Protein 3C9H (pdb70)

Foldseek 3Di:
DFDWDKDKAAQQVRAEAEEEEQPPVVLCVVLVVVLSVVPRHYIYIYIHGFQVSLLVVLCVQVVVVHFDGLKYKFLLLLSQLVCVVVQFFDAQDDDCQVVFPLLQDARNFKGFWFKWWFWKKFQQVVQDPHDQDQALVRNLVVCVVPVPVQALQEEEALVVLGNSLVVLVVCVVPPVVVLSSLLSCLSSNYDHDHALVVRLVCRLVRSHGMYGRHTPLVLVVSCVVRVRMDIHQRLQAIEITTIMMGGTPRHPCNVVNSSSVCSSQDQNNQCCCQPPRLTAGRHPNDDDCSHPVNCCVVRPRSYDYQGPHVGNVSDDDPVRSVVVSVVSVVSSND/DDFDWDKDKAAQQVPPPPAAEAEEEEQPPVVLCVVLVVVLSVVPRRYMYIYIHHFQVSLLVQLCVQVVVVHFDGQKYKYQLLLSQLVCVVVQFFDAQDDPPPVVFDQLQDARNFKGFWFKWWFWKKFQQVVQPPHDQAQALVSNLVVCVVCVVPQQQQEEEALVVQHSNSLVVVQLCVVLPVCVLVSLLSCLSSNYDHDRALVVRLVCRLVRSHGMYGRHTPLVLVVSCVPRVRMDIHQRLQAIEITTIMMGGTPRHPCNVVSSSSVVSSQDPVNQCCCVPPRVTAGSHPSDDDCRHPVNCCVVRPPRYDYQGPHVGNVSDDDPVVSVVVSVVSVVSND

B-factor: mean 30.75, std 10.52, range [12.32, 135.94]

Radius of gyration: 26.71 Å; Cα contacts (8 Å, |Δi|>4): 1406; chains: 2; bounding box: 74×59×60 Å

Solvent-accessible surface area: 27267 Å² total; per-residue (Å²): 87,32,80,6,85,14,1,49,14,90,23,104,69,96,138,56,0,39,0,6,0,15,3,40,28,105,19,0,29,33,0,0,82,4,0,5,151,59,21,62,100,5,16,0,43,3,13,24,8,50,8,25,30,0,43,60,56,0,29,127,22,27,98,61,71,113,130,9,0,1,0,0,4,2,4,0,0,8,18,2,0,36,0,10,73,67,46,37,13,42,135,0,98,33,82,26,6,104,182,7,33,83,74,0,23,17,155,26,11,0,0,0,0,0,2,0,11,0,0,0,0,34,19,96,66,44,21,112,145,64,157,20,5,11,26,0,74,74,1,22,66,12,7,116,130,41,57,194,120,0,106,15,81,1,1,7,11,24,7,100,134,16,10,4,1,1,0,5,6,25,0,58,98,60,51,66,92,0,22,42,2,0,92,13,2,18,74,7,20,22,95,53,49,32,45,2,33,19,0,0,74,54,0,14,73,12,121,8,5,0,0,1,5,0,5,9,3,12,0,23,36,40,31,87,139,60,108,56,2,3,57,23,54,0,145,48,5,0,0,0,0,1,1,0,0,0,0,0,88,4,6,58,42,26,116,2,0,54,97,1,0,64,14,3,1,29,118,95,0,0,40,20,3,5,140,113,4,76,0,8,1,9,5,82,80,12,78,37,141,32,5,10,123,38,15,83,77,130,62,37,90,40,8,74,43,1,47,0,55,48,2,45,155,33,19,43,82,113,91,129,48,60,141,8,28,101,112,4,21,114,2,28,191,90,157,24,41,96,9,53,12,0,48,11,86,7,109,56,52,105,145,117,24,104,50,0,39,1,7,0,15,3,39,15,100,17,0,27,32,0,0,94,4,0,6,156,64,21,63,56,4,8,0,43,2,13,21,10,59,9,24,39,2,45,82,58,0,31,157,34,28,100,67,73,136,140,8,0,1,0,0,4,1,4,0,0,9,20,2,0,41,1,10,70,66,45,36,12,43,132,0,90,24,93,99,2,102,170,18,32,83,74,0,25,17,151,29,11,0,0,0,0,0,2,0,10,0,0,1,0,33,20,100,66,45,20,110,137,59,168,20,6,13,28,0,74,85,0,24,66,13,4,118,133,47,50,194,127,3,107,14,84,0,0,10,8,21,5,95,134,4,5,6,2,2,2,0,6,8,23,0,58,111,60,48,72,88,0,22,46,3,3,127,13,1,19,81,6,21,22,94,54,48,16,46,2,33,20,0,1,71,57,0,14,74,11,122,7,5,0,0,1,6,0,4,8,2,16,0,27,32,46,30,73,145,62,105,54,3,3,57,25,51,1,143,48,5,0,0,1,0,2,1,0,0,0,0,0,92,11,4,52,43,28,117,5,0,59,100,1,0,72,18,3,15,34,122,90,0,0,24,15,3,8,199,108,0,62,1,8,1,8,4,79,103,12,98,43,125,53,4,8,98,31,18,81,86,102,62,40,92,41,9,72,46,2,46,0,50,65,1,48,167,27,23,60,63,119,90,116,50,62,143,8,30,104,126,4,22,132,16,29,216

CATH classification: 3.40.190.10 (+1 more: 3.40.190.10)

Sequence (673 aa):
PALAQVAVFPALSGQTLVVYSSLDEPLATPMIEGFQKANPDIAVHYEDMLTGEIYDRIVKETDAGKKTADFAFSSAMDLQVKLSNDGYAQRSDLAMSARWPAWANWRNTAYALTFEPAVFVYHKPSFTTEKPPATRAEFVDYLERHAKEVHGRIATYDIERGVGFLFMSRDQEQFGDIWSVIKAMGAAGVKVYSTSSAILERVSDGRFVLGYNILGSYAADWASRHPDVGIVLPKDYTVVMSRIGLVPEAAANPELGRRYLEFFMSKEGQTIMARQLQIPAVSPEVAGENTANTMQAIHGAQLRPVPVSPGLMVYLDQVKRSRLIERWNEALRSSPALAQVAVFPALSGKTDAQTLVVYSSLDEPLATPMIEGFQKANPDIAVHYEDMLTGEIYDRIVKETDAGKKTADFAFSSAMDLQVKLSNDGYAQRSDLAMSARWPAWANWRNTAYALTFEPAVFVYHKPSFTTEKPPATRAEFVDYLERHAKEVHGRIATYDIERSGVGFLFMSRDQEQFGDIWSVIKAMGAAGVKVYSTSSAILERVSDGRFVLGYNILGSYAADWASRHPDVGIVLPKDYTVVMSRIGLVPEAAANPELGRRYLEFFMSKEGQTIMARQLQIPAVSPEVAGENTANTMQAIHGAQLRPVPVSPGLMVYLDQVKRSRLIERWNEALR

Structure (mmCIF, N/CA/C/O backbone):
data_3C9H
#
_entry.id   3C9H
#
_cell.length_a   75.313
_cell.length_b   86.947
_cell.length_c   109.642
_cell.angle_alpha   90.00
_cell.angle_beta   90.00
_cell.angle_gamma   90.00
#
_symmetry.space_group_name_H-M   'P 21 21 21'
#
loop_
_entity.id
_entity.type
_entity.pdbx_description
1 polymer 'ABC transporter, substrate binding protein'
2 non-polymer 'MAGNESIUM ION'
3 non-polymer 'CITRIC ACID'
4 water water
#
loop_
_atom_site.group_PDB
_atom_site.id
_atom_site.type_symbol
_atom_site.label_atom_id
_atom_site.label_alt_id
_atom_site.label_comp_id
_atom_site.label_asym_id
_atom_site.label_entity_id
_atom_site.label_seq_id
_atom_site.pdbx_PDB_ins_code
_atom_site.Cartn_x
_atom_site.Cartn_y
_atom_site.Cartn_z
_atom_site.occupancy
_atom_site.B_iso_or_equiv
_atom_site.auth_seq_id
_atom_site.auth_comp_id
_atom_site.auth_asym_id
_atom_site.auth_atom_id
_atom_site.pdbx_PDB_model_num
ATOM 1 N N . PRO A 1 16 ? 34.362 12.088 17.582 1.00 33.79 16 PRO A N 1
ATOM 2 C CA . PRO A 1 16 ? 34.730 11.030 18.502 1.00 33.35 16 PRO A CA 1
ATOM 3 C C . PRO A 1 16 ? 36.176 10.533 18.359 1.00 33.16 16 PRO A C 1
ATOM 4 O O . PRO A 1 16 ? 36.737 10.545 17.245 1.00 34.10 16 PRO A O 1
ATOM 8 N N . ALA A 1 17 ? 36.750 10.092 19.483 1.00 32.44 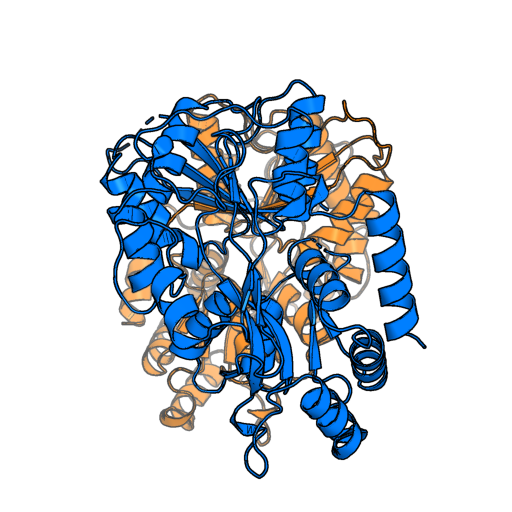17 ALA A N 1
ATOM 9 C CA . ALA A 1 17 ? 38.063 9.414 19.524 1.00 31.49 17 ALA A CA 1
ATOM 10 C C . ALA A 1 17 ? 37.868 7.940 19.168 1.00 30.67 17 ALA A C 1
ATOM 11 O O . ALA A 1 17 ? 37.102 7.257 19.837 1.00 30.45 17 ALA A O 1
ATOM 13 N N . LEU A 1 18 ? 38.566 7.467 18.127 1.00 30.19 18 LEU A N 1
ATOM 14 C CA . LEU A 1 18 ? 38.404 6.107 17.595 1.00 29.42 18 LEU A CA 1
ATOM 15 C C . LEU A 1 18 ? 39.590 5.180 17.879 1.00 29.36 18 LEU A C 1
ATOM 16 O O . LEU A 1 18 ? 40.742 5.621 18.005 1.00 29.40 18 LEU A O 1
ATOM 21 N N . ALA A 1 19 ? 39.297 3.886 17.936 1.00 27.87 19 ALA A N 1
ATOM 22 C CA . ALA A 1 19 ? 40.307 2.865 18.105 1.00 26.77 19 ALA A CA 1
ATOM 23 C C . ALA A 1 19 ? 39.770 1.543 17.555 1.00 26.30 19 ALA A C 1
ATOM 24 O O . ALA A 1 19 ? 38.587 1.220 17.753 1.00 25.67 19 ALA A O 1
ATOM 26 N N . GLN A 1 20 ? 40.610 0.798 16.849 1.00 25.27 20 GLN A N 1
ATOM 27 C CA . GLN A 1 20 ? 40.286 -0.584 16.527 1.00 26.43 20 GLN A CA 1
ATOM 28 C C . GLN A 1 20 ? 41.025 -1.410 17.571 1.00 25.57 20 GLN A C 1
ATOM 29 O O . GLN A 1 20 ? 42.271 -1.380 17.657 1.00 24.96 20 GLN A O 1
ATOM 35 N N . VAL A 1 21 ? 40.257 -2.110 18.388 1.00 25.16 21 VAL A N 1
ATOM 36 C CA . VAL A 1 21 ? 40.789 -2.901 19.463 1.00 24.93 21 VAL A CA 1
ATOM 37 C C . VAL A 1 21 ? 40.814 -4.376 19.068 1.00 25.40 21 VAL A C 1
ATOM 38 O O . VAL A 1 21 ? 39.810 -4.916 18.572 1.00 24.99 21 VAL A O 1
ATOM 42 N N . ALA A 1 22 ? 41.965 -5.014 19.297 1.00 24.66 22 ALA A N 1
ATOM 43 C CA . ALA A 1 22 ? 42.148 -6.439 19.110 1.00 24.91 22 ALA A CA 1
ATOM 44 C C . ALA A 1 22 ? 42.729 -7.043 20.380 1.00 24.81 22 ALA A C 1
ATOM 45 O O . ALA A 1 22 ? 43.786 -6.602 20.863 1.00 24.35 22 ALA A O 1
ATOM 47 N N . VAL A 1 23 ? 42.065 -8.062 20.918 1.00 24.70 23 VAL A N 1
ATOM 48 C CA . VAL A 1 23 ? 42.485 -8.685 22.166 1.00 25.40 23 VAL A CA 1
ATOM 49 C C . VAL A 1 23 ? 43.001 -10.113 21.905 1.00 26.05 23 VAL A C 1
ATOM 50 O O . VAL A 1 23 ? 42.261 -10.980 21.444 1.00 26.21 23 VAL A O 1
ATOM 54 N N . PHE A 1 24 ? 44.274 -10.330 22.214 1.00 26.31 24 PHE A N 1
ATOM 55 C CA . PHE A 1 24 ? 44.940 -11.623 22.014 1.00 26.87 24 PHE A CA 1
ATOM 56 C C . PHE A 1 24 ? 45.103 -12.365 23.370 1.00 27.96 24 PHE A C 1
ATOM 57 O O . PHE A 1 24 ? 45.922 -11.977 24.204 1.00 27.56 24 PHE A O 1
ATOM 65 N N . PRO A 1 25 ? 44.351 -13.454 23.585 1.00 29.29 25 PRO A N 1
ATOM 66 C CA . PRO A 1 25 ? 44.499 -14.194 24.850 1.00 29.87 25 PRO A CA 1
ATOM 67 C C . PRO A 1 25 ? 45.869 -14.803 25.031 1.00 30.38 25 PRO A C 1
ATOM 68 O O . PRO A 1 25 ? 46.540 -15.087 24.039 1.00 30.42 25 PRO A O 1
ATOM 72 N N . ALA A 1 26 ? 46.280 -14.989 26.285 1.00 31.31 26 ALA A N 1
ATOM 73 C CA . ALA A 1 26 ? 47.544 -15.643 26.604 1.00 31.82 26 ALA A CA 1
ATOM 74 C C . ALA A 1 26 ? 47.608 -16.999 25.870 1.00 32.68 26 ALA A C 1
ATOM 75 O O . ALA A 1 26 ? 46.633 -17.747 25.852 1.00 31.33 26 ALA A O 1
ATOM 77 N N . LEU A 1 27 ? 48.743 -17.301 25.244 1.00 33.57 27 LEU A N 1
ATOM 78 C CA . LEU A 1 27 ? 48.898 -18.580 24.543 1.00 34.62 27 LEU A CA 1
ATOM 79 C C . LEU A 1 27 ? 48.825 -19.779 25.491 1.00 35.97 27 LEU A C 1
ATOM 80 O O . LEU A 1 27 ? 48.322 -20.849 25.117 1.00 36.70 27 LEU A O 1
ATOM 85 N N . SER A 1 28 ? 49.314 -19.591 26.712 1.00 36.74 28 SER A N 1
ATOM 86 C CA . SER A 1 28 ? 49.317 -20.638 27.735 1.00 37.93 28 SER A CA 1
ATOM 87 C C . SER A 1 28 ? 47.938 -20.956 28.300 1.00 38.82 28 SER A C 1
ATOM 88 O O . SER A 1 28 ? 47.800 -21.900 29.079 1.00 40.01 28 SER A O 1
ATOM 91 N N . GLY A 1 29 ? 46.934 -20.172 27.920 1.00 39.51 29 GLY A N 1
ATOM 92 C CA . GLY A 1 29 ? 45.661 -20.184 28.596 1.00 39.64 29 GLY A CA 1
ATOM 93 C C . GLY A 1 29 ? 45.860 -19.472 29.909 1.00 40.07 29 GLY A C 1
ATOM 94 O O . GLY A 1 29 ? 44.986 -19.518 30.759 1.00 41.96 29 GLY A O 1
ATOM 95 N N . GLN A 1 34 ? 47.265 -11.551 33.211 1.00 35.62 34 GLN A N 1
ATOM 96 C CA . GLN A 1 34 ? 48.036 -10.318 32.990 1.00 35.22 34 GLN A CA 1
ATOM 97 C C . GLN A 1 34 ? 47.900 -9.851 31.540 1.00 33.81 34 GLN A C 1
ATOM 98 O O . GLN A 1 34 ? 48.277 -10.576 30.617 1.00 33.53 34 GLN A O 1
ATOM 104 N N . THR A 1 35 ? 47.319 -8.669 31.353 1.00 31.62 35 THR A N 1
ATOM 105 C CA . THR A 1 35 ? 47.089 -8.113 30.037 1.00 30.49 35 THR A CA 1
ATOM 106 C C . THR A 1 35 ? 47.962 -6.862 29.814 1.00 28.98 35 THR A C 1
ATOM 107 O O . THR A 1 35 ? 47.931 -5.896 30.592 1.00 29.45 35 THR A O 1
ATOM 111 N N . LEU A 1 36 ? 48.760 -6.923 28.758 1.00 26.93 36 LEU A N 1
ATOM 112 C CA . LEU A 1 36 ? 49.490 -5.769 28.216 1.00 25.69 36 LEU A CA 1
ATOM 113 C C . LEU A 1 36 ? 48.543 -4.902 27.396 1.00 24.70 36 LEU A C 1
ATOM 114 O O . LEU A 1 36 ? 47.849 -5.383 26.485 1.00 26.13 36 LEU A O 1
ATOM 119 N N . VAL A 1 37 ? 48.513 -3.621 27.703 1.00 22.59 37 VAL A N 1
ATOM 120 C CA . VAL A 1 37 ? 47.717 -2.687 26.946 1.00 21.54 37 VAL A CA 1
ATOM 121 C C . VAL A 1 37 ? 48.659 -1.827 26.088 1.00 20.38 37 VAL A C 1
ATOM 122 O O . VAL A 1 37 ? 49.580 -1.203 26.609 1.00 19.99 37 VAL A O 1
ATOM 126 N N . VAL A 1 38 ? 48.396 -1.793 24.789 1.00 19.47 38 VAL A N 1
ATOM 127 C CA . VAL A 1 38 ? 49.218 -1.044 23.816 1.00 19.38 38 VAL A CA 1
ATOM 128 C C . VAL A 1 38 ? 48.357 -0.002 23.101 1.00 19.24 38 VAL A C 1
ATOM 129 O O . VAL A 1 38 ? 47.305 -0.341 22.560 1.00 19.01 38 VAL A O 1
ATOM 133 N N . TYR A 1 39 ? 48.764 1.271 23.109 1.00 19.02 39 TYR A N 1
ATOM 134 C CA . TYR A 1 39 ? 48.243 2.250 22.142 1.00 18.64 39 TYR A CA 1
ATOM 135 C C . TYR A 1 39 ? 49.257 2.427 21.019 1.00 18.61 39 TYR A C 1
ATOM 136 O O . TYR A 1 39 ? 50.387 2.859 21.265 1.00 18.71 39 TYR A O 1
ATOM 145 N N . SER A 1 40 ? 48.851 2.092 19.802 1.00 18.26 40 SER A N 1
ATOM 146 C CA . SER A 1 40 ? 49.753 2.067 18.636 1.00 18.06 40 SER A CA 1
ATOM 147 C C . SER A 1 40 ? 49.124 2.554 17.354 1.00 18.22 40 SER A C 1
ATOM 148 O O . SER A 1 40 ? 47.933 2.410 17.106 1.00 18.70 40 SER A O 1
ATOM 151 N N . SER A 1 41 ? 49.932 3.188 16.525 1.00 18.66 41 SER A N 1
ATOM 152 C CA . SER A 1 41 ? 49.460 3.633 15.241 1.00 19.02 41 SER A CA 1
ATOM 153 C C . SER A 1 41 ? 49.791 2.629 14.149 1.00 19.12 41 SER A C 1
ATOM 154 O O . SER A 1 41 ? 49.409 2.850 13.017 1.00 19.51 41 SER A O 1
ATOM 157 N N . LEU A 1 42 ? 50.522 1.566 14.486 1.00 19.24 42 LEU A N 1
ATOM 158 C CA . LEU A 1 42 ? 50.896 0.544 13.524 1.00 19.75 42 LEU A CA 1
ATOM 159 C C . LEU A 1 42 ? 49.638 -0.253 13.184 1.00 20.46 42 LEU A C 1
ATOM 160 O O . LEU A 1 42 ? 49.024 -0.880 14.063 1.00 20.98 42 LEU A O 1
ATOM 165 N N . ASP A 1 43 ? 49.236 -0.208 11.916 1.00 21.94 43 ASP A N 1
ATOM 166 C CA . ASP A 1 43 ? 47.990 -0.869 11.484 1.00 22.21 43 ASP A CA 1
ATOM 167 C C . ASP A 1 43 ? 47.994 -2.326 11.955 1.00 22.91 43 ASP A C 1
ATOM 168 O O . ASP A 1 43 ? 48.968 -3.075 11.715 1.00 22.67 43 ASP A O 1
ATOM 173 N N . GLU A 1 44 ? 46.904 -2.719 12.612 1.00 24.12 44 GLU A N 1
ATOM 174 C CA . GLU A 1 44 ? 46.836 -4.005 13.314 1.00 25.50 44 GLU A CA 1
ATOM 175 C C . GLU A 1 44 ? 47.249 -5.226 12.501 1.00 26.36 44 GLU A C 1
ATOM 176 O O . GLU A 1 44 ? 47.973 -6.060 13.024 1.00 26.18 44 GLU A O 1
ATOM 182 N N . PRO A 1 45 ? 46.811 -5.350 11.230 1.00 28.64 45 PRO A N 1
ATOM 183 C CA . PRO A 1 45 ? 47.241 -6.549 10.493 1.00 28.80 45 PRO A CA 1
ATOM 184 C C . PRO A 1 45 ? 48.732 -6.651 10.283 1.00 29.42 45 PRO A C 1
ATOM 185 O O . PRO A 1 45 ? 49.260 -7.751 10.289 1.00 29.55 45 PRO A O 1
ATOM 189 N N . LEU A 1 46 ? 49.425 -5.520 10.154 1.00 29.05 46 LEU A N 1
ATOM 190 C CA . LEU A 1 46 ? 50.883 -5.543 10.078 1.00 28.91 46 LEU A CA 1
ATOM 191 C C . LEU A 1 46 ? 51.529 -5.784 11.456 1.00 28.69 46 LEU A C 1
ATOM 192 O O . LEU A 1 46 ? 52.654 -6.310 11.567 1.00 29.18 46 LEU A O 1
ATOM 197 N N . ALA A 1 47 ? 50.827 -5.404 12.521 1.00 27.36 47 ALA A N 1
ATOM 198 C CA . ALA A 1 47 ? 51.310 -5.579 13.881 1.00 26.77 47 ALA A CA 1
ATOM 199 C C . ALA A 1 47 ? 51.228 -7.043 14.368 1.00 26.79 47 ALA A C 1
ATOM 200 O O . ALA A 1 47 ? 51.957 -7.443 15.271 1.00 25.74 47 ALA A O 1
ATOM 202 N N . THR A 1 48 ? 50.363 -7.838 13.743 1.00 26.60 48 THR A N 1
ATOM 203 C CA . THR A 1 48 ? 50.030 -9.162 14.240 1.00 26.18 48 THR A CA 1
ATOM 204 C C . THR A 1 48 ? 51.233 -10.086 14.395 1.00 25.22 48 THR A C 1
ATOM 205 O O . THR A 1 48 ? 51.342 -10.727 15.416 1.00 26.16 48 THR A O 1
ATOM 209 N N . PRO A 1 49 ? 52.155 -10.136 13.414 1.00 24.45 49 PRO A N 1
ATOM 210 C CA . PRO A 1 49 ? 53.387 -10.939 13.566 1.00 24.53 49 PRO A CA 1
ATOM 211 C C . PRO A 1 49 ? 54.291 -10.515 14.755 1.00 24.28 49 PRO A C 1
ATOM 212 O O . PRO A 1 49 ? 54.959 -11.362 15.376 1.00 23.19 49 PRO A O 1
ATOM 216 N N . MET A 1 50 ? 54.309 -9.228 15.066 1.00 23.33 50 MET A N 1
ATOM 217 C CA . MET A 1 50 ? 55.031 -8.754 16.258 1.00 23.40 50 MET A CA 1
ATOM 218 C C . MET A 1 50 ? 54.335 -9.224 17.529 1.00 23.95 50 MET A C 1
ATOM 219 O O . MET A 1 50 ? 54.995 -9.731 18.461 1.00 24.71 50 MET A O 1
ATOM 224 N N . ILE A 1 51 ? 53.012 -9.080 17.556 1.00 23.79 51 ILE A N 1
ATOM 225 C CA . ILE A 1 51 ? 52.224 -9.553 18.683 1.00 24.49 51 ILE A CA 1
ATOM 226 C C . ILE A 1 51 ? 52.411 -11.076 18.878 1.00 25.40 51 ILE A C 1
ATOM 227 O O . ILE A 1 51 ? 52.631 -11.545 19.987 1.00 25.23 51 ILE A O 1
ATOM 232 N N . GLU A 1 52 ? 52.321 -11.836 17.792 1.00 26.71 52 GLU A N 1
ATOM 233 C CA . GLU A 1 52 ? 52.501 -13.291 17.866 1.00 27.96 52 GLU A CA 1
ATOM 234 C C . GLU A 1 52 ? 53.896 -13.656 18.368 1.00 26.99 52 GLU A C 1
ATOM 235 O O . GLU A 1 52 ? 54.036 -14.549 19.199 1.00 27.04 52 GLU A O 1
ATOM 241 N N . GLY A 1 53 ? 54.922 -12.964 17.881 1.00 26.49 53 GLY A N 1
ATOM 242 C CA . GLY A 1 53 ? 56.298 -13.220 18.315 1.00 27.10 53 GLY A CA 1
ATOM 243 C C . GLY A 1 53 ? 56.493 -12.962 19.799 1.00 26.81 53 GLY A C 1
ATOM 244 O O . GLY A 1 53 ? 57.079 -13.773 20.524 1.00 27.39 53 GLY A O 1
ATOM 245 N N . PHE A 1 54 ? 55.970 -11.835 20.251 1.00 26.83 54 PHE A N 1
ATOM 246 C CA . PHE A 1 54 ? 55.986 -11.484 21.656 1.00 26.57 54 PHE A CA 1
ATOM 247 C C . PHE A 1 54 ? 55.307 -12.552 22.506 1.00 26.39 54 PHE A C 1
ATOM 248 O O . PHE A 1 54 ? 55.844 -12.956 23.532 1.00 26.84 54 PHE A O 1
ATOM 256 N N . GLN A 1 55 ? 54.122 -12.985 22.084 1.00 26.33 55 GLN A N 1
ATOM 257 C CA . GLN A 1 55 ? 53.330 -13.960 22.828 1.00 27.11 55 GLN A CA 1
ATOM 258 C C . GLN A 1 55 ? 53.984 -15.347 22.879 1.00 27.43 55 GLN A C 1
ATOM 259 O O . GLN A 1 55 ? 53.960 -15.975 23.921 1.00 26.56 55 GLN A O 1
ATOM 265 N N . LYS A 1 56 ? 54.571 -15.798 21.776 1.00 28.75 56 LYS A N 1
ATOM 266 C CA . LYS A 1 56 ? 55.366 -17.043 21.761 1.00 30.05 56 LYS A CA 1
ATOM 267 C C . LYS A 1 56 ? 56.533 -16.985 22.749 1.00 31.05 56 LYS A C 1
ATOM 268 O O . LYS A 1 56 ? 56.832 -17.984 23.403 1.00 31.58 56 LYS A O 1
ATOM 274 N N . ALA A 1 57 ? 57.188 -15.827 22.849 1.00 31.09 57 ALA A N 1
ATOM 275 C CA . ALA A 1 57 ? 58.255 -15.612 23.843 1.00 31.48 57 ALA A CA 1
ATOM 276 C C . ALA A 1 57 ? 57.682 -15.533 25.260 1.00 32.03 57 ALA A C 1
ATOM 277 O O . ALA A 1 57 ? 58.368 -15.844 26.221 1.00 32.63 57 ALA A O 1
ATOM 279 N N . ASN A 1 58 ? 56.427 -15.104 25.382 1.00 31.97 58 ASN A N 1
ATOM 280 C CA . ASN A 1 58 ? 55.784 -14.825 26.670 1.00 31.46 58 ASN A CA 1
ATOM 281 C C . ASN A 1 58 ? 54.381 -15.431 26.707 1.00 31.24 58 ASN A C 1
ATOM 282 O O . ASN A 1 58 ? 53.395 -14.723 26.613 1.00 30.52 58 ASN A O 1
ATOM 287 N N . PRO A 1 59 ? 54.294 -16.772 26.833 1.00 31.76 59 PRO A N 1
ATOM 288 C CA . PRO A 1 59 ? 53.009 -17.452 26.711 1.00 31.22 5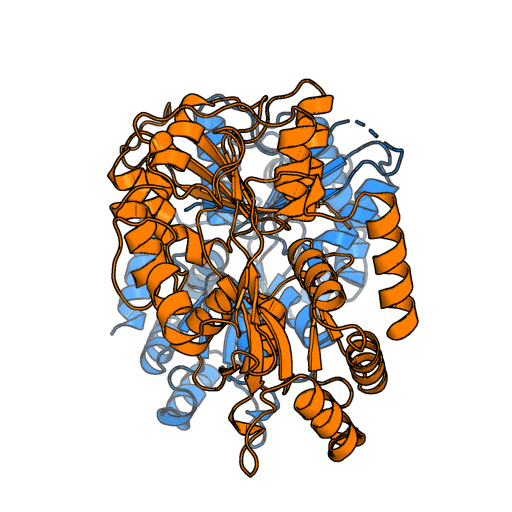9 PRO A CA 1
ATOM 289 C C . PRO A 1 59 ? 51.951 -17.137 27.779 1.00 30.90 59 PRO A C 1
ATOM 290 O O . PRO A 1 59 ? 50.790 -17.478 27.578 1.00 30.21 59 PRO A O 1
ATOM 294 N N . ASP A 1 60 ? 52.330 -16.490 28.876 1.00 30.47 60 ASP A N 1
ATOM 295 C CA . ASP A 1 60 ? 51.374 -16.129 29.934 1.00 30.88 60 ASP A CA 1
ATOM 296 C C . ASP A 1 60 ? 50.797 -14.710 29.813 1.00 30.29 60 ASP A C 1
ATOM 297 O O . ASP A 1 60 ? 50.026 -14.283 30.676 1.00 29.88 60 ASP A O 1
ATOM 302 N N . ILE A 1 61 ? 51.140 -13.984 28.753 1.00 29.11 61 ILE A N 1
ATOM 303 C CA . ILE A 1 61 ? 50.705 -12.588 28.621 1.00 28.43 61 ILE A CA 1
ATOM 304 C C . ILE A 1 61 ? 49.649 -12.385 27.555 1.00 27.63 61 ILE A C 1
ATOM 305 O O . ILE A 1 61 ? 49.902 -12.657 26.387 1.00 27.65 61 ILE A O 1
ATOM 310 N N . ALA A 1 62 ? 48.489 -11.868 27.960 1.00 26.24 62 ALA A N 1
ATOM 311 C CA . ALA A 1 62 ? 47.460 -11.414 27.041 1.00 26.15 62 ALA A CA 1
ATOM 312 C C . ALA A 1 62 ? 47.866 -10.037 26.495 1.00 25.79 62 ALA A C 1
ATOM 313 O O . ALA A 1 62 ? 48.573 -9.298 27.183 1.00 25.77 62 A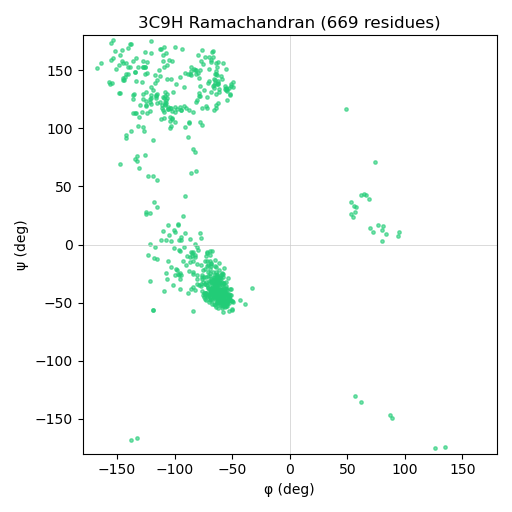LA A O 1
ATOM 315 N N . VAL A 1 63 ? 47.456 -9.726 25.263 1.00 24.66 63 VAL A N 1
ATOM 316 C CA . VAL A 1 63 ? 47.774 -8.430 24.628 1.00 23.52 63 VAL A CA 1
ATOM 317 C C . VAL A 1 63 ? 46.494 -7.745 24.173 1.00 23.32 63 VAL A C 1
ATOM 318 O O . VAL A 1 63 ? 45.741 -8.269 23.358 1.00 23.63 63 VAL A O 1
ATOM 322 N N . HIS A 1 64 ? 46.262 -6.564 24.724 1.00 23.04 64 HIS A N 1
ATOM 323 C CA . HIS A 1 64 ? 45.166 -5.698 24.363 1.00 23.29 64 HIS A CA 1
ATOM 324 C C . HIS A 1 64 ? 45.714 -4.562 23.479 1.00 22.85 64 HIS A C 1
ATOM 325 O O . HIS A 1 64 ? 46.346 -3.595 23.966 1.00 22.88 64 HIS A O 1
ATOM 332 N N . TYR A 1 65 ? 45.498 -4.698 22.174 1.00 22.30 65 TYR A N 1
ATOM 333 C CA . TYR A 1 65 ? 46.127 -3.847 21.183 1.00 21.75 65 TYR A CA 1
ATOM 334 C C . TYR A 1 65 ? 45.126 -2.866 20.635 1.00 21.41 65 TYR A C 1
ATOM 335 O O . TYR A 1 65 ? 44.157 -3.272 20.006 1.00 21.48 65 TYR A O 1
ATOM 344 N N . GLU A 1 66 ? 45.376 -1.577 20.866 1.00 20.47 66 GLU A N 1
ATOM 345 C CA . GLU A 1 66 ? 44.550 -0.504 20.336 1.00 21.24 66 GLU A CA 1
ATOM 346 C C . GLU A 1 66 ? 45.259 0.273 19.236 1.00 20.64 66 GLU A C 1
ATOM 347 O O . GLU A 1 66 ? 46.257 0.968 19.463 1.00 20.17 66 GLU A O 1
ATOM 353 N N . ASP A 1 67 ? 44.700 0.155 18.038 1.00 20.79 67 ASP A N 1
ATOM 354 C CA . ASP A 1 67 ? 45.178 0.774 16.817 1.00 20.93 67 ASP A CA 1
ATOM 355 C C . ASP A 1 67 ? 44.402 2.081 16.686 1.00 20.30 67 ASP A C 1
ATOM 356 O O . ASP A 1 67 ? 43.185 2.097 16.517 1.00 20.18 67 ASP A O 1
ATOM 361 N N . MET A 1 68 ? 45.133 3.176 16.752 1.00 19.42 68 MET A N 1
ATOM 362 C CA . MET A 1 68 ? 44.559 4.489 16.749 1.00 19.37 68 MET A CA 1
ATOM 363 C C . MET A 1 68 ? 45.471 5.510 16.066 1.00 18.70 68 MET A C 1
ATOM 364 O O . MET A 1 68 ? 46.673 5.268 15.873 1.00 19.35 68 MET A O 1
ATOM 369 N N . LEU A 1 69 ? 44.898 6.645 15.709 1.00 18.24 69 LEU A N 1
ATOM 370 C CA . LEU A 1 69 ? 45.674 7.745 15.101 1.00 18.36 69 LEU A CA 1
ATOM 371 C C . LEU A 1 69 ? 46.705 8.296 16.073 1.00 18.06 69 LEU A C 1
ATOM 372 O O . LEU A 1 69 ? 46.474 8.308 17.293 1.00 18.37 69 LEU A O 1
ATOM 377 N N . THR A 1 70 ? 47.824 8.775 15.537 1.00 17.49 70 THR A N 1
ATOM 378 C CA . THR A 1 70 ? 48.947 9.272 16.354 1.00 17.52 70 THR A CA 1
ATOM 379 C C . THR A 1 70 ? 48.510 10.396 17.317 1.00 17.72 70 THR A C 1
ATOM 380 O O . THR A 1 70 ? 48.897 10.437 18.480 1.00 17.57 70 THR A O 1
ATOM 384 N N . GLY A 1 71 ? 47.670 11.295 16.821 1.00 18.32 71 GLY A N 1
ATOM 385 C CA . GLY A 1 71 ? 47.157 12.423 17.632 1.00 18.75 71 GLY A CA 1
ATOM 386 C C . GLY A 1 71 ? 46.289 11.970 18.785 1.00 19.19 71 GLY A C 1
ATOM 387 O O . GLY A 1 71 ? 46.226 12.629 19.823 1.00 21.03 71 GLY A O 1
ATOM 388 N N . GLU A 1 72 ? 45.619 10.841 18.608 1.00 19.79 72 GLU A N 1
ATOM 389 C CA . GLU A 1 72 ? 44.792 10.247 19.630 1.00 19.31 72 GLU A CA 1
ATOM 390 C C . GLU A 1 72 ? 45.604 9.523 20.692 1.00 18.68 72 GLU A C 1
ATOM 391 O O . GLU A 1 72 ? 45.236 9.539 21.882 1.00 18.74 72 GLU A O 1
ATOM 397 N N . ILE A 1 73 ? 46.702 8.891 20.283 1.00 17.16 73 ILE A N 1
ATOM 398 C CA . ILE A 1 73 ? 47.638 8.299 21.243 1.00 18.06 73 ILE A CA 1
ATOM 399 C C . ILE A 1 73 ? 48.072 9.388 22.204 1.00 18.25 73 ILE A C 1
ATOM 400 O O . ILE A 1 73 ? 47.971 9.211 23.404 1.00 17.76 73 ILE A O 1
ATOM 405 N N . TYR A 1 74 ? 48.544 10.502 21.660 1.00 19.11 74 TYR A N 1
ATOM 406 C CA . TYR A 1 74 ? 48.970 11.652 22.466 1.00 19.71 74 TYR A CA 1
ATOM 407 C C . TYR A 1 74 ? 47.843 12.173 23.371 1.00 19.97 74 TYR A C 1
ATOM 408 O O . TYR A 1 74 ? 47.990 12.272 24.592 1.00 20.48 74 TYR A O 1
ATOM 417 N N . ASP A 1 75 ? 46.724 12.547 22.768 1.00 20.59 75 ASP A N 1
ATOM 418 C CA . ASP A 1 75 ? 45.603 13.108 23.523 1.00 21.08 75 ASP A CA 1
ATOM 419 C C . ASP A 1 75 ? 45.112 12.198 24.636 1.00 21.55 75 ASP A C 1
ATOM 420 O O . ASP A 1 75 ? 44.803 12.651 25.751 1.00 22.36 75 ASP A O 1
ATOM 425 N N . ARG A 1 76 ? 45.022 10.916 24.348 1.00 21.93 76 ARG A N 1
ATOM 426 C CA . ARG A 1 76 ? 44.503 9.969 25.308 1.00 21.84 76 ARG A CA 1
ATOM 427 C C . ARG A 1 76 ? 45.441 9.736 26.492 1.00 21.47 76 ARG A C 1
ATOM 428 O O . ARG A 1 76 ? 45.011 9.681 27.646 1.00 21.29 76 ARG A O 1
ATOM 436 N N . ILE A 1 77 ? 46.727 9.598 26.209 1.00 20.44 77 ILE A N 1
ATOM 437 C CA . ILE A 1 77 ? 47.697 9.426 27.277 1.00 20.71 77 ILE A CA 1
ATOM 438 C C . ILE A 1 77 ? 47.715 10.663 28.196 1.00 20.82 77 ILE A C 1
ATOM 439 O O . ILE A 1 77 ? 47.737 10.531 29.429 1.00 19.98 77 ILE A O 1
ATOM 444 N N . VAL A 1 78 ? 47.689 11.848 27.602 1.00 21.08 78 VAL A N 1
ATOM 445 C CA . VAL A 1 78 ? 47.649 13.101 28.385 1.00 21.90 78 VAL A CA 1
ATOM 446 C C . VAL A 1 78 ? 46.363 13.182 29.235 1.00 22.51 78 VAL A C 1
ATOM 447 O O . VAL A 1 78 ? 46.410 13.492 30.420 1.00 22.34 78 VAL A O 1
ATOM 451 N N . LYS A 1 79 ? 45.224 12.929 28.618 1.00 23.25 79 LYS A N 1
ATOM 452 C CA . LYS A 1 79 ? 43.940 12.961 29.325 1.00 24.56 79 LYS A CA 1
ATOM 453 C C . LYS A 1 79 ? 43.823 11.959 30.453 1.00 23.89 79 LYS A C 1
ATOM 454 O O . LYS A 1 79 ? 43.392 12.309 31.548 1.00 24.31 79 LYS A O 1
ATOM 460 N N . GLU A 1 80 ? 44.195 10.716 30.185 1.00 23.31 80 GLU A N 1
ATOM 461 C CA . GLU A 1 80 ? 44.120 9.667 31.180 1.00 23.55 80 GLU A CA 1
ATOM 462 C C . GLU A 1 80 ? 45.086 9.926 32.329 1.00 23.50 80 GLU A C 1
ATOM 463 O O . GLU A 1 80 ? 44.709 9.815 33.486 1.00 22.58 80 GLU A O 1
ATOM 469 N N . THR A 1 81 ? 46.313 10.305 32.003 1.00 23.32 81 THR A N 1
ATOM 470 C CA . THR A 1 81 ? 47.309 10.589 33.012 1.00 24.03 81 THR A CA 1
ATOM 471 C C . THR A 1 81 ? 46.844 11.773 33.873 1.00 24.67 81 THR A C 1
ATOM 472 O O . THR A 1 81 ? 46.845 11.672 35.088 1.00 25.70 81 THR A O 1
ATOM 476 N N . ASP A 1 82 ? 46.418 12.857 33.240 1.00 25.40 82 ASP A N 1
ATOM 477 C CA . ASP A 1 82 ? 45.978 14.060 33.953 1.00 27.02 82 ASP A CA 1
ATOM 478 C C . ASP A 1 82 ? 44.802 13.756 34.894 1.00 27.82 82 ASP A C 1
ATOM 479 O O . ASP A 1 82 ? 44.679 14.366 35.972 1.00 28.96 82 ASP A O 1
ATOM 484 N N . ALA A 1 83 ? 43.946 12.839 34.477 1.00 28.15 83 ALA A N 1
ATOM 485 C CA . ALA A 1 83 ? 42.769 12.418 35.246 1.00 29.14 83 ALA A CA 1
ATOM 486 C C . ALA A 1 83 ? 43.079 11.571 36.488 1.00 29.62 83 ALA A C 1
ATOM 487 O O . ALA A 1 83 ? 42.179 11.258 37.259 1.00 29.83 83 ALA A O 1
ATOM 489 N N . GLY A 1 84 ? 44.337 11.192 36.684 1.00 29.90 84 GLY A N 1
ATOM 490 C CA . GLY A 1 84 ? 44.727 10.333 37.792 1.00 30.20 84 GLY A CA 1
ATOM 491 C C . GLY A 1 84 ? 44.437 8.871 37.519 1.00 30.37 84 GLY A C 1
ATOM 492 O O . GLY A 1 84 ? 44.483 8.033 38.432 1.00 30.81 84 GLY A O 1
ATOM 493 N N . LYS A 1 85 ? 44.130 8.556 36.264 1.00 30.15 85 LYS A N 1
ATOM 494 C CA . LYS A 1 85 ? 43.831 7.187 35.861 1.00 30.96 85 LYS A CA 1
ATOM 495 C C . LYS A 1 85 ? 45.079 6.488 35.344 1.00 29.76 85 LYS A C 1
ATOM 496 O O . LYS A 1 85 ? 46.100 7.114 35.062 1.00 29.39 85 LYS A O 1
ATOM 502 N N . LYS A 1 86 ? 44.987 5.179 35.185 1.00 29.32 86 LYS A N 1
ATOM 503 C CA . LYS A 1 86 ? 46.023 4.471 34.475 1.00 28.25 86 LYS A CA 1
ATOM 504 C C . LYS A 1 86 ? 45.849 4.624 32.949 1.00 26.91 86 LYS A C 1
ATOM 505 O O . LYS A 1 86 ? 44.801 5.043 32.438 1.00 26.80 86 LYS A O 1
ATOM 511 N N . THR A 1 87 ? 46.912 4.327 32.223 1.00 25.18 87 THR A N 1
ATOM 512 C CA . THR A 1 87 ? 46.914 4.477 30.777 1.00 23.28 87 THR A CA 1
ATOM 513 C C . THR A 1 87 ? 47.616 3.252 30.181 1.00 22.30 87 THR A C 1
ATOM 514 O O . THR A 1 87 ? 47.852 2.271 30.878 1.00 22.62 87 THR A O 1
ATOM 518 N N . ALA A 1 88 ? 47.941 3.308 28.899 1.00 21.06 88 ALA A N 1
ATOM 519 C CA . ALA A 1 88 ? 48.612 2.197 28.209 1.00 21.12 88 ALA A CA 1
ATOM 520 C C . ALA A 1 88 ? 49.941 1.849 28.879 1.00 20.74 88 ALA A C 1
ATOM 521 O O . ALA A 1 88 ? 50.579 2.690 29.536 1.00 21.01 88 ALA A O 1
ATOM 523 N N . ASP A 1 89 ? 50.369 0.610 28.675 1.00 20.55 89 ASP A N 1
ATOM 524 C CA . ASP A 1 89 ? 51.651 0.149 29.158 1.00 20.16 89 ASP A CA 1
ATOM 525 C C . ASP A 1 89 ? 52.785 0.440 28.152 1.00 19.94 89 ASP A C 1
ATOM 526 O O . ASP A 1 89 ? 53.967 0.457 28.534 1.00 19.04 89 ASP A O 1
ATOM 531 N N . PHE A 1 90 ? 52.407 0.611 26.880 1.00 18.79 90 PHE A N 1
ATOM 532 C CA . PHE A 1 90 ? 53.309 0.896 25.755 1.00 18.71 90 PHE A CA 1
ATOM 533 C C . PHE A 1 90 ? 52.599 1.785 24.735 1.00 18.08 90 PHE A C 1
ATOM 534 O O . PHE A 1 90 ? 51.448 1.511 24.349 1.00 19.17 90 PHE A O 1
ATOM 542 N N . ALA A 1 91 ? 53.273 2.869 24.330 1.00 17.70 91 ALA A N 1
ATOM 543 C CA . ALA A 1 91 ? 52.792 3.777 23.324 1.00 17.03 91 ALA A CA 1
ATOM 544 C C . ALA A 1 91 ? 53.752 3.697 22.168 1.00 16.58 91 ALA A C 1
ATOM 545 O O . ALA A 1 91 ? 54.967 3.863 22.343 1.00 16.24 91 ALA A O 1
ATOM 547 N N . PHE A 1 92 ? 53.229 3.463 20.984 1.00 15.92 92 PHE A N 1
ATOM 548 C CA . PHE A 1 92 ? 54.051 3.260 19.785 1.00 16.81 92 PHE A CA 1
ATOM 549 C C . PHE A 1 92 ? 53.483 4.087 18.636 1.00 17.55 92 PHE A C 1
ATOM 550 O O . PHE A 1 92 ? 52.367 3.809 18.148 1.00 18.08 92 PHE A O 1
ATOM 558 N N . SER A 1 93 ? 54.235 5.106 18.199 1.00 17.81 93 SER A N 1
ATOM 559 C CA . SER A 1 93 ? 53.715 6.130 17.307 1.00 17.85 93 SER A CA 1
ATOM 560 C C . SER A 1 93 ? 54.740 6.639 16.315 1.00 18.66 93 SER A C 1
ATOM 561 O O . SER A 1 93 ? 55.918 6.835 16.653 1.00 18.06 93 SER A O 1
ATOM 564 N N . SER A 1 94 ? 54.253 6.876 15.105 1.00 18.27 94 SER A N 1
ATOM 565 C CA . SER A 1 94 ? 55.007 7.464 14.036 1.00 18.56 94 SER A CA 1
ATOM 566 C C . SER A 1 94 ? 55.033 8.995 14.147 1.00 18.66 94 SER A C 1
ATOM 567 O O . SER A 1 94 ? 55.772 9.648 13.402 1.00 20.20 94 SER A O 1
ATOM 570 N N . ALA A 1 95 ? 54.236 9.559 15.058 1.00 19.14 95 ALA A N 1
ATOM 571 C CA . ALA A 1 95 ? 54.274 11.001 15.300 1.00 18.50 95 ALA A CA 1
ATOM 572 C C . ALA A 1 95 ? 55.417 11.322 16.301 1.00 18.64 95 ALA A C 1
ATOM 573 O O . ALA A 1 95 ? 55.213 11.496 17.502 1.00 18.63 95 ALA A O 1
ATOM 575 N N . MET A 1 96 ? 56.630 11.412 15.758 1.00 18.83 96 MET A N 1
ATOM 576 C CA . MET A 1 96 ? 57.857 11.406 16.545 1.00 18.54 96 MET A CA 1
ATOM 577 C C . MET A 1 96 ? 57.840 12.575 17.517 1.00 19.64 96 MET A C 1
ATOM 578 O O . MET A 1 96 ? 58.216 12.452 18.677 1.00 21.46 96 MET A O 1
ATOM 583 N N . ASP A 1 97 ? 57.416 13.709 17.006 1.00 19.67 97 ASP A N 1
ATOM 584 C CA . ASP A 1 97 ? 57.321 14.928 17.777 1.00 20.96 97 ASP A CA 1
ATOM 585 C C . ASP A 1 97 ? 56.381 14.832 18.983 1.00 20.62 97 ASP A C 1
ATOM 586 O O . ASP A 1 97 ? 56.729 15.276 20.086 1.00 20.33 97 ASP A O 1
ATOM 591 N N . LEU A 1 98 ? 55.234 14.187 18.810 1.00 20.46 98 LEU A N 1
ATOM 592 C CA . LEU A 1 98 ? 54.274 14.035 19.896 1.00 20.51 98 LEU A CA 1
ATOM 593 C C . LEU A 1 98 ? 54.807 13.078 20.949 1.00 20.50 98 LEU A C 1
ATOM 594 O O . LEU A 1 98 ? 54.515 13.237 22.129 1.00 19.37 98 LEU A O 1
ATOM 599 N N . GLN A 1 99 ? 55.574 12.073 20.517 1.00 20.44 99 GLN A N 1
ATOM 600 C CA . GLN A 1 99 ? 56.172 11.130 21.450 1.00 20.02 99 GLN A CA 1
ATOM 601 C C . GLN A 1 99 ? 57.276 11.770 22.276 1.00 20.43 99 GLN A C 1
ATOM 602 O O . GLN A 1 99 ? 57.376 11.544 23.468 1.00 19.60 99 GLN A O 1
ATOM 608 N N . VAL A 1 100 ? 58.104 12.570 21.635 1.00 20.78 100 VAL A N 1
ATOM 609 C CA . VAL A 1 100 ? 59.154 13.304 22.351 1.00 21.92 100 VAL A CA 1
ATOM 610 C C . VAL A 1 100 ? 58.514 14.345 23.280 1.00 22.05 100 VAL A C 1
ATOM 611 O O . VAL A 1 100 ? 58.943 14.492 24.416 1.00 22.01 100 VAL A O 1
ATOM 615 N N . LYS A 1 101 ? 57.472 15.038 22.827 1.00 22.45 101 LYS A N 1
ATOM 616 C CA . LYS A 1 101 ? 56.709 15.905 23.748 1.00 23.59 101 LYS A CA 1
ATOM 617 C C . LYS A 1 101 ? 56.164 15.200 25.002 1.00 23.43 101 LYS A C 1
ATOM 618 O O . LYS A 1 101 ? 56.330 15.715 26.101 1.00 23.85 101 LYS A O 1
ATOM 624 N N . LEU A 1 102 ? 55.490 14.051 24.865 1.00 23.25 102 LEU A N 1
ATOM 625 C CA . LEU A 1 102 ? 55.073 13.294 26.046 1.00 23.09 102 LEU A CA 1
ATOM 626 C C . LEU A 1 102 ? 56.248 13.060 26.976 1.00 23.11 102 LEU A C 1
ATOM 627 O O . LEU A 1 102 ? 56.141 13.274 28.175 1.00 22.74 102 LEU A O 1
ATOM 632 N N . SER A 1 103 ? 57.366 12.610 26.410 1.00 23.66 103 SER A N 1
ATOM 633 C CA . SER A 1 103 ? 58.543 12.254 27.179 1.00 24.32 103 SER A CA 1
ATOM 634 C C . SER A 1 103 ? 59.133 13.493 27.866 1.00 25.27 103 SER A C 1
ATOM 635 O O . SER A 1 103 ? 59.543 13.451 29.045 1.00 24.95 103 SER A O 1
ATOM 638 N N . ASN A 1 104 ? 59.161 14.599 27.138 1.00 26.45 104 ASN A N 1
ATOM 639 C CA . ASN A 1 104 ? 59.621 15.873 27.704 1.00 27.11 104 ASN A CA 1
ATOM 640 C C . ASN A 1 104 ? 58.718 16.414 28.846 1.00 27.70 104 ASN A C 1
ATOM 641 O O . ASN A 1 104 ? 59.201 17.061 29.776 1.00 28.60 104 ASN A O 1
ATOM 646 N N . ASP A 1 105 ? 57.411 16.173 28.778 1.00 27.54 105 ASP A N 1
ATOM 647 C CA . ASP A 1 105 ? 56.462 16.774 29.715 1.00 27.29 105 ASP A CA 1
ATOM 648 C C . ASP A 1 105 ? 56.147 15.874 30.895 1.00 26.78 105 ASP A C 1
ATOM 649 O O . ASP A 1 105 ? 55.278 16.200 31.707 1.00 26.91 105 ASP A O 1
ATOM 654 N N . GLY A 1 106 ? 56.844 14.745 31.006 1.00 25.26 106 GLY A N 1
ATOM 655 C CA . GLY A 1 106 ? 56.678 13.884 32.166 1.00 24.93 106 GLY A CA 1
ATOM 656 C C . GLY A 1 106 ? 55.675 12.751 32.027 1.00 23.99 106 GLY A C 1
ATOM 657 O O . GLY A 1 106 ? 55.412 12.060 33.006 1.00 23.79 106 GLY A O 1
ATOM 658 N N . TYR A 1 107 ? 55.141 12.548 30.815 1.00 23.27 107 TYR A N 1
ATOM 659 C CA . TYR A 1 107 ? 54.147 11.513 30.560 1.00 22.77 107 TYR A CA 1
ATOM 660 C C . TYR A 1 107 ? 54.739 10.130 30.247 1.00 22.28 107 TYR A C 1
ATOM 661 O O . TYR A 1 107 ? 53.998 9.150 30.152 1.00 21.34 107 TYR A O 1
ATOM 670 N N . ALA A 1 108 ? 56.062 10.052 30.106 1.00 22.04 108 ALA A N 1
ATOM 671 C CA . ALA A 1 108 ? 56.763 8.795 29.946 1.00 23.22 108 ALA A CA 1
ATOM 672 C C . ALA A 1 108 ? 57.563 8.481 31.215 1.00 23.79 108 ALA A C 1
ATOM 673 O O . ALA A 1 108 ? 57.695 9.322 32.123 1.00 25.13 108 ALA A O 1
ATOM 675 N N . GLN A 1 109 ? 58.080 7.258 31.284 1.00 24.35 109 GLN A N 1
ATOM 676 C CA . GLN A 1 109 ? 59.035 6.884 32.316 1.00 24.32 109 GLN A CA 1
ATOM 677 C C . GLN A 1 109 ? 60.220 6.162 31.659 1.00 24.60 109 GLN A C 1
ATOM 678 O O . GLN A 1 109 ? 60.083 5.566 30.592 1.00 23.60 109 GLN A O 1
ATOM 684 N N . ARG A 1 110 ? 61.376 6.252 32.311 1.00 24.35 110 ARG A N 1
ATOM 685 C CA . ARG A 1 110 ? 62.619 5.718 31.803 1.00 24.84 110 ARG A CA 1
ATOM 686 C C . ARG A 1 110 ? 62.545 4.205 31.737 1.00 24.03 110 ARG A C 1
ATOM 687 O O . ARG A 1 110 ? 61.967 3.540 32.623 1.00 23.57 110 ARG A O 1
ATOM 695 N N . SER A 1 111 ? 63.149 3.663 30.690 1.00 23.64 111 SER A N 1
ATOM 696 C CA . SER A 1 111 ? 63.228 2.232 30.497 1.00 24.16 111 SER A CA 1
ATOM 697 C C . SER A 1 111 ? 64.675 1.834 30.287 1.00 24.93 111 SER A C 1
ATOM 698 O O . SER A 1 111 ? 65.192 1.941 29.174 1.00 24.27 111 SER A O 1
ATOM 701 N N . ASP A 1 112 ? 65.319 1.371 31.364 1.00 26.31 112 ASP A N 1
ATOM 702 C CA . ASP A 1 112 ? 66.720 0.960 31.328 1.00 27.18 112 ASP A CA 1
ATOM 703 C C . ASP A 1 112 ? 66.771 -0.501 31.001 1.00 27.64 112 ASP A C 1
ATOM 704 O O . ASP A 1 112 ? 66.566 -1.350 31.885 1.00 28.41 112 ASP A O 1
ATOM 709 N N . LEU A 1 113 ? 67.064 -0.804 29.744 1.00 27.15 113 LEU A N 1
ATOM 710 C CA . LEU A 1 113 ? 66.934 -2.167 29.239 1.00 28.21 113 LEU A CA 1
ATOM 711 C C . LEU A 1 113 ? 68.253 -2.720 28.719 1.00 29.23 113 LEU A C 1
ATOM 712 O O . LEU A 1 113 ? 69.258 -2.015 28.641 1.00 28.80 113 LEU A O 1
ATOM 717 N N . ALA A 1 114 ? 68.184 -3.997 28.346 1.00 30.71 114 ALA A N 1
ATOM 718 C CA . ALA A 1 114 ? 69.285 -4.785 27.773 1.00 30.60 114 ALA A CA 1
ATOM 719 C C . ALA A 1 114 ? 69.984 -4.086 26.616 1.00 30.50 114 ALA A C 1
ATOM 720 O O . ALA A 1 114 ? 71.178 -3.902 26.644 1.00 30.67 114 ALA A O 1
ATOM 722 N N . MET A 1 115 ? 69.221 -3.697 25.598 1.00 29.95 115 MET A N 1
ATOM 723 C CA . MET A 1 115 ? 69.811 -3.049 24.425 1.00 29.73 115 MET A CA 1
ATOM 724 C C . MET A 1 115 ? 69.970 -1.521 24.533 1.00 28.51 115 MET A C 1
ATOM 725 O O . MET A 1 115 ? 70.382 -0.889 23.560 1.00 28.82 115 MET A O 1
ATOM 730 N N . SER A 1 116 ? 69.668 -0.922 25.691 1.00 26.67 116 SER A N 1
ATOM 731 C CA . SER A 1 116 ? 69.657 0.546 25.801 1.00 25.24 116 SER A CA 1
ATOM 732 C C . SER A 1 116 ? 70.988 1.217 25.457 1.00 24.59 116 SER A C 1
ATOM 733 O O . SER A 1 116 ? 71.046 2.100 24.604 1.00 23.19 116 SER A O 1
ATOM 736 N N . ALA A 1 117 ? 72.059 0.791 26.117 1.00 24.10 117 ALA A N 1
ATOM 737 C CA . ALA A 1 117 ? 73.352 1.452 25.942 1.00 24.08 117 ALA A CA 1
ATOM 738 C C . ALA A 1 117 ? 73.885 1.322 24.499 1.00 23.76 117 ALA A C 1
ATOM 739 O O . ALA A 1 117 ? 74.518 2.234 23.997 1.00 24.18 117 ALA A O 1
ATOM 741 N N . ARG A 1 118 ? 73.603 0.203 23.842 1.00 23.25 118 ARG A N 1
ATOM 742 C CA . ARG A 1 118 ? 74.065 -0.035 22.469 1.00 23.82 118 ARG A CA 1
ATOM 743 C C . ARG A 1 118 ? 73.101 0.399 21.363 1.00 23.73 118 ARG A C 1
ATOM 744 O O . ARG A 1 118 ? 73.420 0.273 20.176 1.00 24.25 118 ARG A O 1
ATOM 752 N N . TRP A 1 119 ? 71.936 0.911 21.753 1.00 22.37 119 TRP A N 1
ATOM 753 C CA . TRP A 1 119 ? 70.950 1.400 20.790 1.00 22.29 119 TRP A CA 1
ATOM 754 C C . TRP A 1 119 ? 71.548 2.615 20.102 1.00 22.79 119 TRP A C 1
ATOM 755 O O . TRP A 1 119 ? 72.198 3.418 20.760 1.00 22.19 119 TRP A O 1
ATOM 766 N N . PRO A 1 120 ? 71.392 2.729 18.769 1.00 23.30 120 PRO A N 1
ATOM 767 C CA . PRO A 1 120 ? 71.993 3.885 18.108 1.00 23.46 120 PRO A CA 1
ATOM 768 C C . PRO A 1 120 ? 71.631 5.173 18.825 1.00 23.49 120 PRO A C 1
ATOM 769 O O . PRO A 1 120 ? 70.476 5.358 19.220 1.00 23.00 120 PRO A O 1
ATOM 773 N N . ALA A 1 121 ? 72.621 6.040 19.015 1.00 24.08 121 ALA A N 1
ATOM 774 C CA . ALA A 1 121 ? 72.481 7.224 19.857 1.00 24.33 121 ALA A CA 1
ATOM 775 C C . ALA A 1 121 ? 71.402 8.186 19.350 1.00 24.61 121 ALA A C 1
ATOM 776 O O . ALA A 1 121 ? 70.638 8.768 20.139 1.00 26.17 121 ALA A O 1
ATOM 778 N N . TRP A 1 122 ? 71.331 8.352 18.042 1.00 24.22 122 TRP A N 1
ATOM 779 C CA . TRP A 1 122 ? 70.289 9.175 17.435 1.00 24.46 122 TRP A CA 1
ATOM 780 C C . TRP A 1 122 ? 68.870 8.678 17.769 1.00 23.74 122 TRP A C 1
ATOM 781 O O . TRP A 1 122 ? 67.921 9.444 17.729 1.00 24.86 122 TRP A O 1
ATOM 792 N N . ALA A 1 123 ? 68.756 7.393 18.064 1.00 23.11 123 ALA A N 1
ATOM 793 C CA . ALA A 1 123 ? 67.485 6.698 18.215 1.00 22.90 123 ALA A CA 1
ATOM 794 C C . ALA A 1 123 ? 67.089 6.513 19.686 1.00 23.16 123 ALA A C 1
ATOM 795 O O . ALA A 1 123 ? 66.151 5.776 19.996 1.00 22.35 123 ALA A O 1
ATOM 797 N N . ASN A 1 124 ? 67.775 7.211 20.590 1.00 23.75 124 ASN A N 1
ATOM 798 C CA . ASN A 1 124 ? 67.507 7.094 22.016 1.00 24.47 124 ASN A CA 1
ATOM 799 C C . ASN A 1 124 ? 67.493 8.466 22.695 1.00 25.38 124 ASN A C 1
ATOM 800 O O . ASN A 1 124 ? 68.531 9.133 22.760 1.00 25.45 124 ASN A O 1
ATOM 805 N N . TRP A 1 125 ? 66.328 8.887 23.181 1.00 26.41 125 TRP A N 1
ATOM 806 C CA . TRP A 1 125 ? 66.212 10.048 24.071 1.00 26.08 125 TRP A CA 1
ATOM 807 C C . TRP A 1 125 ? 66.092 9.570 25.529 1.00 25.54 125 TRP A C 1
ATOM 808 O O . TRP A 1 125 ? 65.067 9.034 25.927 1.00 22.17 125 TRP A O 1
ATOM 819 N N . ARG A 1 126 ? 67.179 9.723 26.284 1.00 24.24 126 ARG A N 1
ATOM 820 C CA . ARG A 1 126 ? 67.207 9.483 27.734 1.00 25.58 126 ARG A CA 1
ATOM 821 C C . ARG A 1 126 ? 66.709 8.142 28.211 1.00 23.67 126 ARG A C 1
ATOM 822 O O . ARG A 1 126 ? 66.114 8.059 29.285 1.00 23.17 126 ARG A O 1
ATOM 830 N N . ASN A 1 127 ? 66.993 7.093 27.439 1.00 23.02 127 ASN A N 1
ATOM 831 C CA . ASN A 1 127 ? 66.559 5.720 27.761 1.00 22.50 127 ASN A CA 1
ATOM 832 C C . ASN A 1 127 ? 65.036 5.633 27.974 1.00 21.62 127 ASN A C 1
ATOM 833 O O . ASN A 1 127 ? 64.534 4.691 28.589 1.00 20.82 127 ASN A O 1
ATOM 838 N N . THR A 1 128 ? 64.324 6.588 27.385 1.00 20.81 128 THR A N 1
ATOM 839 C CA . THR A 1 128 ? 62.900 6.797 27.631 1.00 20.83 128 THR A CA 1
ATOM 840 C C . THR A 1 128 ? 62.050 6.622 26.365 1.00 20.28 128 THR A C 1
ATOM 841 O O . THR A 1 128 ? 61.112 5.827 26.365 1.00 21.53 128 THR A O 1
ATOM 845 N N . ALA A 1 129 ? 62.373 7.398 25.322 1.00 19.97 129 ALA A N 1
ATOM 846 C CA . ALA A 1 129 ? 61.803 7.294 23.979 1.00 19.51 129 ALA A CA 1
ATOM 847 C C . ALA A 1 129 ? 62.832 6.711 23.006 1.00 19.55 129 ALA A C 1
ATOM 848 O O . ALA A 1 129 ? 63.974 7.229 22.875 1.00 20.32 129 ALA A O 1
ATOM 850 N N . TYR A 1 130 ? 62.448 5.628 22.346 1.00 18.40 130 TYR A N 1
ATOM 851 C CA . TYR A 1 130 ? 63.311 4.924 21.418 1.00 18.56 130 TYR A CA 1
ATOM 852 C C . TYR A 1 130 ? 62.716 4.879 20.022 1.00 18.47 130 TYR A C 1
ATOM 853 O O . TYR A 1 130 ? 61.570 4.438 19.837 1.00 17.77 130 TYR A O 1
ATOM 862 N N . ALA A 1 131 ? 63.505 5.279 19.043 1.00 18.83 131 ALA A N 1
ATOM 863 C CA . ALA A 1 131 ? 63.153 5.144 17.637 1.00 19.28 131 ALA A CA 1
ATOM 864 C C . ALA A 1 131 ? 63.409 3.710 17.246 1.00 20.30 131 ALA A C 1
ATOM 865 O O . ALA A 1 131 ? 64.525 3.199 17.448 1.00 21.36 131 ALA A O 1
ATOM 867 N N . LEU A 1 132 ? 62.427 3.053 16.655 1.00 20.07 132 LEU A N 1
ATOM 868 C CA . LEU A 1 132 ? 62.516 1.590 16.420 1.00 20.02 132 LEU A CA 1
ATOM 869 C C . LEU A 1 132 ? 62.497 1.102 14.973 1.00 20.78 132 LEU A C 1
ATOM 870 O O . LEU A 1 132 ? 62.741 -0.091 14.726 1.00 20.72 132 LEU A O 1
ATOM 875 N N . THR A 1 133 ? 62.168 2.001 14.037 1.00 21.38 133 THR A N 1
ATOM 876 C CA . THR A 1 133 ? 62.027 1.684 12.629 1.00 21.30 133 THR A CA 1
ATOM 877 C C . THR A 1 133 ? 62.665 2.815 11.823 1.00 22.11 133 THR A C 1
ATOM 878 O O . THR A 1 133 ? 63.010 3.859 12.372 1.00 22.75 133 THR A O 1
ATOM 882 N N . PHE A 1 134 ? 62.759 2.618 10.515 1.00 22.60 134 PHE A N 1
ATOM 883 C CA . PHE A 1 134 ? 63.343 3.620 9.601 1.00 23.18 134 PHE A CA 1
ATOM 884 C C . PHE A 1 134 ? 62.493 3.557 8.311 1.00 23.77 134 PHE A C 1
ATOM 885 O O . PHE A 1 134 ? 62.718 2.706 7.460 1.00 24.79 134 PHE A O 1
ATOM 893 N N . GLU A 1 135 ? 61.478 4.422 8.212 1.00 22.97 135 GLU A N 1
ATOM 894 C CA . GLU A 1 135 ? 60.413 4.330 7.165 1.00 22.70 135 GLU A CA 1
ATOM 895 C C . GLU A 1 135 ? 60.261 5.610 6.329 1.00 22.47 135 GLU A C 1
ATOM 896 O O . GLU A 1 135 ? 60.065 6.670 6.883 1.00 22.80 135 GLU A O 1
ATOM 902 N N . PRO A 1 136 ? 60.386 5.515 4.990 1.00 22.91 136 PRO A N 1
ATOM 903 C CA . PRO A 1 136 ? 60.327 6.703 4.140 1.00 22.65 136 PRO A CA 1
ATOM 904 C C . PRO A 1 136 ? 58.911 7.123 3.737 1.00 22.74 136 PRO A C 1
ATOM 905 O O . PRO A 1 136 ? 58.004 6.288 3.713 1.00 23.64 136 PRO A O 1
ATOM 909 N N . ALA A 1 137 ? 58.749 8.418 3.478 1.00 22.05 137 ALA A N 1
ATOM 910 C CA . ALA A 1 137 ? 57.544 8.999 2.884 1.00 22.70 137 ALA A CA 1
ATOM 911 C C . ALA A 1 137 ? 57.744 9.039 1.377 1.00 23.60 137 ALA A C 1
ATOM 912 O O . ALA A 1 137 ? 58.658 9.749 0.869 1.00 25.04 137 ALA A O 1
ATOM 914 N N . VAL A 1 138 ? 56.874 8.333 0.666 1.00 22.73 138 VAL A N 1
ATOM 915 C CA . VAL A 1 138 ? 57.084 8.032 -0.753 1.00 22.99 138 VAL A CA 1
ATOM 916 C C . VAL A 1 138 ? 55.902 8.469 -1.613 1.00 22.49 138 VAL A C 1
ATOM 917 O O . VAL A 1 138 ? 54.815 8.770 -1.106 1.00 22.23 138 VAL A O 1
ATOM 921 N N . PHE A 1 139 ? 56.132 8.503 -2.920 1.00 22.60 139 PHE A N 1
ATOM 922 C CA . PHE A 1 139 ? 55.044 8.667 -3.875 1.00 22.83 139 PHE A CA 1
ATOM 923 C C . PHE A 1 139 ? 54.498 7.274 -4.172 1.00 22.26 139 PHE A C 1
ATOM 924 O O . PHE A 1 139 ? 55.242 6.308 -4.244 1.00 21.18 139 PHE A O 1
ATOM 932 N N . VAL A 1 140 ? 53.201 7.210 -4.408 1.00 21.59 140 VAL A N 1
ATOM 933 C CA . VAL A 1 140 ? 52.573 6.027 -4.903 1.00 21.93 140 VAL A CA 1
ATOM 934 C C . VAL A 1 140 ? 51.795 6.411 -6.161 1.00 21.86 140 VAL A C 1
ATOM 935 O O . VAL A 1 140 ? 51.401 7.574 -6.344 1.00 21.13 140 VAL A O 1
ATOM 939 N N . TYR A 1 141 ? 51.628 5.445 -7.053 1.00 22.06 141 TYR A N 1
ATOM 940 C CA . TYR A 1 141 ? 50.884 5.694 -8.291 1.00 23.34 141 TYR A CA 1
ATOM 941 C C . TYR A 1 141 ? 50.110 4.463 -8.710 1.00 23.64 141 TYR A C 1
ATOM 942 O O . TYR A 1 141 ? 50.453 3.343 -8.315 1.00 23.72 141 TYR A O 1
ATOM 951 N N . HIS A 1 142 ? 49.075 4.700 -9.507 1.00 24.39 142 HIS A N 1
ATOM 952 C CA . HIS A 1 142 ? 48.283 3.657 -10.139 1.00 25.57 142 HIS A CA 1
ATOM 953 C C . HIS A 1 142 ? 48.949 3.284 -11.481 1.00 25.89 142 HIS A C 1
ATOM 954 O O . HIS A 1 142 ? 48.869 4.023 -12.447 1.00 24.27 142 HIS A O 1
ATOM 961 N N . LYS A 1 143 ? 49.622 2.140 -11.498 1.00 27.38 143 LYS A N 1
ATOM 962 C CA . LYS A 1 143 ? 50.411 1.693 -12.658 1.00 28.62 143 LYS A CA 1
ATOM 963 C C . LYS A 1 143 ? 49.642 1.739 -13.984 1.00 28.53 143 LYS A C 1
ATOM 964 O O . LYS A 1 143 ? 50.148 2.268 -14.948 1.00 28.59 143 LYS A O 1
ATOM 970 N N . PRO A 1 144 ? 48.412 1.204 -14.026 1.00 28.96 144 PRO A N 1
ATOM 971 C CA . PRO A 1 144 ? 47.619 1.318 -15.266 1.00 29.31 144 PRO A CA 1
ATOM 972 C C . PRO A 1 144 ? 47.378 2.735 -15.771 1.00 29.25 144 PRO A C 1
ATOM 973 O O . PRO A 1 144 ? 47.060 2.909 -16.952 1.00 29.21 144 PRO A O 1
ATOM 977 N N . SER A 1 145 ? 47.519 3.734 -14.905 1.00 28.65 145 SER A N 1
ATOM 978 C CA . SER A 1 145 ? 47.319 5.137 -15.302 1.00 29.02 145 SER A CA 1
ATOM 979 C C . SER A 1 145 ? 48.577 5.775 -15.883 1.00 28.61 145 SER A C 1
ATOM 980 O O . SER A 1 145 ? 48.503 6.874 -16.395 1.00 28.78 145 SER A O 1
ATOM 983 N N . PHE A 1 146 ? 49.718 5.107 -15.771 1.00 28.48 146 PHE A N 1
ATOM 984 C CA . PHE A 1 146 ? 50.998 5.654 -16.216 1.00 29.15 146 PHE A CA 1
ATOM 985 C C . PHE A 1 146 ? 51.587 4.773 -17.296 1.00 31.21 146 PHE A C 1
ATOM 986 O O . PHE A 1 146 ? 52.693 4.254 -17.180 1.00 32.56 146 PHE A O 1
ATOM 994 N N . THR A 1 147 ? 50.822 4.636 -18.358 1.00 33.08 147 THR A N 1
ATOM 995 C CA . THR A 1 147 ? 51.228 3.768 -19.441 1.00 34.38 147 THR A CA 1
ATOM 996 C C . THR A 1 147 ? 51.959 4.471 -20.585 1.00 33.77 147 THR A C 1
ATOM 997 O O . THR A 1 147 ? 52.757 3.823 -21.218 1.00 33.47 147 THR A O 1
ATOM 1001 N N . THR A 1 148 ? 51.703 5.751 -20.869 1.00 33.93 148 THR A N 1
ATOM 1002 C CA . THR A 1 148 ? 52.514 6.461 -21.903 1.00 33.58 148 THR A CA 1
ATOM 1003 C C . THR A 1 148 ? 53.473 7.482 -21.313 1.00 32.54 148 THR A C 1
ATOM 1004 O O . THR A 1 148 ? 54.171 8.186 -22.037 1.00 30.75 148 THR A O 1
ATOM 1008 N N . GLU A 1 149 ? 53.520 7.555 -19.992 1.00 32.28 149 GLU A N 1
ATOM 1009 C CA . GLU A 1 149 ? 54.481 8.403 -19.330 1.00 32.44 149 GLU A CA 1
ATOM 1010 C C . GLU A 1 149 ? 54.748 7.858 -17.953 1.00 30.69 149 GLU A C 1
ATOM 1011 O O . GLU A 1 149 ? 53.830 7.393 -17.283 1.00 29.62 149 GLU A O 1
ATOM 1017 N N . LYS A 1 150 ? 56.003 7.882 -17.546 1.00 29.71 150 LYS A N 1
ATOM 1018 C CA . LYS A 1 150 ? 56.369 7.341 -16.242 1.00 30.18 150 LYS A CA 1
ATOM 1019 C C . LYS A 1 150 ? 55.948 8.319 -15.126 1.00 28.51 150 LYS A C 1
ATOM 1020 O O . LYS A 1 150 ? 55.786 9.518 -15.371 1.00 27.19 150 LYS A O 1
ATOM 1026 N N . PRO A 1 151 ? 55.728 7.810 -13.900 1.00 28.46 151 PRO A N 1
ATOM 1027 C CA . PRO A 1 151 ? 55.287 8.758 -12.877 1.00 27.68 151 PRO A CA 1
ATOM 1028 C C . PRO A 1 151 ? 56.388 9.724 -12.457 1.00 27.12 151 PRO A C 1
ATOM 1029 O O . PRO A 1 151 ? 57.564 9.453 -12.708 1.00 26.11 151 PRO A O 1
ATOM 1033 N N . PRO A 1 152 ? 56.005 10.857 -11.822 1.00 26.98 152 PRO A N 1
ATOM 1034 C CA . PRO A 1 152 ? 56.962 11.851 -11.338 1.00 26.66 152 PRO A CA 1
ATOM 1035 C C . PRO A 1 152 ? 57.837 11.267 -10.232 1.00 26.46 152 PRO A C 1
ATOM 1036 O O . PRO A 1 152 ? 57.357 10.455 -9.450 1.00 26.16 152 PRO A O 1
ATOM 1040 N N . ALA A 1 153 ? 59.123 11.633 -10.229 1.00 26.50 153 ALA A N 1
ATOM 1041 C CA . ALA A 1 153 ? 60.113 11.113 -9.283 1.00 26.41 153 ALA A CA 1
ATOM 1042 C C . ALA A 1 153 ? 60.707 12.199 -8.371 1.00 25.73 153 ALA A C 1
ATOM 1043 O O . ALA A 1 153 ? 61.525 11.905 -7.505 1.00 25.18 153 ALA A O 1
ATOM 1045 N N . THR A 1 154 ? 60.298 13.442 -8.578 1.00 25.42 154 THR A N 1
ATOM 1046 C CA . THR A 1 154 ? 60.700 14.564 -7.766 1.00 25.34 154 THR A CA 1
ATOM 1047 C C . THR A 1 154 ? 59.479 15.446 -7.583 1.00 25.81 154 THR A C 1
ATOM 1048 O O . THR A 1 154 ? 58.467 15.285 -8.276 1.00 25.14 154 THR A O 1
ATOM 1052 N N . ARG A 1 155 ? 59.588 16.404 -6.679 1.00 26.22 155 ARG A N 1
ATOM 1053 C CA . ARG A 1 155 ? 58.513 17.342 -6.429 1.00 26.98 155 ARG A CA 1
ATOM 1054 C C . ARG A 1 155 ? 58.279 18.305 -7.601 1.00 27.10 155 ARG A C 1
ATOM 1055 O O . ARG A 1 155 ? 57.150 18.630 -7.903 1.00 26.73 155 ARG A O 1
ATOM 1063 N N . ALA A 1 156 ? 59.354 18.747 -8.245 1.00 27.72 156 ALA A N 1
ATOM 1064 C CA . ALA A 1 156 ? 59.244 19.504 -9.495 1.00 28.35 156 ALA A CA 1
ATOM 1065 C C . ALA A 1 156 ? 58.455 18.733 -10.544 1.00 28.15 156 ALA A C 1
ATOM 1066 O O . ALA A 1 156 ? 57.539 19.292 -11.154 1.00 27.88 156 ALA A O 1
ATOM 1068 N N . GLU A 1 157 ? 58.799 17.461 -10.749 1.00 28.25 157 GLU A N 1
ATOM 1069 C CA . GLU A 1 157 ? 58.096 16.607 -11.721 1.00 29.21 157 GLU A CA 1
ATOM 1070 C C . GLU A 1 157 ? 56.641 16.358 -11.351 1.00 29.44 157 GLU A C 1
ATOM 1071 O O . GLU A 1 157 ? 55.783 16.207 -12.224 1.00 28.64 157 GLU A O 1
ATOM 1077 N N . PHE A 1 158 ? 56.372 16.276 -10.052 1.00 29.68 158 PHE A N 1
ATOM 1078 C CA . PHE A 1 158 ? 55.022 16.049 -9.579 1.00 30.00 158 PHE A CA 1
ATOM 1079 C C . PHE A 1 158 ? 54.153 17.230 -10.004 1.00 29.76 158 PHE A C 1
ATOM 1080 O O . PHE A 1 158 ? 53.077 17.044 -10.571 1.00 28.96 158 PHE A O 1
ATOM 1088 N N . VAL A 1 159 ? 54.633 18.434 -9.708 1.00 29.86 159 VAL A N 1
ATOM 1089 C CA . VAL A 1 159 ? 53.905 19.673 -9.996 1.00 30.72 159 VAL A CA 1
ATOM 1090 C C . VAL A 1 159 ? 53.698 19.835 -11.501 1.00 31.06 159 VAL A C 1
ATOM 1091 O O . VAL A 1 159 ? 52.586 20.133 -11.947 1.00 30.68 159 VAL A O 1
ATOM 1095 N N . ASP A 1 160 ? 54.757 19.612 -12.270 1.00 32.05 160 ASP A N 1
ATOM 1096 C CA . ASP A 1 160 ? 54.675 19.637 -13.744 1.00 32.54 160 ASP A CA 1
ATOM 1097 C C . ASP A 1 160 ? 53.654 18.638 -14.291 1.00 32.60 160 ASP A C 1
ATOM 1098 O O . ASP A 1 160 ? 52.873 18.985 -15.169 1.00 31.52 160 ASP A O 1
ATOM 1103 N N . TYR A 1 161 ? 53.654 17.410 -13.781 1.00 32.98 161 TYR A N 1
ATOM 1104 C CA . TYR A 1 161 ? 52.675 16.407 -14.224 1.00 33.57 161 TYR A CA 1
ATOM 1105 C C . TYR A 1 161 ? 51.240 16.880 -13.950 1.00 33.72 161 TYR A C 1
ATOM 1106 O O . TYR A 1 161 ? 50.365 16.764 -14.809 1.00 33.05 161 TYR A O 1
ATOM 1115 N N . LEU A 1 162 ? 51.008 17.400 -12.743 1.00 33.54 162 LEU A N 1
ATOM 1116 C CA . LEU A 1 162 ? 49.701 17.929 -12.364 1.00 33.84 162 LEU A CA 1
ATOM 1117 C C . LEU A 1 162 ? 49.233 19.016 -13.323 1.00 34.22 162 LEU A C 1
ATOM 1118 O O . LEU A 1 162 ? 48.063 19.064 -13.693 1.00 33.71 162 LEU A O 1
ATOM 1123 N N . GLU A 1 163 ? 50.164 19.882 -13.705 1.00 35.15 163 GLU A N 1
ATOM 1124 C CA . GLU A 1 163 ? 49.881 20.980 -14.628 1.00 36.69 163 GLU A CA 1
ATOM 1125 C C . GLU A 1 163 ? 49.622 20.459 -16.045 1.00 37.32 163 GLU A C 1
ATOM 1126 O O . GLU A 1 163 ? 48.599 20.781 -16.640 1.00 37.91 163 GLU A O 1
ATOM 1132 N N . ARG A 1 164 ? 50.496 19.610 -16.561 1.00 37.85 164 ARG A N 1
ATOM 1133 C CA . ARG A 1 164 ? 50.292 19.049 -17.898 1.00 38.80 164 ARG A CA 1
ATOM 1134 C C . ARG A 1 164 ? 49.053 18.158 -18.029 1.00 39.43 164 ARG A C 1
ATOM 1135 O O . ARG A 1 164 ? 48.536 18.022 -19.131 1.00 39.11 164 ARG A O 1
ATOM 1143 N N . HIS A 1 165 ? 48.567 17.573 -16.929 1.00 40.13 165 HIS A N 1
ATOM 1144 C CA . HIS A 1 165 ? 47.372 16.717 -16.962 1.00 40.99 165 HIS A CA 1
ATOM 1145 C C . HIS A 1 165 ? 46.221 17.251 -16.109 1.00 41.64 165 HIS A C 1
ATOM 1146 O O . HIS A 1 165 ? 45.465 16.473 -15.513 1.00 41.79 165 HIS A O 1
ATOM 1153 N N . ALA A 1 166 ? 46.064 18.574 -16.087 1.00 42.58 166 ALA A N 1
ATOM 1154 C CA . ALA A 1 166 ? 45.079 19.243 -15.228 1.00 43.58 166 ALA A CA 1
ATOM 1155 C C . ALA A 1 166 ? 43.731 18.519 -15.107 1.00 44.48 166 ALA A C 1
ATOM 1156 O O . ALA A 1 166 ? 43.245 18.288 -13.995 1.00 44.55 166 ALA A O 1
ATOM 1158 N N . LYS A 1 167 ? 43.132 18.162 -16.244 1.00 45.53 167 LYS A N 1
ATOM 1159 C CA . LYS A 1 167 ? 41.778 17.585 -16.254 1.00 46.13 167 LYS A CA 1
ATOM 1160 C C . LYS A 1 167 ? 41.758 16.135 -15.813 1.00 46.23 167 LYS A C 1
ATOM 1161 O O . LYS A 1 167 ? 40.857 15.721 -15.097 1.00 47.28 167 LYS A O 1
ATOM 1167 N N . GLU A 1 168 ? 42.741 15.356 -16.234 1.00 46.12 168 GLU A N 1
ATOM 1168 C CA . GLU A 1 168 ? 42.786 13.945 -15.849 1.00 46.00 168 GLU A CA 1
ATOM 1169 C C . GLU A 1 168 ? 43.008 13.755 -14.347 1.00 44.81 168 GLU A C 1
ATOM 1170 O O . GLU A 1 168 ? 42.316 12.938 -13.725 1.00 44.93 168 GLU A O 1
ATOM 1176 N N . VAL A 1 169 ? 43.962 14.505 -13.778 1.00 43.08 169 VAL A N 1
ATOM 1177 C CA . VAL A 1 169 ? 44.355 14.353 -12.363 1.00 41.38 169 VAL A CA 1
ATOM 1178 C C . VAL A 1 169 ? 43.397 14.975 -11.367 1.00 39.65 169 VAL A C 1
ATOM 1179 O O . VAL A 1 169 ? 43.464 14.655 -10.186 1.00 38.84 169 VAL A O 1
ATOM 1183 N N . HIS A 1 170 ? 42.525 15.869 -11.824 1.00 37.86 170 HIS A N 1
ATOM 1184 C CA . HIS A 1 170 ? 41.761 16.698 -10.901 1.00 36.87 170 HIS A CA 1
ATOM 1185 C C . HIS A 1 170 ? 40.842 15.896 -9.970 1.00 35.67 170 HIS A C 1
ATOM 1186 O O . HIS A 1 170 ? 39.976 15.155 -10.428 1.00 35.32 170 HIS A O 1
ATOM 1193 N N . GLY A 1 171 ? 41.046 16.059 -8.661 1.00 33.88 171 GLY A N 1
ATOM 1194 C CA . GLY A 1 171 ? 40.347 15.271 -7.662 1.00 32.34 171 GLY A CA 1
ATOM 1195 C C . GLY A 1 171 ? 40.763 13.811 -7.629 1.00 31.00 171 GLY A C 1
ATOM 1196 O O . GLY A 1 171 ? 40.084 12.999 -7.027 1.00 30.56 171 GLY A O 1
ATOM 1197 N N . ARG A 1 172 ? 41.875 13.470 -8.276 1.00 29.57 172 ARG A N 1
ATOM 1198 C CA . ARG A 1 172 ? 42.351 12.090 -8.307 1.00 29.12 172 ARG A CA 1
ATOM 1199 C C . ARG A 1 172 ? 43.797 11.995 -7.808 1.00 27.67 172 ARG A C 1
ATOM 1200 O O . ARG A 1 172 ? 44.550 11.084 -8.165 1.00 26.46 172 ARG A O 1
ATOM 1208 N N . ILE A 1 173 ? 44.170 12.931 -6.939 1.00 26.16 173 ILE A N 1
ATOM 1209 C CA . ILE A 1 173 ? 45.414 12.791 -6.171 1.00 25.82 173 ILE A CA 1
ATOM 1210 C C . ILE A 1 173 ? 45.095 12.966 -4.710 1.00 24.37 173 ILE A C 1
ATOM 1211 O O . ILE A 1 173 ? 44.078 13.563 -4.345 1.00 22.66 173 ILE A O 1
ATOM 1216 N N . ALA A 1 174 ? 45.970 12.433 -3.866 1.00 24.03 174 ALA A N 1
ATOM 1217 C CA . ALA A 1 174 ? 45.703 12.407 -2.434 1.00 23.30 174 ALA A CA 1
ATOM 1218 C C . ALA A 1 174 ? 46.981 12.518 -1.588 1.00 22.74 174 ALA A C 1
ATOM 1219 O O . ALA A 1 174 ? 48.072 12.158 -2.027 1.00 21.40 174 ALA A O 1
ATOM 1221 N N . THR A 1 175 ? 46.803 13.026 -0.370 1.00 22.45 175 THR A N 1
ATOM 1222 C CA . THR A 1 175 ? 47.867 13.130 0.615 1.00 22.21 175 THR A CA 1
ATOM 1223 C C . THR A 1 175 ? 47.272 13.116 2.034 1.00 22.16 175 THR A C 1
ATOM 1224 O O . THR A 1 175 ? 46.042 13.038 2.224 1.00 21.37 175 THR A O 1
ATOM 1228 N N . TYR A 1 176 ? 48.153 13.123 3.034 1.00 21.31 176 TYR A N 1
ATOM 1229 C CA . TYR A 1 176 ? 47.721 13.169 4.425 1.00 21.27 176 TYR A CA 1
ATOM 1230 C C . TYR A 1 176 ? 47.059 14.509 4.726 1.00 21.36 176 TYR A C 1
ATOM 1231 O O . TYR A 1 176 ? 47.542 15.552 4.313 1.00 19.89 176 TYR A O 1
ATOM 1240 N N . ASP A 1 177 ? 45.956 14.434 5.440 1.00 21.81 177 ASP A N 1
ATOM 1241 C CA . ASP A 1 177 ? 45.397 15.567 6.130 1.00 22.65 177 ASP A CA 1
ATOM 1242 C C . ASP A 1 177 ? 46.246 15.804 7.370 1.00 22.67 177 ASP A C 1
ATOM 1243 O O . ASP A 1 177 ? 46.132 15.085 8.361 1.00 21.93 177 ASP A O 1
ATOM 1248 N N . ILE A 1 178 ? 47.093 16.808 7.296 1.00 23.04 178 ILE A N 1
ATOM 1249 C CA . ILE A 1 178 ? 48.036 17.075 8.362 1.00 24.08 178 ILE A CA 1
ATOM 1250 C C . ILE A 1 178 ? 47.360 17.554 9.644 1.00 25.34 178 ILE A C 1
ATOM 1251 O O . ILE A 1 178 ? 47.963 17.499 10.713 1.00 26.12 178 ILE A O 1
ATOM 1256 N N . GLU A 1 179 ? 46.113 17.989 9.540 1.00 26.38 179 GLU A N 1
ATOM 1257 C CA . GLU A 1 179 ? 45.342 18.359 10.718 1.00 28.23 179 GLU A CA 1
ATOM 1258 C C . GLU A 1 179 ? 44.890 17.146 11.495 1.00 28.11 179 GLU A C 1
ATOM 1259 O O . GLU A 1 179 ? 44.709 17.222 12.703 1.00 28.86 179 GLU A O 1
ATOM 1265 N N . ARG A 1 180 ? 44.706 16.029 10.816 1.00 27.87 180 ARG A N 1
ATOM 1266 C CA . ARG A 1 180 ? 44.168 14.843 11.440 1.00 28.90 180 ARG A CA 1
ATOM 1267 C C . ARG A 1 180 ? 45.162 13.686 11.463 1.00 27.16 180 ARG A C 1
ATOM 1268 O O . ARG A 1 180 ? 44.991 12.749 12.227 1.00 25.36 180 ARG A O 1
ATOM 1276 N N . GLY A 1 182 ? 49.074 12.926 12.806 1.00 19.95 182 GLY A N 1
ATOM 1277 C CA . GLY A 1 182 ? 50.349 13.471 13.291 1.00 19.71 182 GLY A CA 1
ATOM 1278 C C . GLY A 1 182 ? 51.546 13.093 12.427 1.00 19.16 182 GLY A C 1
ATOM 1279 O O . GLY A 1 182 ? 52.505 13.843 12.360 1.00 18.63 182 GLY A O 1
ATOM 1280 N N . VAL A 1 183 ? 51.544 11.930 11.781 1.00 20.32 183 VAL A N 1
ATOM 1281 C CA . VAL A 1 183 ? 52.688 11.589 10.890 1.00 19.73 183 VAL A CA 1
ATOM 1282 C C . VAL A 1 183 ? 52.664 12.457 9.625 1.00 19.75 183 VAL A C 1
ATOM 1283 O O . VAL A 1 183 ? 53.702 12.918 9.154 1.00 19.58 183 VAL A O 1
ATOM 1287 N N . GLY A 1 184 ? 51.471 12.745 9.130 1.00 20.56 184 GLY A N 1
ATOM 1288 C CA . GLY A 1 184 ? 51.300 13.726 8.047 1.00 20.19 184 GLY A CA 1
ATOM 1289 C C . GLY A 1 184 ? 51.886 15.069 8.406 1.00 20.41 184 GLY A C 1
ATOM 1290 O O . GLY A 1 184 ? 52.644 15.651 7.612 1.00 19.56 184 GLY A O 1
ATOM 1291 N N . PHE A 1 185 ? 51.534 15.585 9.590 1.00 20.24 185 PHE A N 1
ATOM 1292 C CA . PHE A 1 185 ? 52.089 16.837 10.037 1.00 20.80 185 PHE A CA 1
ATOM 1293 C C . PHE A 1 185 ? 53.632 16.781 10.117 1.00 21.23 185 PHE A C 1
ATOM 1294 O O . PHE A 1 185 ? 54.330 17.680 9.649 1.00 21.95 185 PHE A O 1
ATOM 1302 N N . LEU A 1 186 ? 54.154 15.711 10.695 1.00 21.65 186 LEU A N 1
ATOM 1303 C CA . LEU A 1 186 ? 55.600 15.529 10.784 1.00 21.93 186 LEU A CA 1
ATOM 1304 C C . LEU A 1 186 ? 56.228 15.633 9.403 1.00 21.83 186 LEU A C 1
ATOM 1305 O O . LEU A 1 186 ? 57.190 16.360 9.221 1.00 21.30 186 LEU A O 1
ATOM 1310 N N . PHE A 1 187 ? 55.694 14.901 8.427 1.00 22.00 187 PHE A N 1
ATOM 1311 C CA . PHE A 1 187 ? 56.282 14.898 7.105 1.00 22.27 187 PHE A CA 1
ATOM 1312 C C . PHE A 1 187 ? 56.230 16.320 6.515 1.00 23.21 187 PHE A C 1
ATOM 1313 O O . PHE A 1 187 ? 57.207 16.768 5.929 1.00 23.37 187 PHE A O 1
ATOM 1321 N N . MET A 1 188 ? 55.099 17.012 6.642 1.00 24.67 188 MET A N 1
ATOM 1322 C CA . MET A 1 188 ? 55.001 18.398 6.136 1.00 25.08 188 MET A CA 1
ATOM 1323 C C . MET A 1 188 ? 56.019 19.303 6.827 1.00 25.71 188 MET A C 1
ATOM 1324 O O . MET A 1 188 ? 56.680 20.121 6.186 1.00 25.81 188 MET A O 1
ATOM 1329 N N . SER A 1 189 ? 56.180 19.151 8.132 1.00 26.15 189 SER A N 1
ATOM 1330 C CA . SER A 1 189 ? 57.109 20.024 8.859 1.00 26.51 189 SER A CA 1
ATOM 1331 C C . SER A 1 189 ? 58.564 19.769 8.404 1.00 27.13 189 SER A C 1
ATOM 1332 O O . SER A 1 189 ? 59.371 20.720 8.288 1.00 26.82 189 SER A O 1
ATOM 1335 N N . ARG A 1 190 ? 58.872 18.509 8.066 1.00 26.87 190 ARG A N 1
ATOM 1336 C CA . ARG A 1 190 ? 60.178 18.168 7.522 1.00 27.98 190 ARG A CA 1
ATOM 1337 C C . ARG A 1 190 ? 60.361 18.647 6.070 1.00 28.35 190 ARG A C 1
ATOM 1338 O O . ARG A 1 190 ? 61.437 19.111 5.710 1.00 27.41 190 ARG A O 1
ATOM 1346 N N . ASP A 1 191 ? 59.327 18.497 5.241 1.00 29.43 191 ASP A N 1
ATOM 1347 C CA . ASP A 1 191 ? 59.340 19.045 3.879 1.00 30.68 191 ASP A CA 1
ATOM 1348 C C . ASP A 1 191 ? 59.692 20.550 3.898 1.00 31.97 191 ASP A C 1
ATOM 1349 O O . ASP A 1 191 ? 60.524 21.016 3.137 1.00 30.56 191 ASP A O 1
ATOM 1354 N N . GLN A 1 192 ? 59.028 21.297 4.768 1.00 34.36 192 GLN A N 1
ATOM 1355 C CA . GLN A 1 192 ? 59.313 22.720 4.942 1.00 36.20 192 GLN A CA 1
ATOM 1356 C C . GLN A 1 192 ? 60.785 23.013 5.275 1.00 37.59 192 GLN A C 1
ATOM 1357 O O . GLN A 1 192 ? 61.317 24.024 4.819 1.00 37.78 192 GLN A O 1
ATOM 1363 N N . GLU A 1 193 ? 61.434 22.138 6.051 1.00 39.23 193 GLU A N 1
ATOM 1364 C CA . GLU A 1 193 ? 62.868 22.298 6.399 1.00 41.49 193 GLU A CA 1
ATOM 1365 C C . GLU A 1 193 ? 63.851 21.925 5.265 1.00 42.46 193 GLU A C 1
ATOM 1366 O O . GLU A 1 193 ? 64.959 22.455 5.220 1.00 42.69 193 GLU A O 1
ATOM 1372 N N . GLN A 1 194 ? 63.471 21.016 4.363 1.00 43.65 194 GLN A N 1
ATOM 1373 C CA . GLN A 1 194 ? 64.318 20.703 3.191 1.00 44.55 194 GLN A CA 1
ATOM 1374 C C . GLN A 1 194 ? 64.067 21.697 2.097 1.00 46.03 194 GLN A C 1
ATOM 1375 O O . GLN A 1 194 ? 64.961 22.383 1.629 1.00 46.54 194 GLN A O 1
ATOM 1381 N N . PHE A 1 195 ? 62.798 21.749 1.721 1.00 47.64 195 PHE A N 1
ATOM 1382 C CA . PHE A 1 195 ? 62.326 22.270 0.460 1.00 48.39 195 PHE A CA 1
ATOM 1383 C C . PHE A 1 195 ? 61.733 23.629 0.769 1.00 48.56 195 PHE A C 1
ATOM 1384 O O . PHE A 1 195 ? 60.650 23.725 1.361 1.00 48.08 195 PHE A O 1
ATOM 1392 N N . GLY A 1 196 ? 62.459 24.682 0.388 1.00 48.66 196 GLY A N 1
ATOM 1393 C CA . GLY A 1 196 ? 62.007 26.047 0.632 1.00 48.02 196 GLY A CA 1
ATOM 1394 C C . GLY A 1 196 ? 60.667 26.271 -0.036 1.00 47.81 196 GLY A C 1
ATOM 1395 O O . GLY A 1 196 ? 59.713 26.750 0.600 1.00 48.25 196 GLY A O 1
ATOM 1396 N N . ASP A 1 197 ? 60.592 25.880 -1.312 1.00 46.97 197 ASP A N 1
ATOM 1397 C CA . ASP A 1 197 ? 59.376 26.026 -2.114 1.00 45.41 197 ASP A CA 1
ATOM 1398 C C . ASP A 1 197 ? 58.443 24.797 -2.051 1.00 43.91 197 ASP A C 1
ATOM 1399 O O . ASP A 1 197 ? 57.870 24.379 -3.072 1.00 42.72 197 ASP A O 1
ATOM 1404 N N . ILE A 1 198 ? 58.267 24.229 -0.855 1.00 41.56 198 ILE A N 1
ATOM 1405 C CA . ILE A 1 198 ? 57.246 23.199 -0.669 1.00 40.32 198 ILE A CA 1
ATOM 1406 C C . ILE A 1 198 ? 55.859 23.767 -0.927 1.00 39.16 198 ILE A C 1
ATOM 1407 O O . ILE A 1 198 ? 54.939 23.039 -1.308 1.00 37.73 198 ILE A O 1
ATOM 1412 N N . TRP A 1 199 ? 55.705 25.073 -0.720 1.00 38.57 199 TRP A N 1
ATOM 1413 C CA . TRP A 1 199 ? 54.393 25.700 -0.849 1.00 38.63 199 TRP A CA 1
ATOM 1414 C C . TRP A 1 199 ? 53.887 25.714 -2.291 1.00 37.73 199 TRP A C 1
ATOM 1415 O O . TRP A 1 199 ? 52.689 25.613 -2.525 1.00 37.39 199 TRP A O 1
ATOM 1426 N N . SER A 1 200 ? 54.799 25.792 -3.251 1.00 37.22 200 SER A N 1
ATOM 1427 C CA . SER A 1 200 ? 54.410 25.613 -4.655 1.00 36.50 200 SER A CA 1
ATOM 1428 C C . SER A 1 200 ? 53.812 24.212 -4.880 1.00 35.22 200 SER A C 1
ATOM 1429 O O . SER A 1 200 ? 52.827 24.063 -5.622 1.00 34.04 200 SER A O 1
ATOM 1432 N N . VAL A 1 201 ? 54.395 23.201 -4.232 1.00 33.81 201 VAL A N 1
ATOM 1433 C CA . VAL A 1 201 ? 53.842 21.842 -4.283 1.00 33.20 201 VAL A CA 1
ATOM 1434 C C . VAL A 1 201 ? 52.444 21.791 -3.650 1.00 32.07 201 VAL A C 1
ATOM 1435 O O . VAL A 1 201 ? 51.516 21.281 -4.258 1.00 30.80 201 VAL A O 1
ATOM 1439 N N . ILE A 1 202 ? 52.296 22.342 -2.446 1.00 31.47 202 ILE A N 1
ATOM 1440 C CA . ILE A 1 202 ? 51.000 22.338 -1.757 1.00 31.79 202 ILE A CA 1
ATOM 1441 C C . ILE A 1 202 ? 49.947 23.078 -2.586 1.00 31.02 202 ILE A C 1
ATOM 1442 O O . ILE A 1 202 ? 48.824 22.598 -2.777 1.00 30.12 202 ILE A O 1
ATOM 1447 N N . LYS A 1 203 ? 50.323 24.239 -3.106 1.00 31.75 203 LYS A N 1
ATOM 1448 C CA . LYS A 1 203 ? 49.426 25.015 -3.977 1.00 32.19 203 LYS A CA 1
ATOM 1449 C C . LYS A 1 203 ? 49.006 24.219 -5.219 1.00 31.29 203 LYS A C 1
ATOM 1450 O O . LYS A 1 203 ? 47.814 24.098 -5.492 1.00 31.12 203 LYS A O 1
ATOM 1456 N N . ALA A 1 204 ? 49.975 23.642 -5.934 1.00 30.78 204 ALA A N 1
ATOM 1457 C CA . ALA A 1 204 ? 49.668 22.775 -7.089 1.00 30.20 204 ALA A CA 1
ATOM 1458 C C . ALA A 1 204 ? 48.685 21.657 -6.731 1.00 29.76 204 ALA A C 1
ATOM 1459 O O . ALA A 1 204 ? 47.772 21.366 -7.507 1.00 29.13 204 ALA A O 1
ATOM 1461 N N . MET A 1 205 ? 48.860 21.024 -5.569 1.00 29.05 205 MET A N 1
ATOM 1462 C CA . MET A 1 205 ? 47.973 19.925 -5.164 1.00 28.55 205 MET A CA 1
ATOM 1463 C C . MET A 1 205 ? 46.551 20.466 -4.927 1.00 29.38 205 MET A C 1
ATOM 1464 O O . MET A 1 205 ? 45.551 19.826 -5.306 1.00 29.08 205 MET A O 1
ATOM 1469 N N . GLY A 1 206 ? 46.459 21.634 -4.292 1.00 29.65 206 GLY A N 1
ATOM 1470 C CA . GLY A 1 206 ? 45.158 22.277 -4.073 1.00 30.09 206 GLY A CA 1
ATOM 1471 C C . GLY A 1 206 ? 44.437 22.629 -5.376 1.00 30.73 206 GLY A C 1
ATOM 1472 O O . GLY A 1 206 ? 43.232 22.448 -5.474 1.00 31.29 206 GLY A O 1
ATOM 1473 N N . ALA A 1 207 ? 45.186 23.097 -6.378 1.00 31.22 207 ALA A N 1
ATOM 1474 C CA . ALA A 1 207 ? 44.651 23.363 -7.728 1.00 31.08 207 ALA A CA 1
ATOM 1475 C C . ALA A 1 207 ? 44.225 22.087 -8.459 1.00 31.58 207 ALA A C 1
ATOM 1476 O O . ALA A 1 207 ? 43.252 22.097 -9.226 1.00 31.80 207 ALA A O 1
ATOM 1478 N N . ALA A 1 208 ? 44.934 20.986 -8.197 1.00 30.92 208 ALA A N 1
ATOM 1479 C CA . ALA A 1 208 ? 44.528 19.661 -8.670 1.00 30.23 208 ALA A CA 1
ATOM 1480 C C . ALA A 1 208 ? 43.392 19.029 -7.855 1.00 29.74 208 ALA A C 1
ATOM 1481 O O . ALA A 1 208 ? 43.022 17.877 -8.088 1.00 30.35 208 ALA A O 1
ATOM 1483 N N . GLY A 1 209 ? 42.828 19.764 -6.898 1.00 29.11 209 GLY A N 1
ATOM 1484 C CA . GLY A 1 209 ? 41.709 19.261 -6.122 1.00 28.61 209 GLY A CA 1
ATOM 1485 C C . GLY A 1 209 ? 42.099 18.081 -5.244 1.00 28.38 209 GLY A C 1
ATOM 1486 O O . GLY A 1 209 ? 41.344 17.107 -5.128 1.00 28.14 209 GLY A O 1
ATOM 1487 N N . VAL A 1 210 ? 43.266 18.175 -4.605 1.00 27.58 210 VAL A N 1
ATOM 1488 C CA . VAL A 1 210 ? 43.773 17.082 -3.751 1.00 27.25 210 VAL A CA 1
ATOM 1489 C C . VAL A 1 210 ? 42.782 16.717 -2.652 1.00 26.64 210 VAL A C 1
ATOM 1490 O O . VAL A 1 210 ? 42.190 17.594 -2.034 1.00 25.95 210 VAL A O 1
ATOM 1494 N N . LYS A 1 211 ? 42.595 15.414 -2.445 1.00 26.04 211 LYS A N 1
ATOM 1495 C CA . LYS A 1 211 ? 41.793 14.880 -1.362 1.00 26.15 211 LYS A CA 1
ATOM 1496 C C . LYS A 1 211 ? 42.711 14.458 -0.232 1.00 25.40 211 LYS A C 1
ATOM 1497 O O . LYS A 1 211 ? 43.754 13.850 -0.472 1.00 24.83 211 LYS A O 1
ATOM 1503 N N . VAL A 1 212 ? 42.321 14.763 0.997 1.00 24.36 212 VAL A N 1
ATOM 1504 C CA . VAL A 1 212 ? 43.200 14.520 2.153 1.00 23.71 212 VAL A CA 1
ATOM 1505 C C . VAL A 1 212 ? 42.580 13.515 3.117 1.00 23.57 212 VAL A C 1
ATOM 1506 O O . VAL A 1 212 ? 41.360 13.532 3.383 1.00 23.63 212 VAL A O 1
ATOM 1510 N N . TYR A 1 213 ? 43.409 12.614 3.635 1.00 23.30 213 TYR A N 1
ATOM 1511 C CA . TYR A 1 213 ? 42.946 11.532 4.482 1.00 23.41 213 TYR A CA 1
ATOM 1512 C C . TYR A 1 213 ? 43.846 11.434 5.723 1.00 23.13 213 TYR A C 1
ATOM 1513 O O . TYR A 1 213 ? 45.005 11.881 5.706 1.00 22.74 213 TYR A O 1
ATOM 1522 N N . SER A 1 214 ? 43.320 10.788 6.749 1.00 21.82 214 SER A N 1
ATOM 1523 C CA . SER A 1 214 ? 44.029 10.602 7.996 1.00 22.41 214 SER A CA 1
ATOM 1524 C C . SER A 1 214 ? 44.964 9.386 7.968 1.00 22.00 214 SER A C 1
ATOM 1525 O O . SER A 1 214 ? 45.808 9.259 8.835 1.00 20.54 214 SER A O 1
ATOM 1528 N N . THR A 1 215 ? 44.821 8.485 6.978 1.00 21.71 215 THR A N 1
ATOM 1529 C CA . THR A 1 215 ? 45.615 7.268 6.963 1.00 21.44 215 THR A CA 1
ATOM 1530 C C . THR A 1 215 ? 46.221 6.962 5.581 1.00 21.60 215 THR A C 1
ATOM 1531 O O . THR A 1 215 ? 45.642 7.281 4.551 1.00 22.09 215 THR A O 1
ATOM 1535 N N . SER A 1 216 ? 47.398 6.335 5.575 1.00 22.15 216 SER A N 1
ATOM 1536 C CA . SER A 1 216 ? 47.999 5.857 4.341 1.00 20.96 216 SER A CA 1
ATOM 1537 C C . SER A 1 216 ? 47.122 4.796 3.739 1.00 21.31 216 SER A C 1
ATOM 1538 O O . SER A 1 216 ? 46.943 4.770 2.519 1.00 20.48 216 SER A O 1
ATOM 1541 N N . SER A 1 217 ? 46.548 3.933 4.582 1.00 21.39 217 SER A N 1
ATOM 1542 C CA . SER A 1 217 ? 45.730 2.823 4.076 1.00 22.73 217 SER A CA 1
ATOM 1543 C C . SER A 1 217 ? 44.539 3.311 3.239 1.00 22.33 217 SER A C 1
ATOM 1544 O O . SER A 1 217 ? 44.235 2.705 2.211 1.00 22.41 217 SER A O 1
ATOM 1547 N N . ALA A 1 218 ? 43.872 4.391 3.663 1.00 22.71 218 ALA A N 1
ATOM 1548 C CA . ALA A 1 218 ? 42.749 4.965 2.892 1.00 22.80 218 ALA A CA 1
ATOM 1549 C C . ALA A 1 218 ? 43.207 5.412 1.493 1.00 23.24 218 ALA A C 1
ATOM 1550 O O . ALA A 1 218 ? 42.513 5.243 0.488 1.00 22.21 218 ALA A O 1
ATOM 1552 N N . ILE A 1 219 ? 44.378 6.012 1.438 1.00 22.84 219 ILE A N 1
ATOM 1553 C CA . ILE A 1 219 ? 44.914 6.490 0.170 1.00 22.43 219 ILE A CA 1
ATOM 1554 C C . ILE A 1 219 ? 45.334 5.285 -0.675 1.00 22.81 219 ILE A C 1
ATOM 1555 O O . ILE A 1 219 ? 44.979 5.193 -1.832 1.00 22.59 219 ILE A O 1
ATOM 1560 N N . LEU A 1 220 ? 46.012 4.324 -0.063 1.00 23.12 220 LEU A N 1
ATOM 1561 C CA . LEU A 1 220 ? 46.444 3.136 -0.778 1.00 23.85 220 LEU A CA 1
ATOM 1562 C C . LEU A 1 220 ? 45.284 2.376 -1.403 1.00 25.19 220 LEU A C 1
ATOM 1563 O O . LEU A 1 220 ? 45.371 1.999 -2.580 1.00 26.14 220 LEU A O 1
ATOM 1568 N N . GLU A 1 221 ? 44.187 2.191 -0.673 1.00 26.62 221 GLU A N 1
ATOM 1569 C CA . GLU A 1 221 ? 43.005 1.510 -1.270 1.00 28.18 221 GLU A CA 1
ATOM 1570 C C . GLU A 1 221 ? 42.506 2.214 -2.522 1.00 27.55 221 GLU A C 1
ATOM 1571 O O . GLU A 1 221 ? 42.163 1.548 -3.483 1.00 28.54 221 GLU A O 1
ATOM 1577 N N . ARG A 1 222 ? 42.537 3.540 -2.536 1.00 27.30 222 ARG A N 1
ATOM 1578 C CA . ARG A 1 222 ? 42.006 4.330 -3.643 1.00 27.86 222 ARG A CA 1
ATOM 1579 C C . ARG A 1 222 ? 42.958 4.431 -4.854 1.00 27.78 222 ARG A C 1
ATOM 1580 O O . ARG A 1 222 ? 42.508 4.493 -6.010 1.00 27.64 222 ARG A O 1
ATOM 1588 N N . VAL A 1 223 ? 44.259 4.467 -4.585 1.00 27.15 223 VAL A N 1
ATOM 1589 C CA . VAL A 1 223 ? 45.286 4.364 -5.633 1.00 27.68 223 VAL A CA 1
ATOM 1590 C C . VAL A 1 223 ? 45.255 2.964 -6.241 1.00 28.27 223 VAL A C 1
ATOM 1591 O O . VAL A 1 223 ? 45.367 2.830 -7.450 1.00 28.11 223 VAL A O 1
ATOM 1595 N N . SER A 1 224 ? 45.028 1.948 -5.413 1.00 28.98 224 SER A N 1
ATOM 1596 C CA . SER A 1 224 ? 45.089 0.542 -5.831 1.00 30.25 224 SER A CA 1
ATOM 1597 C C . SER A 1 224 ? 44.119 0.233 -6.950 1.00 31.03 224 SER A C 1
ATOM 1598 O O . SER A 1 224 ? 44.462 -0.479 -7.892 1.00 31.35 224 SER A O 1
ATOM 1601 N N . ASP A 1 225 ? 42.909 0.771 -6.838 1.00 31.74 225 ASP A N 1
ATOM 1602 C CA . ASP A 1 225 ? 41.876 0.507 -7.816 1.00 31.88 225 ASP A CA 1
ATOM 1603 C C . ASP A 1 225 ? 41.633 1.693 -8.742 1.00 32.26 225 ASP A C 1
ATOM 1604 O O . ASP A 1 225 ? 40.605 1.782 -9.384 1.00 32.59 225 ASP A O 1
ATOM 1609 N N . GLY A 1 226 ? 42.572 2.624 -8.781 1.00 31.73 226 GLY A N 1
ATOM 1610 C CA . GLY A 1 226 ? 42.558 3.651 -9.801 1.00 30.84 226 GLY A CA 1
ATOM 1611 C C . GLY A 1 226 ? 41.633 4.809 -9.572 1.00 30.51 226 GLY A C 1
ATOM 1612 O O . GLY A 1 226 ? 41.583 5.677 -10.418 1.00 29.66 226 GLY A O 1
ATOM 1613 N N . ARG A 1 227 ? 40.923 4.868 -8.436 1.00 29.47 227 ARG A N 1
ATOM 1614 C CA . ARG A 1 227 ? 40.163 6.087 -8.107 1.00 29.63 227 ARG A CA 1
ATOM 1615 C C . ARG A 1 227 ? 41.083 7.309 -8.071 1.00 29.13 227 ARG A C 1
ATOM 1616 O O . ARG A 1 227 ? 40.699 8.404 -8.511 1.00 29.49 227 ARG A O 1
ATOM 1624 N N . PHE A 1 228 ? 42.304 7.087 -7.561 1.00 28.07 228 PHE A N 1
ATOM 1625 C CA . PHE A 1 228 ? 43.361 8.078 -7.523 1.00 27.13 228 PHE A CA 1
ATOM 1626 C C . PHE A 1 228 ? 44.512 7.603 -8.367 1.00 26.19 228 PHE A C 1
ATOM 1627 O O . PHE A 1 228 ? 44.794 6.422 -8.411 1.00 26.44 228 PHE A O 1
ATOM 1635 N N . VAL A 1 229 ? 45.203 8.530 -9.014 1.00 25.89 229 VAL A N 1
ATOM 1636 C CA . VAL A 1 229 ? 46.360 8.168 -9.839 1.00 25.02 229 VAL A CA 1
ATOM 1637 C C . VAL A 1 229 ? 47.696 8.338 -9.092 1.00 24.44 229 VAL A C 1
ATOM 1638 O O . VAL A 1 229 ? 48.676 7.686 -9.420 1.00 24.27 229 VAL A O 1
ATOM 1642 N N . LEU A 1 230 ? 47.723 9.222 -8.096 1.00 23.59 230 LEU A N 1
ATOM 1643 C CA . LEU A 1 230 ? 48.941 9.539 -7.342 1.00 23.14 230 LEU A CA 1
ATOM 1644 C C . LEU A 1 230 ? 48.630 9.793 -5.866 1.00 22.47 230 LEU A C 1
ATOM 1645 O O . LEU A 1 230 ? 47.617 10.421 -5.531 1.00 21.63 230 LEU A O 1
ATOM 1650 N N . GLY A 1 231 ? 49.521 9.331 -4.994 1.00 22.35 231 GLY A N 1
ATOM 1651 C CA . GLY A 1 231 ? 49.545 9.761 -3.596 1.00 22.21 231 GLY A CA 1
ATOM 1652 C C . GLY A 1 231 ? 50.902 10.331 -3.205 1.00 22.18 231 GLY A C 1
ATOM 1653 O O . GLY A 1 231 ? 51.953 9.889 -3.701 1.00 20.60 231 GLY A O 1
ATOM 1654 N N . TYR A 1 232 ? 50.878 11.304 -2.298 1.00 22.56 232 TYR A N 1
ATOM 1655 C CA . TYR A 1 232 ? 52.060 12.040 -1.890 1.00 22.66 232 TYR A CA 1
ATOM 1656 C C . TYR A 1 232 ? 52.301 11.868 -0.378 1.00 21.84 232 TYR A C 1
ATOM 1657 O O . TYR A 1 232 ? 51.366 11.992 0.405 1.00 20.94 232 TYR A O 1
ATOM 1666 N N . ASN A 1 233 ? 53.551 11.621 0.006 1.00 21.40 233 ASN A N 1
ATOM 1667 C CA . ASN A 1 233 ? 53.952 11.430 1.418 1.00 21.61 233 ASN A CA 1
ATOM 1668 C C . ASN A 1 233 ? 53.308 10.239 2.104 1.00 21.08 233 ASN A C 1
ATOM 1669 O O . ASN A 1 233 ? 52.932 10.301 3.279 1.00 21.33 233 ASN A O 1
ATOM 1674 N N . ILE A 1 234 ? 53.239 9.130 1.384 1.00 20.58 234 ILE A N 1
ATOM 1675 C CA . ILE A 1 234 ? 52.615 7.922 1.870 1.00 20.74 234 ILE A CA 1
ATOM 1676 C C . ILE A 1 234 ? 53.700 7.091 2.551 1.00 20.90 234 ILE A C 1
ATOM 1677 O O . ILE A 1 234 ? 54.854 7.135 2.140 1.00 19.82 234 ILE A O 1
ATOM 1682 N N . LEU A 1 235 ? 53.321 6.334 3.586 1.00 21.20 235 LEU A N 1
ATOM 1683 C CA . LEU A 1 235 ? 54.250 5.443 4.249 1.00 21.49 235 LEU A CA 1
ATOM 1684 C C . LEU A 1 235 ? 54.737 4.340 3.298 1.00 21.55 235 LEU A C 1
ATOM 1685 O O . LEU A 1 235 ? 53.952 3.542 2.801 1.00 21.27 235 LEU A O 1
ATOM 1690 N N . GLY A 1 236 ? 56.044 4.294 3.070 1.00 21.17 236 GLY A N 1
ATOM 1691 C CA . GLY A 1 236 ? 56.634 3.350 2.118 1.00 21.18 236 GLY A CA 1
ATOM 1692 C C . GLY A 1 236 ? 56.467 1.908 2.545 1.00 21.65 236 GLY A C 1
ATOM 1693 O O . GLY A 1 236 ? 56.317 1.035 1.721 1.00 21.68 236 GLY A O 1
ATOM 1694 N N . SER A 1 237 ? 56.503 1.665 3.854 1.00 21.58 237 SER A N 1
ATOM 1695 C CA . SER A 1 237 ? 56.336 0.320 4.401 1.00 21.59 237 SER A CA 1
ATOM 1696 C C . SER A 1 237 ? 54.947 -0.220 4.074 1.00 21.65 237 SER A C 1
ATOM 1697 O O . SER A 1 237 ? 54.798 -1.323 3.606 1.00 22.70 237 SER A O 1
ATOM 1700 N N . TYR A 1 238 ? 53.923 0.589 4.311 1.00 22.10 238 TYR A N 1
ATOM 1701 C CA . TYR A 1 238 ? 52.550 0.230 4.013 1.00 21.59 238 TYR A CA 1
ATOM 1702 C C . TYR A 1 238 ? 52.371 0.096 2.510 1.00 22.09 238 TYR A C 1
ATOM 1703 O O . TYR A 1 238 ? 51.658 -0.802 2.056 1.00 21.68 238 TYR A O 1
ATOM 1712 N N . ALA A 1 239 ? 53.017 0.977 1.742 1.00 21.49 239 ALA A N 1
ATOM 1713 C CA . ALA A 1 239 ? 52.897 0.932 0.299 1.00 22.22 239 ALA A CA 1
ATOM 1714 C C . ALA A 1 239 ? 53.478 -0.390 -0.217 1.00 22.57 239 ALA A C 1
ATOM 1715 O O . ALA A 1 239 ? 52.862 -1.038 -1.039 1.00 22.25 239 ALA A O 1
ATOM 1717 N N . ALA A 1 240 ? 54.652 -0.777 0.279 1.00 23.65 240 ALA A N 1
ATOM 1718 C CA . ALA A 1 240 ? 55.268 -2.058 -0.088 1.00 25.33 240 ALA A CA 1
ATOM 1719 C C . ALA A 1 240 ? 54.380 -3.243 0.306 1.00 26.99 240 ALA A C 1
ATOM 1720 O O . ALA A 1 240 ? 54.261 -4.206 -0.466 1.00 27.42 240 ALA A O 1
ATOM 1722 N N . ASP A 1 241 ? 53.731 -3.166 1.469 1.00 28.55 241 ASP A N 1
ATOM 1723 C CA . ASP A 1 241 ? 52.780 -4.202 1.900 1.00 29.51 241 ASP A CA 1
ATOM 1724 C C . ASP A 1 241 ? 51.607 -4.325 0.955 1.00 30.24 241 ASP A C 1
ATOM 1725 O O . ASP A 1 241 ? 51.261 -5.432 0.532 1.00 30.62 241 ASP A O 1
ATOM 1730 N N . TRP A 1 242 ? 50.998 -3.186 0.624 1.00 31.48 242 TRP A N 1
ATOM 1731 C CA . TRP A 1 242 ? 49.916 -3.137 -0.360 1.00 33.15 242 TRP A CA 1
ATOM 1732 C C . TRP A 1 242 ? 50.329 -3.703 -1.717 1.00 33.81 242 TRP A C 1
ATOM 1733 O O . TRP A 1 242 ? 49.636 -4.573 -2.257 1.00 34.12 242 TRP A O 1
ATOM 1744 N N . ALA A 1 243 ? 51.440 -3.184 -2.244 1.00 34.35 243 ALA A N 1
ATOM 1745 C CA . ALA A 1 243 ? 51.956 -3.563 -3.548 1.00 35.26 243 ALA A CA 1
ATOM 1746 C C . ALA A 1 243 ? 52.243 -5.061 -3.636 1.00 36.31 243 ALA A C 1
ATOM 1747 O O . ALA A 1 243 ? 52.092 -5.661 -4.712 1.00 35.81 243 ALA A O 1
ATOM 1749 N N . SER A 1 244 ? 52.652 -5.670 -2.517 1.00 37.14 244 SER A N 1
ATOM 1750 C CA . SER A 1 244 ? 52.878 -7.111 -2.488 1.00 38.05 244 SER A CA 1
ATOM 1751 C C . SER A 1 244 ? 51.608 -7.920 -2.744 1.00 39.02 244 SER A C 1
ATOM 1752 O O . SER A 1 244 ? 51.702 -9.052 -3.180 1.00 39.64 244 SER A O 1
ATOM 1755 N N . ARG A 1 245 ? 50.440 -7.350 -2.447 1.00 39.97 245 ARG A N 1
ATOM 1756 C CA . ARG A 1 245 ? 49.139 -8.006 -2.654 1.00 40.87 245 ARG A CA 1
ATOM 1757 C C . ARG A 1 245 ? 48.353 -7.426 -3.826 1.00 41.16 245 ARG A C 1
ATOM 1758 O O . ARG A 1 245 ? 47.475 -8.098 -4.370 1.00 42.08 245 ARG A O 1
ATOM 1766 N N . HIS A 1 246 ? 48.627 -6.177 -4.190 1.00 41.12 246 HIS A N 1
ATOM 1767 C CA . HIS A 1 246 ? 47.882 -5.479 -5.243 1.00 40.79 246 HIS A CA 1
ATOM 1768 C C . HIS A 1 246 ? 48.855 -4.914 -6.279 1.00 40.78 246 HIS A C 1
ATOM 1769 O O . HIS A 1 246 ? 49.449 -3.850 -6.082 1.00 40.69 246 HIS A O 1
ATOM 1776 N N . PRO A 1 247 ? 48.988 -5.605 -7.416 1.00 40.84 247 PRO A N 1
ATOM 1777 C CA . PRO A 1 247 ? 50.049 -5.295 -8.380 1.00 40.01 247 PRO A CA 1
ATOM 1778 C C . PRO A 1 247 ? 49.950 -3.907 -9.051 1.00 38.76 247 PRO A C 1
ATOM 1779 O O . PRO A 1 247 ? 50.951 -3.413 -9.555 1.00 39.44 247 PRO A O 1
ATOM 1783 N N . ASP A 1 248 ? 48.788 -3.267 -9.019 1.00 37.46 248 ASP A N 1
ATOM 1784 C CA . ASP A 1 248 ? 48.628 -1.940 -9.643 1.00 36.51 248 ASP A CA 1
ATOM 1785 C C . ASP A 1 248 ? 49.085 -0.732 -8.805 1.00 35.44 248 ASP A C 1
ATOM 1786 O O . ASP A 1 248 ? 48.985 0.414 -9.266 1.00 35.13 248 ASP A O 1
ATOM 1791 N N . VAL A 1 249 ? 49.590 -0.974 -7.595 1.00 33.95 249 VAL A N 1
ATOM 1792 C CA . VAL A 1 249 ? 50.187 0.102 -6.793 1.00 32.57 249 VAL A CA 1
ATOM 1793 C C . VAL A 1 249 ? 51.692 0.120 -7.028 1.00 31.14 249 VAL A C 1
ATOM 1794 O O . VAL A 1 249 ? 52.405 -0.836 -6.690 1.00 30.69 249 VAL A O 1
ATOM 1798 N N . GLY A 1 250 ? 52.164 1.211 -7.614 1.00 29.62 250 GLY A N 1
ATOM 1799 C CA . GLY A 1 250 ? 53.595 1.464 -7.765 1.00 29.28 250 GLY A CA 1
ATOM 1800 C C . GLY A 1 250 ? 54.083 2.469 -6.739 1.00 27.89 250 GLY A C 1
ATOM 1801 O O . GLY A 1 250 ? 53.303 3.256 -6.206 1.00 27.17 250 GLY A O 1
ATOM 1802 N N . ILE A 1 251 ? 55.377 2.429 -6.475 1.00 27.63 251 ILE A N 1
ATOM 1803 C CA . ILE A 1 251 ? 56.041 3.254 -5.476 1.00 28.36 251 ILE A CA 1
ATOM 1804 C C . ILE A 1 251 ? 57.237 3.967 -6.108 1.00 28.79 251 ILE A C 1
ATOM 1805 O O . ILE A 1 251 ? 57.990 3.351 -6.879 1.00 28.38 251 ILE A O 1
ATOM 1810 N N . VAL A 1 252 ? 57.433 5.236 -5.750 1.00 29.14 252 VAL A N 1
ATOM 1811 C CA . VAL A 1 252 ? 58.643 5.997 -6.102 1.00 29.33 252 VAL A CA 1
ATOM 1812 C C . VAL A 1 252 ? 59.197 6.654 -4.850 1.00 29.93 252 VAL A C 1
ATOM 1813 O O . VAL A 1 252 ? 58.487 7.420 -4.169 1.00 28.99 252 VAL A O 1
ATOM 1817 N N . LEU A 1 253 ? 60.446 6.318 -4.495 1.00 30.79 253 LEU A N 1
ATOM 1818 C CA . LEU A 1 253 ? 61.158 7.078 -3.467 1.00 31.48 253 LEU A CA 1
ATOM 1819 C C . LEU A 1 253 ? 61.602 8.366 -4.137 1.00 31.36 253 LEU A C 1
ATOM 1820 O O . LEU A 1 253 ? 62.331 8.314 -5.105 1.00 32.41 253 LEU A O 1
ATOM 1825 N N . PRO A 1 254 ? 61.121 9.515 -3.670 1.00 31.19 254 PRO A N 1
ATOM 1826 C CA . PRO A 1 254 ? 61.508 10.745 -4.354 1.00 31.13 254 PRO A CA 1
ATOM 1827 C C . PRO A 1 254 ? 63.026 10.956 -4.445 1.00 30.99 254 PRO A C 1
ATOM 1828 O O . PRO A 1 254 ? 63.753 10.816 -3.445 1.00 29.93 254 PRO A O 1
ATOM 1832 N N . LYS A 1 255 ? 63.479 11.331 -5.636 1.00 30.81 255 LYS A N 1
ATOM 1833 C CA . LYS A 1 255 ? 64.905 11.434 -5.927 1.00 31.45 255 LYS A CA 1
ATOM 1834 C C . LYS A 1 255 ? 65.524 12.755 -5.515 1.00 30.94 255 LYS A C 1
ATOM 1835 O O . LYS A 1 255 ? 66.730 12.803 -5.287 1.00 32.20 255 LYS A O 1
ATOM 1841 N N . ASP A 1 256 ? 64.720 13.820 -5.448 1.00 30.27 256 ASP A N 1
ATOM 1842 C CA . ASP A 1 256 ? 65.172 15.110 -4.890 1.00 29.41 256 ASP A CA 1
ATOM 1843 C C . ASP A 1 256 ? 65.494 14.997 -3.375 1.00 28.97 256 ASP A C 1
ATOM 1844 O O . ASP A 1 256 ? 66.576 15.356 -2.931 1.00 29.23 256 ASP A O 1
ATOM 1849 N N . TYR A 1 257 ? 64.571 14.469 -2.586 1.00 27.33 257 TYR A N 1
ATOM 1850 C CA . TYR A 1 257 ? 64.897 14.070 -1.221 1.00 26.81 257 TYR A CA 1
ATOM 1851 C C . TYR A 1 257 ? 63.789 13.157 -0.706 1.00 26.05 257 TYR A C 1
ATOM 1852 O O . TYR A 1 257 ? 62.652 13.210 -1.191 1.00 24.30 257 TYR A O 1
ATOM 1861 N N . THR A 1 258 ? 64.123 12.333 0.278 1.00 24.98 258 THR A N 1
ATOM 1862 C CA . THR A 1 258 ? 63.140 11.429 0.861 1.00 24.98 258 THR A CA 1
ATOM 1863 C C . THR A 1 258 ? 63.168 11.606 2.377 1.00 24.32 258 THR A C 1
ATOM 1864 O O . THR A 1 258 ? 64.178 11.322 3.020 1.00 24.53 258 THR A O 1
ATOM 1868 N N . VAL A 1 259 ? 62.072 12.107 2.935 1.00 23.16 259 VAL A N 1
ATOM 1869 C CA . VAL A 1 259 ? 61.941 12.208 4.373 1.00 22.68 259 VAL A CA 1
ATOM 1870 C C . VAL A 1 259 ? 61.775 10.810 4.977 1.00 22.46 259 VAL A C 1
ATOM 1871 O O . VAL A 1 259 ? 61.073 9.955 4.414 1.00 21.24 259 VAL A O 1
ATOM 1875 N N . VAL A 1 260 ? 62.446 10.576 6.112 1.00 22.15 260 VAL A N 1
ATOM 1876 C CA . VAL A 1 260 ? 62.387 9.286 6.803 1.00 22.56 260 VAL A CA 1
ATOM 1877 C C . VAL A 1 260 ? 61.953 9.501 8.256 1.00 23.30 260 VAL A C 1
ATOM 1878 O O . VAL A 1 260 ? 62.494 10.369 8.994 1.00 24.50 260 VAL A O 1
ATOM 1882 N N . MET A 1 261 ? 60.981 8.711 8.676 1.00 22.28 261 MET A N 1
ATOM 1883 C CA . MET A 1 261 ? 60.560 8.762 10.071 1.00 22.44 261 MET A CA 1
ATOM 1884 C C . MET A 1 261 ? 60.920 7.467 10.733 1.00 21.49 261 MET A C 1
ATOM 1885 O O . MET A 1 261 ? 61.255 6.483 10.073 1.00 20.71 261 MET A O 1
ATOM 1890 N N . SER A 1 262 ? 60.811 7.472 12.051 1.00 21.08 262 SER A N 1
ATOM 1891 C CA . SER A 1 262 ? 61.092 6.286 12.839 1.00 20.52 262 SER A CA 1
ATOM 1892 C C . SER A 1 262 ? 59.992 6.185 13.868 1.00 20.52 262 SER A C 1
ATOM 1893 O O . SER A 1 262 ? 59.743 7.160 14.564 1.00 21.74 262 SER A O 1
ATOM 1896 N N . ARG A 1 263 ? 59.330 5.029 13.985 1.00 19.36 263 ARG A N 1
ATOM 1897 C CA . ARG A 1 263 ? 58.313 4.848 15.019 1.00 18.47 263 ARG A CA 1
ATOM 1898 C C . ARG A 1 263 ? 58.994 4.893 16.396 1.00 18.20 263 ARG A C 1
ATOM 1899 O O . ARG A 1 263 ? 60.044 4.267 16.616 1.00 19.07 263 ARG A O 1
ATOM 1907 N N . ILE A 1 264 ? 58.400 5.633 17.311 1.00 17.95 264 ILE A N 1
ATOM 1908 C CA . ILE A 1 264 ? 58.954 5.820 18.650 1.00 17.62 264 ILE A CA 1
ATOM 1909 C C . ILE A 1 264 ? 58.117 5.089 19.683 1.00 17.14 264 ILE A C 1
ATOM 1910 O O . ILE A 1 264 ? 56.889 5.243 19.734 1.00 16.87 264 ILE A O 1
ATOM 1915 N N . GLY A 1 265 ? 58.789 4.250 20.464 1.00 16.87 265 GLY A N 1
ATOM 1916 C CA . GLY A 1 265 ? 58.192 3.540 21.557 1.00 17.39 265 GLY A CA 1
ATOM 1917 C C . GLY A 1 265 ? 58.619 4.097 22.899 1.00 17.74 265 GLY A C 1
ATOM 1918 O O . GLY A 1 265 ? 59.759 4.478 23.095 1.00 18.20 265 GLY A O 1
ATOM 1919 N N . LEU A 1 266 ? 57.671 4.120 23.822 1.00 17.19 266 LEU A N 1
ATOM 1920 C CA . LEU A 1 266 ? 57.908 4.546 25.223 1.00 16.93 266 LEU A CA 1
ATOM 1921 C C . LEU A 1 266 ? 56.865 3.893 26.134 1.00 17.59 266 LEU A C 1
ATOM 1922 O O . LEU A 1 266 ? 55.834 3.452 25.660 1.00 17.54 266 LEU A O 1
ATOM 1927 N N . VAL A 1 267 ? 57.187 3.812 27.427 1.00 17.85 267 VAL A N 1
ATOM 1928 C CA . VAL A 1 267 ? 56.307 3.316 28.462 1.00 18.41 267 VAL A CA 1
ATOM 1929 C C . VAL A 1 267 ? 55.792 4.530 29.205 1.00 18.67 267 VAL A C 1
ATOM 1930 O O . VAL A 1 267 ? 56.591 5.286 29.757 1.00 19.13 267 VAL A O 1
ATOM 1934 N N . PRO A 1 268 ? 54.473 4.752 29.170 1.00 18.65 268 PRO A N 1
ATOM 1935 C CA . PRO A 1 268 ? 53.865 5.844 29.896 1.00 19.71 268 PRO A CA 1
ATOM 1936 C C . PRO A 1 268 ? 54.120 5.782 31.425 1.00 20.19 268 PRO A C 1
ATOM 1937 O O . PRO A 1 268 ? 54.162 4.712 32.029 1.00 20.63 268 PRO A O 1
ATOM 1941 N N . GLU A 1 269 ? 54.311 6.950 32.020 1.00 22.30 269 GLU A N 1
ATOM 1942 C CA . GLU A 1 269 ? 54.415 7.111 33.462 1.00 22.37 269 GLU A CA 1
ATOM 1943 C C . GLU A 1 269 ? 53.248 6.456 34.219 1.00 22.58 269 GLU A C 1
ATOM 1944 O O . GLU A 1 269 ? 53.459 5.857 35.286 1.00 22.77 269 GLU A O 1
ATOM 1950 N N . ALA A 1 270 ? 52.036 6.551 33.657 1.00 22.43 270 ALA A N 1
ATOM 1951 C CA . ALA A 1 270 ? 50.804 6.049 34.303 1.00 23.31 270 ALA A CA 1
ATOM 1952 C C . ALA A 1 270 ? 50.381 4.654 33.835 1.00 23.65 270 ALA A C 1
ATOM 1953 O O . ALA A 1 270 ? 49.232 4.233 34.027 1.00 23.87 270 ALA A O 1
ATOM 1955 N N . ALA A 1 271 ? 51.307 3.931 33.230 1.00 23.51 271 ALA A N 1
ATOM 1956 C CA . ALA A 1 271 ? 51.094 2.538 32.866 1.00 23.76 271 ALA A CA 1
ATOM 1957 C C . ALA A 1 271 ? 50.579 1.760 34.066 1.00 24.39 271 ALA A C 1
ATOM 1958 O O . ALA A 1 271 ? 51.090 1.929 35.174 1.00 22.58 271 ALA A O 1
ATOM 1960 N N . ALA A 1 272 ? 49.574 0.910 33.835 1.00 25.15 272 ALA A N 1
ATOM 1961 C CA . ALA A 1 272 ? 49.105 0.016 34.874 1.00 26.23 272 ALA A CA 1
ATOM 1962 C C . ALA A 1 272 ? 50.120 -1.103 35.073 1.00 26.93 272 ALA A C 1
ATOM 1963 O O . ALA A 1 272 ? 50.319 -1.590 36.180 1.00 27.54 272 ALA A O 1
ATOM 1965 N N . ASN A 1 273 ? 50.767 -1.509 33.985 1.00 26.68 273 ASN A N 1
ATOM 1966 C CA . ASN A 1 273 ? 51.747 -2.577 34.022 1.00 26.65 273 ASN A CA 1
ATOM 1967 C C . ASN A 1 273 ? 53.022 -2.184 33.282 1.00 25.92 273 ASN A C 1
ATOM 1968 O O . ASN A 1 273 ? 53.303 -2.702 32.215 1.00 23.45 273 ASN A O 1
ATOM 1973 N N . PRO A 1 274 ? 53.811 -1.276 33.873 1.00 25.66 274 PRO A N 1
ATOM 1974 C CA . PRO A 1 274 ? 54.996 -0.793 33.186 1.00 25.56 274 PRO A CA 1
ATOM 1975 C C . PRO A 1 274 ? 55.992 -1.906 32.889 1.00 25.15 274 PRO A C 1
ATOM 1976 O O . PRO A 1 274 ? 56.716 -1.842 31.899 1.00 23.67 274 PRO A O 1
ATOM 1980 N N . GLU A 1 275 ? 55.995 -2.938 33.717 1.00 25.08 275 GLU A N 1
ATOM 1981 C CA . GLU A 1 275 ? 56.899 -4.052 33.531 1.00 25.59 275 GLU A CA 1
ATOM 1982 C C . GLU A 1 275 ? 56.582 -4.791 32.235 1.00 24.89 275 GLU A C 1
ATOM 1983 O O . GLU A 1 275 ? 57.493 -5.154 31.503 1.00 24.59 275 GLU A O 1
ATOM 1989 N N . LEU A 1 276 ? 55.300 -4.991 31.946 1.00 24.66 276 LEU A N 1
ATOM 1990 C CA . LEU A 1 276 ? 54.898 -5.651 30.705 1.00 24.75 276 LEU A CA 1
ATOM 1991 C C . LEU A 1 276 ? 55.205 -4.757 29.492 1.00 24.24 276 LEU A C 1
ATOM 1992 O O . LEU A 1 276 ? 55.676 -5.230 28.446 1.00 22.18 276 LEU A O 1
ATOM 1997 N N . GLY A 1 277 ? 54.965 -3.458 29.663 1.00 24.37 277 GLY A N 1
ATOM 1998 C CA . GLY A 1 277 ? 55.328 -2.458 28.682 1.00 24.17 277 GLY A CA 1
ATOM 1999 C C . GLY A 1 277 ? 56.795 -2.498 28.316 1.00 23.91 277 GLY A C 1
ATOM 2000 O O . GLY A 1 277 ? 57.137 -2.485 27.120 1.00 23.85 277 GLY A O 1
ATOM 2001 N N . ARG A 1 278 ? 57.674 -2.532 29.319 1.00 23.74 278 ARG A N 1
ATOM 2002 C CA . ARG A 1 278 ? 59.104 -2.638 29.082 1.00 24.48 278 ARG A CA 1
ATOM 2003 C C . ARG A 1 278 ? 59.482 -3.957 28.419 1.00 24.47 278 ARG A C 1
ATOM 2004 O O . ARG A 1 278 ? 60.430 -4.007 27.605 1.00 23.87 278 ARG A O 1
ATOM 2012 N N . ARG A 1 279 ? 58.766 -5.016 28.767 1.00 24.20 279 ARG A N 1
ATOM 2013 C CA . ARG A 1 279 ? 59.011 -6.325 28.146 1.00 24.76 279 ARG A CA 1
ATOM 2014 C C . ARG A 1 279 ? 58.732 -6.283 26.646 1.00 23.22 279 ARG A C 1
ATOM 2015 O O . ARG A 1 279 ? 59.488 -6.839 25.841 1.00 23.36 279 ARG A O 1
ATOM 2023 N N . TYR A 1 280 ? 57.614 -5.666 26.290 1.00 22.58 280 TYR A N 1
ATOM 2024 C CA . TYR A 1 280 ? 57.215 -5.492 24.898 1.00 22.71 280 TYR A CA 1
ATOM 2025 C C . TYR A 1 280 ? 58.223 -4.583 24.158 1.00 21.83 280 TYR A C 1
ATOM 2026 O O . TYR A 1 280 ? 58.694 -4.902 23.054 1.00 20.71 280 TYR A O 1
ATOM 2035 N N . LEU A 1 281 ? 58.573 -3.465 24.782 1.00 21.45 281 LEU A N 1
ATOM 2036 C CA . LEU A 1 281 ? 59.635 -2.604 24.225 1.00 21.97 281 LEU A CA 1
ATOM 2037 C C . LEU A 1 281 ? 60.938 -3.359 23.989 1.00 22.56 281 LEU A C 1
ATOM 2038 O O . LEU A 1 281 ? 61.531 -3.299 22.907 1.00 22.24 281 LEU A O 1
ATOM 2043 N N . GLU A 1 282 ? 61.391 -4.100 24.991 1.00 23.76 282 GLU A N 1
ATOM 2044 C CA . GLU A 1 282 ? 62.561 -4.945 24.826 1.00 24.94 282 GLU A CA 1
ATOM 2045 C C . GLU A 1 282 ? 62.398 -5.894 23.622 1.00 24.55 282 GLU A C 1
ATOM 2046 O O . GLU A 1 282 ? 63.337 -6.061 22.835 1.00 24.93 282 GLU A O 1
ATOM 2052 N N . PHE A 1 283 ? 61.219 -6.498 23.467 1.00 24.40 283 PHE A N 1
ATOM 2053 C CA . PHE A 1 283 ? 60.994 -7.371 22.329 1.00 24.29 283 PHE A CA 1
ATOM 2054 C C . PHE A 1 283 ? 61.108 -6.622 20.984 1.00 24.22 283 PHE A C 1
ATOM 2055 O O . PHE A 1 283 ? 61.766 -7.095 20.056 1.00 24.64 283 PHE A O 1
ATOM 2063 N N . PHE A 1 284 ? 60.483 -5.450 20.892 1.00 23.98 284 PHE A N 1
ATOM 2064 C CA . PHE A 1 284 ? 60.596 -4.598 19.721 1.00 24.18 284 PHE A CA 1
ATOM 2065 C C . PHE A 1 284 ? 62.032 -4.161 19.412 1.00 23.95 284 PHE A C 1
ATOM 2066 O O . PHE A 1 284 ? 62.321 -3.848 18.273 1.00 23.95 284 PHE A O 1
ATOM 2074 N N . MET A 1 285 ? 62.900 -4.115 20.420 1.00 23.60 285 MET A N 1
ATOM 2075 C CA . MET A 1 285 ? 64.307 -3.708 20.254 1.00 23.77 285 MET A CA 1
ATOM 2076 C C . MET A 1 285 ? 65.213 -4.905 19.947 1.00 25.22 285 MET A C 1
ATOM 2077 O O . MET A 1 285 ? 66.336 -4.716 19.456 1.00 26.94 285 MET A O 1
ATOM 2082 N N . SER A 1 286 ? 64.714 -6.115 20.236 1.00 25.97 286 SER A N 1
ATOM 2083 C CA . SER A 1 286 ? 65.484 -7.367 20.177 1.00 26.36 286 SER A CA 1
ATOM 2084 C C . SER A 1 286 ? 65.859 -7.746 18.734 1.00 26.78 286 SER A C 1
ATOM 2085 O O . SER A 1 286 ? 65.191 -7.336 17.785 1.00 26.09 286 SER A O 1
ATOM 2088 N N . LYS A 1 287 ? 66.906 -8.547 18.574 1.00 27.62 287 LYS A N 1
ATOM 2089 C CA . LYS A 1 287 ? 67.233 -9.089 17.249 1.00 28.08 287 LYS A CA 1
ATOM 2090 C C . LYS A 1 287 ? 66.029 -9.790 16.632 1.00 28.06 287 LYS A C 1
ATOM 2091 O O . LYS A 1 287 ? 65.717 -9.545 15.460 1.00 28.14 287 LYS A O 1
ATOM 2097 N N . GLU A 1 288 ? 65.336 -10.621 17.416 1.00 28.82 288 GLU A N 1
ATOM 2098 C CA . GLU A 1 288 ? 64.154 -11.347 16.945 1.00 28.84 288 GLU A CA 1
ATOM 2099 C C . GLU A 1 288 ? 63.055 -10.405 16.453 1.00 27.76 288 GLU A C 1
ATOM 2100 O O . GLU A 1 288 ? 62.559 -10.557 15.349 1.00 26.56 288 GLU A O 1
ATOM 2106 N N . GLY A 1 289 ? 62.674 -9.443 17.287 1.00 26.67 289 GLY A N 1
ATOM 2107 C CA . GLY A 1 289 ? 61.609 -8.526 16.951 1.00 26.55 289 GLY A CA 1
ATOM 2108 C C . GLY A 1 289 ? 61.947 -7.667 15.741 1.00 25.43 289 GLY A C 1
ATOM 2109 O O . GLY A 1 289 ? 61.146 -7.526 14.821 1.00 24.13 289 GLY A O 1
ATOM 2110 N N . GLN A 1 290 ? 63.156 -7.120 15.741 1.00 25.27 290 GLN A N 1
ATOM 2111 C CA . GLN A 1 290 ? 63.632 -6.299 14.625 1.00 25.04 290 GLN A CA 1
ATOM 2112 C C . GLN A 1 290 ? 63.775 -7.082 13.317 1.00 25.25 290 GLN A C 1
ATOM 2113 O O . GLN A 1 290 ? 63.606 -6.513 12.237 1.00 24.28 290 GLN A O 1
ATOM 2119 N N . THR A 1 291 ? 64.074 -8.383 13.408 1.00 25.36 291 THR A N 1
ATOM 2120 C CA . THR A 1 291 ? 64.136 -9.243 12.214 1.00 25.95 291 THR A CA 1
ATOM 2121 C C . THR A 1 291 ? 62.734 -9.506 11.619 1.00 26.03 291 THR A C 1
ATOM 2122 O O . THR A 1 291 ? 62.572 -9.549 10.397 1.00 25.52 291 THR A O 1
ATOM 2126 N N . ILE A 1 292 ? 61.729 -9.660 12.477 1.00 26.97 292 ILE A N 1
ATOM 2127 C CA . ILE A 1 292 ? 60.327 -9.779 12.021 1.00 27.46 292 ILE A CA 1
ATOM 2128 C C . ILE A 1 292 ? 59.901 -8.537 11.257 1.00 28.09 292 ILE A C 1
ATOM 2129 O O . ILE A 1 292 ? 59.348 -8.641 10.158 1.00 28.34 292 ILE A O 1
ATOM 2134 N N . MET A 1 293 ? 60.165 -7.360 11.809 1.00 29.18 293 MET A N 1
ATOM 2135 C CA . MET A 1 293 ? 59.911 -6.087 11.087 1.00 29.98 293 MET A CA 1
ATOM 2136 C C . MET A 1 293 ? 60.572 -6.045 9.690 1.00 30.33 293 MET A C 1
ATOM 2137 O O . MET A 1 293 ? 59.920 -5.846 8.657 1.00 30.18 293 MET A O 1
ATOM 2142 N N . ALA A 1 294 ? 61.884 -6.229 9.680 1.00 30.68 294 ALA A N 1
ATOM 2143 C CA . ALA A 1 294 ? 62.669 -6.157 8.461 1.00 31.62 294 ALA A CA 1
ATOM 2144 C C . ALA A 1 294 ? 62.263 -7.205 7.426 1.00 32.34 294 ALA A C 1
ATOM 2145 O O . ALA A 1 294 ? 62.178 -6.904 6.238 1.00 31.81 294 ALA A O 1
ATOM 2147 N N . ARG A 1 295 ? 62.048 -8.436 7.881 1.00 33.30 295 ARG A N 1
ATOM 2148 C CA . ARG A 1 295 ? 61.883 -9.569 6.972 1.00 34.57 295 ARG A CA 1
ATOM 2149 C C . ARG A 1 295 ? 60.440 -9.890 6.667 1.00 35.01 295 ARG A C 1
ATOM 2150 O O . ARG A 1 295 ? 60.156 -10.496 5.618 1.00 35.25 295 ARG A O 1
ATOM 2158 N N . GLN A 1 296 ? 59.530 -9.508 7.561 1.00 34.86 296 GLN A N 1
ATOM 2159 C CA . GLN A 1 296 ? 58.117 -9.827 7.380 1.00 35.35 296 GLN A CA 1
ATOM 2160 C C . GLN A 1 296 ? 57.262 -8.627 7.046 1.00 35.21 296 GLN A C 1
ATOM 2161 O O . GLN A 1 296 ? 56.379 -8.741 6.190 1.00 35.91 296 GLN A O 1
ATOM 2167 N N . LEU A 1 297 ? 57.513 -7.482 7.685 1.00 34.11 297 LEU A N 1
ATOM 2168 C CA . LEU A 1 297 ? 56.595 -6.348 7.591 1.00 33.65 297 LEU A CA 1
ATOM 2169 C C . LEU A 1 297 ? 57.074 -5.247 6.651 1.00 33.09 297 LEU A C 1
ATOM 2170 O O . LEU A 1 297 ? 56.432 -4.199 6.557 1.00 32.71 297 LEU A O 1
ATOM 2175 N N . GLN A 1 298 ? 58.211 -5.444 5.979 1.00 32.87 298 GLN A N 1
ATOM 2176 C CA . GLN A 1 298 ? 58.771 -4.398 5.117 1.00 32.59 298 GLN A CA 1
ATOM 2177 C C . GLN A 1 298 ? 58.985 -3.087 5.879 1.00 31.48 298 GLN A C 1
ATOM 2178 O O . GLN A 1 298 ? 58.857 -2.006 5.320 1.00 29.86 298 GLN A O 1
ATOM 2184 N N . ILE A 1 299 ? 59.309 -3.198 7.173 1.00 30.03 299 ILE A N 1
ATOM 2185 C CA . ILE A 1 299 ? 59.604 -2.051 8.003 1.00 29.24 299 ILE A CA 1
ATOM 2186 C C . ILE A 1 299 ? 61.106 -2.127 8.347 1.00 28.44 299 ILE A C 1
ATOM 2187 O O . ILE A 1 299 ? 61.536 -3.048 9.067 1.00 27.51 299 ILE A O 1
ATOM 2192 N N . PRO A 1 300 ? 61.914 -1.240 7.754 1.00 27.43 300 PRO A N 1
ATOM 2193 C CA . PRO A 1 300 ? 63.349 -1.346 7.999 1.00 27.32 300 PRO A CA 1
ATOM 2194 C C . PRO A 1 300 ? 63.775 -1.148 9.466 1.00 26.63 300 PRO A C 1
ATOM 2195 O O . PRO A 1 300 ? 63.241 -0.278 10.173 1.00 26.35 300 PRO A O 1
ATOM 2199 N N . ALA A 1 301 ? 64.699 -1.998 9.890 1.00 26.22 301 ALA A N 1
ATOM 2200 C CA . ALA A 1 301 ? 65.142 -2.116 11.279 1.00 26.32 301 ALA A CA 1
ATOM 2201 C C . ALA A 1 301 ? 66.207 -1.066 11.632 1.00 26.13 301 ALA A C 1
ATOM 2202 O O . ALA A 1 301 ? 66.974 -0.613 10.768 1.00 25.99 301 ALA A O 1
ATOM 2204 N N . VAL A 1 302 ? 66.231 -0.702 12.905 1.00 25.99 302 VAL A N 1
ATOM 2205 C CA . VAL A 1 302 ? 67.237 0.185 13.498 1.00 26.66 302 VAL A CA 1
ATOM 2206 C C . VAL A 1 302 ? 68.297 -0.596 14.329 1.00 26.28 302 VAL A C 1
ATOM 2207 O O . VAL A 1 302 ? 69.385 -0.077 14.573 1.00 26.46 302 VAL A O 1
ATOM 2211 N N . SER A 1 303 ? 68.007 -1.833 14.741 1.00 27.46 303 SER A N 1
ATOM 2212 C CA . SER A 1 303 ? 68.906 -2.560 15.648 1.00 28.35 303 SER A CA 1
ATOM 2213 C C . SER A 1 303 ? 70.271 -2.774 15.010 1.00 29.35 303 SER A C 1
ATOM 2214 O O . SER A 1 303 ? 70.338 -3.223 13.873 1.00 28.22 303 SER A O 1
ATOM 2217 N N . PRO A 1 304 ? 71.360 -2.505 15.762 1.00 30.53 304 PRO A N 1
ATOM 2218 C CA . PRO A 1 304 ? 72.678 -2.765 15.199 1.00 31.71 304 PRO A CA 1
ATOM 2219 C C . PRO A 1 304 ? 72.956 -4.279 15.043 1.00 32.80 304 PRO A C 1
ATOM 2220 O O . PRO A 1 304 ? 73.950 -4.664 14.427 1.00 34.16 304 PRO A O 1
ATOM 2224 N N . GLU A 1 305 ? 72.090 -5.120 15.593 1.00 33.11 305 GLU A N 1
ATOM 2225 C CA . GLU A 1 305 ? 72.188 -6.568 15.433 1.00 33.77 305 GLU A CA 1
ATOM 2226 C C . GLU A 1 305 ? 71.556 -7.141 14.171 1.00 33.82 305 GLU A C 1
ATOM 2227 O O . GLU A 1 305 ? 71.708 -8.335 13.912 1.00 34.08 305 GLU A O 1
ATOM 2233 N N . VAL A 1 306 ? 70.838 -6.331 13.397 1.00 33.30 306 VAL A N 1
ATOM 2234 C CA . VAL A 1 306 ? 70.141 -6.832 12.212 1.00 33.06 306 VAL A CA 1
ATOM 2235 C C . VAL A 1 306 ? 70.826 -6.348 10.913 1.00 33.86 306 VAL A C 1
ATOM 2236 O O . VAL A 1 306 ? 71.104 -5.159 10.742 1.00 32.83 306 VAL A O 1
ATOM 2240 N N . ALA A 1 307 ? 71.128 -7.306 10.032 1.00 34.62 307 ALA A N 1
ATOM 2241 C CA . ALA A 1 307 ? 71.798 -7.055 8.743 1.00 35.55 307 ALA A CA 1
ATOM 2242 C C . ALA A 1 307 ? 70.817 -7.277 7.613 1.00 36.07 307 ALA A C 1
ATOM 2243 O O . ALA A 1 307 ? 69.814 -7.949 7.791 1.00 37.12 307 ALA A O 1
ATOM 2245 N N . GLY A 1 308 ? 71.097 -6.682 6.460 1.00 36.35 308 GLY A N 1
ATOM 2246 C CA . GLY A 1 308 ? 70.288 -6.899 5.259 1.00 36.36 308 GLY A CA 1
ATOM 2247 C C . GLY A 1 308 ? 69.812 -5.598 4.655 1.00 36.53 308 GLY A C 1
ATOM 2248 O O . GLY A 1 308 ? 70.189 -4.518 5.110 1.00 36.43 308 GLY A O 1
ATOM 2249 N N . GLU A 1 309 ? 68.979 -5.695 3.623 1.00 36.99 309 GLU A N 1
ATOM 2250 C CA . GLU A 1 309 ? 68.605 -4.508 2.849 1.00 36.90 309 GLU A CA 1
ATOM 2251 C C . GLU A 1 309 ? 67.561 -3.650 3.571 1.00 35.68 309 GLU A C 1
ATOM 2252 O O . GLU A 1 309 ? 67.589 -2.418 3.475 1.00 35.93 309 GLU A O 1
ATOM 2258 N N . ASN A 1 310 ? 66.661 -4.297 4.317 1.00 34.44 310 ASN A N 1
ATOM 2259 C CA . ASN A 1 310 ? 65.654 -3.567 5.097 1.00 32.92 310 ASN A CA 1
ATOM 2260 C C . ASN A 1 310 ? 66.234 -3.181 6.460 1.00 31.07 310 ASN A C 1
ATOM 2261 O O . ASN A 1 310 ? 65.748 -3.614 7.506 1.00 29.88 310 ASN A O 1
ATOM 2266 N N . THR A 1 311 ? 67.288 -2.370 6.426 1.00 29.52 311 THR A N 1
ATOM 2267 C CA . THR A 1 311 ? 67.882 -1.815 7.632 1.00 28.53 311 THR A CA 1
ATOM 2268 C C . THR A 1 311 ? 68.235 -0.353 7.393 1.00 27.88 311 THR A C 1
ATOM 2269 O O . THR A 1 311 ? 68.490 0.049 6.254 1.00 27.13 311 THR A O 1
ATOM 2273 N N . ALA A 1 312 ? 68.249 0.441 8.462 1.00 26.98 312 ALA A N 1
ATOM 2274 C CA . ALA A 1 312 ? 68.683 1.835 8.371 1.00 27.60 312 ALA A CA 1
ATOM 2275 C C . ALA A 1 312 ? 70.123 1.954 7.843 1.00 27.64 312 ALA A C 1
ATOM 2276 O O . ALA A 1 312 ? 70.395 2.794 6.986 1.00 25.95 312 ALA A O 1
ATOM 2278 N N . ASN A 1 313 ? 71.031 1.103 8.326 1.00 29.18 313 ASN A N 1
ATOM 2279 C CA . ASN A 1 313 ? 72.432 1.109 7.844 1.00 29.89 313 ASN A CA 1
ATOM 2280 C C . ASN A 1 313 ? 72.539 0.964 6.321 1.00 30.29 313 ASN A C 1
ATOM 2281 O O . ASN A 1 313 ? 73.168 1.792 5.652 1.00 29.39 313 ASN A O 1
ATOM 2286 N N . THR A 1 314 ? 71.904 -0.069 5.776 1.00 31.28 314 THR A N 1
ATOM 2287 C CA . THR A 1 314 ? 71.985 -0.343 4.346 1.00 32.33 314 THR A CA 1
ATOM 2288 C C . THR A 1 314 ? 71.283 0.732 3.515 1.00 33.53 314 THR A C 1
ATOM 2289 O O . THR A 1 314 ? 71.810 1.149 2.472 1.00 32.47 314 THR A O 1
ATOM 2293 N N . MET A 1 315 ? 70.111 1.181 3.978 1.00 34.26 315 MET A N 1
ATOM 2294 C CA . MET A 1 315 ? 69.382 2.256 3.311 1.00 36.28 315 MET A CA 1
ATOM 2295 C C . MET A 1 315 ? 70.204 3.539 3.220 1.00 36.85 315 MET A C 1
ATOM 2296 O O . MET A 1 315 ? 70.271 4.179 2.156 1.00 35.66 315 MET A O 1
ATOM 2301 N N . GLN A 1 316 ? 70.860 3.894 4.320 1.00 37.58 316 GLN A N 1
ATOM 2302 C CA . GLN A 1 316 ? 71.732 5.054 4.311 1.00 39.52 316 GLN A CA 1
ATOM 2303 C C . GLN A 1 316 ? 72.935 4.815 3.393 1.00 39.95 316 GLN A C 1
ATOM 2304 O O . GLN A 1 316 ? 73.360 5.726 2.675 1.00 39.73 316 GLN A O 1
ATOM 2310 N N . ALA A 1 317 ? 73.454 3.584 3.396 1.00 40.88 317 ALA A N 1
ATOM 2311 C CA . ALA A 1 317 ? 74.603 3.234 2.552 1.00 41.25 317 ALA A CA 1
ATOM 2312 C C . ALA A 1 317 ? 74.245 3.406 1.106 1.00 41.81 317 ALA A C 1
ATOM 2313 O O . ALA A 1 317 ? 74.998 4.026 0.358 1.00 42.52 317 ALA A O 1
ATOM 2315 N N . ILE A 1 318 ? 73.102 2.853 0.710 1.00 42.04 318 ILE A N 1
ATOM 2316 C CA . ILE A 1 318 ? 72.646 2.895 -0.685 1.00 42.13 318 ILE A CA 1
ATOM 2317 C C . ILE A 1 318 ? 72.121 4.265 -1.156 1.00 42.11 318 ILE A C 1
ATOM 2318 O O . ILE A 1 318 ? 72.463 4.701 -2.263 1.00 41.70 318 ILE A O 1
ATOM 2323 N N . HIS A 1 319 ? 71.322 4.945 -0.330 1.00 41.14 319 HIS A N 1
ATOM 2324 C CA . HIS A 1 319 ? 70.654 6.194 -0.749 1.00 41.27 319 HIS A CA 1
ATOM 2325 C C . HIS A 1 319 ? 71.350 7.489 -0.361 1.00 40.59 319 HIS A C 1
ATOM 2326 O O . HIS A 1 319 ? 71.128 8.521 -0.999 1.00 40.19 319 HIS A O 1
ATOM 2333 N N . GLY A 1 320 ? 72.139 7.453 0.705 1.00 40.25 320 GLY A N 1
ATOM 2334 C CA . GLY A 1 320 ? 72.939 8.596 1.102 1.00 40.23 320 GLY A CA 1
ATOM 2335 C C . GLY A 1 320 ? 72.143 9.838 1.457 1.00 40.01 320 GLY A C 1
ATOM 2336 O O . GLY A 1 320 ? 71.133 9.757 2.168 1.00 40.11 320 GLY A O 1
ATOM 2337 N N . ALA A 1 321 ? 72.607 10.987 0.958 1.00 39.31 321 ALA A N 1
ATOM 2338 C CA . ALA A 1 321 ? 72.000 12.289 1.267 1.00 38.72 321 ALA A CA 1
ATOM 2339 C C . ALA A 1 321 ? 70.607 12.509 0.660 1.00 38.02 321 ALA A C 1
ATOM 2340 O O . ALA A 1 321 ? 69.993 13.526 0.942 1.00 37.82 321 ALA A O 1
ATOM 2342 N N . GLN A 1 322 ? 70.118 11.591 -0.172 1.00 37.05 322 GLN A N 1
ATOM 2343 C CA . GLN A 1 322 ? 68.708 11.623 -0.600 1.00 36.57 322 GLN A CA 1
ATOM 2344 C C . GLN A 1 322 ? 67.795 11.531 0.635 1.00 35.39 322 GLN A C 1
ATOM 2345 O O . GLN A 1 322 ? 66.768 12.214 0.704 1.00 34.02 322 GLN A O 1
ATOM 2351 N N . LEU A 1 323 ? 68.194 10.703 1.610 1.00 34.49 323 LEU A N 1
ATOM 2352 C CA . LEU A 1 323 ? 67.393 10.454 2.824 1.00 34.65 323 LEU A CA 1
ATOM 2353 C C . LEU A 1 323 ? 67.511 11.584 3.832 1.00 34.69 323 LEU A C 1
ATOM 2354 O O . LEU A 1 323 ? 68.612 12.084 4.095 1.00 33.53 323 LEU A O 1
ATOM 2359 N N . ARG A 1 324 ? 66.371 11.970 4.407 1.00 34.94 324 ARG A N 1
ATOM 2360 C CA . ARG A 1 324 ? 66.304 13.029 5.399 1.00 35.70 324 ARG A CA 1
ATOM 2361 C C . ARG A 1 324 ? 65.612 12.497 6.672 1.00 35.93 324 ARG A C 1
ATOM 2362 O O . ARG A 1 324 ? 64.434 12.782 6.903 1.00 34.58 324 ARG A O 1
ATOM 2370 N N . PRO A 1 325 ? 66.348 11.709 7.491 1.00 36.95 325 PRO A N 1
ATOM 2371 C CA . PRO A 1 325 ? 65.774 11.189 8.744 1.00 37.62 325 PRO A CA 1
ATOM 2372 C C . PRO A 1 325 ? 65.700 12.237 9.829 1.00 38.48 325 PRO A C 1
ATOM 2373 O O . PRO A 1 325 ? 66.307 13.299 9.705 1.00 37.27 325 PRO A O 1
ATOM 2377 N N . VAL A 1 326 ? 64.960 11.907 10.892 1.00 40.00 326 VAL A N 1
ATOM 2378 C CA . VAL A 1 326 ? 64.714 12.805 12.021 1.00 40.86 326 VAL A CA 1
ATOM 2379 C C . VAL A 1 326 ? 65.365 12.190 13.291 1.00 42.12 326 VAL A C 1
ATOM 2380 O O . VAL A 1 326 ? 65.059 11.050 13.662 1.00 41.18 326 VAL A O 1
ATOM 2384 N N . PRO A 1 327 ? 66.286 12.929 13.941 1.00 43.50 327 PRO A N 1
ATOM 2385 C CA . PRO A 1 327 ? 66.928 12.440 15.175 1.00 44.24 327 PRO A CA 1
ATOM 2386 C C . PRO A 1 327 ? 66.057 12.661 16.427 1.00 45.25 327 PRO A C 1
ATOM 2387 O O . PRO A 1 327 ? 65.278 13.623 16.476 1.00 45.96 327 PRO A O 1
ATOM 2391 N N . VAL A 1 328 ? 66.194 11.778 17.418 1.00 45.59 328 VAL A N 1
ATOM 2392 C CA . VAL A 1 328 ? 65.392 11.824 18.665 1.00 46.30 328 VAL A CA 1
ATOM 2393 C C . VAL A 1 328 ? 66.175 12.423 19.854 1.00 47.35 328 VAL A C 1
ATOM 2394 O O . VAL A 1 328 ? 65.610 13.106 20.720 1.00 47.09 328 VAL A O 1
ATOM 2398 N N . SER A 1 329 ? 67.480 12.138 19.882 1.00 48.61 329 SER A N 1
ATOM 2399 C CA . SER A 1 329 ? 68.358 12.419 21.024 1.00 49.39 329 SER A CA 1
ATOM 2400 C C . SER A 1 329 ? 68.487 13.896 21.447 1.00 50.57 329 SER A C 1
ATOM 2401 O O . SER A 1 329 ? 68.759 14.165 22.629 1.00 51.00 329 SER A O 1
ATOM 2404 N N . PRO A 1 330 ? 68.321 14.856 20.505 1.00 51.61 330 PRO A N 1
ATOM 2405 C CA . PRO A 1 330 ? 68.335 16.260 20.953 1.00 52.15 330 PRO A CA 1
ATOM 2406 C C . PRO A 1 330 ? 67.050 16.639 21.691 1.00 52.82 330 PRO A C 1
ATOM 2407 O O . PRO A 1 330 ? 67.033 17.615 22.436 1.00 52.95 330 PRO A O 1
ATOM 2411 N N . GLY A 1 331 ? 65.981 15.880 21.474 1.00 53.12 331 GLY A N 1
ATOM 2412 C CA . GLY A 1 331 ? 64.748 16.106 22.205 1.00 53.22 331 GLY A CA 1
ATOM 2413 C C . GLY A 1 331 ? 63.866 17.105 21.492 1.00 53.61 331 GLY A C 1
ATOM 2414 O O . GLY A 1 331 ? 63.882 17.219 20.256 1.00 53.29 331 GLY A O 1
ATOM 2415 N N . LEU A 1 332 ? 63.097 17.838 22.285 1.00 53.93 332 LEU A N 1
ATOM 2416 C CA . LEU A 1 332 ? 61.916 18.534 21.769 1.00 54.04 332 LEU A CA 1
ATOM 2417 C C . LEU A 1 332 ? 62.290 19.701 20.837 1.00 54.23 332 LEU A C 1
ATOM 2418 O O . LEU A 1 332 ? 61.519 20.064 19.937 1.00 54.28 332 LEU A O 1
ATOM 2423 N N . MET A 1 333 ? 63.484 20.259 21.051 1.00 54.22 333 MET A N 1
ATOM 2424 C CA . MET A 1 333 ? 64.041 21.343 20.214 1.00 54.13 333 MET A CA 1
ATOM 2425 C C . MET A 1 333 ? 64.092 21.059 18.704 1.00 53.21 333 MET A C 1
ATOM 2426 O O . MET A 1 333 ? 64.042 21.995 17.905 1.00 53.80 333 MET A O 1
ATOM 2431 N N . VAL A 1 334 ? 64.223 19.792 18.312 1.00 51.89 334 VAL A N 1
ATOM 2432 C CA . VAL A 1 334 ? 64.188 19.424 16.881 1.00 50.61 334 VAL A CA 1
ATOM 2433 C C . VAL A 1 334 ? 62.808 19.703 16.244 1.00 49.40 334 VAL A C 1
ATOM 2434 O O . VAL A 1 334 ? 62.692 19.938 15.022 1.00 49.28 334 VAL A O 1
ATOM 2438 N N . TYR A 1 335 ? 61.773 19.685 17.086 1.00 47.75 335 TYR A N 1
ATOM 2439 C CA . TYR A 1 335 ? 60.379 19.755 16.649 1.00 46.12 335 TYR A CA 1
ATOM 2440 C C . TYR A 1 335 ? 59.706 21.099 16.922 1.00 44.92 335 TYR A C 1
ATOM 2441 O O . TYR A 1 335 ? 60.061 21.804 17.867 1.00 43.94 335 TYR A O 1
ATOM 2450 N N . LEU A 1 336 ? 58.693 21.393 16.109 1.00 43.50 336 LEU A N 1
ATOM 2451 C CA . LEU A 1 336 ? 57.925 22.642 16.180 1.00 42.58 336 LEU A CA 1
ATOM 2452 C C . LEU A 1 336 ? 57.077 22.724 17.446 1.00 41.49 336 LEU A C 1
ATOM 2453 O O . LEU A 1 336 ? 56.339 21.806 17.766 1.00 40.23 336 LEU A O 1
ATOM 2458 N N . ASP A 1 337 ? 57.162 23.857 18.138 1.00 40.17 337 ASP A N 1
ATOM 2459 C CA . ASP A 1 337 ? 56.341 24.090 19.303 1.00 39.64 337 ASP A CA 1
ATOM 2460 C C . ASP A 1 337 ? 54.854 24.215 18.930 1.00 38.76 337 ASP A C 1
ATOM 2461 O O . ASP A 1 337 ? 54.508 24.391 17.762 1.00 36.78 337 ASP A O 1
ATOM 2466 N N . GLN A 1 338 ? 53.992 24.159 19.944 1.00 38.40 338 GLN A N 1
ATOM 2467 C CA . GLN A 1 338 ? 52.532 24.109 19.750 1.00 38.35 338 GLN A CA 1
ATOM 2468 C C . GLN A 1 338 ? 51.993 25.255 18.888 1.00 36.92 338 GLN A C 1
ATOM 2469 O O . GLN A 1 338 ? 51.121 25.037 18.027 1.00 35.77 338 GLN A O 1
ATOM 2475 N N . VAL A 1 339 ? 52.499 26.467 19.114 1.00 35.37 339 VAL A N 1
ATOM 2476 C CA . VAL A 1 339 ? 51.994 27.628 18.404 1.00 34.95 339 VAL A CA 1
ATOM 2477 C C . VAL A 1 339 ? 52.483 27.636 16.962 1.00 34.14 339 VAL A C 1
ATOM 2478 O O . VAL A 1 339 ? 51.722 27.949 16.062 1.00 33.14 339 VAL A O 1
ATOM 2482 N N . LYS A 1 340 ? 53.751 27.301 16.744 1.00 34.30 340 LYS A N 1
ATOM 2483 C CA . LYS A 1 340 ? 54.281 27.145 15.379 1.00 34.44 340 LYS A CA 1
ATOM 2484 C C . LYS A 1 340 ? 53.603 25.999 14.652 1.00 33.23 340 LYS A C 1
ATOM 2485 O O . LYS A 1 340 ? 53.379 26.087 13.465 1.00 32.02 340 LYS A O 1
ATOM 2491 N N . ARG A 1 341 ? 53.288 24.931 15.378 1.00 33.09 341 ARG A N 1
ATOM 2492 C CA . ARG A 1 341 ? 52.511 23.835 14.849 1.00 33.64 341 ARG A CA 1
ATOM 2493 C C . ARG A 1 341 ? 51.197 24.343 14.283 1.00 34.07 341 ARG A C 1
ATOM 2494 O O . ARG A 1 341 ? 50.844 24.038 13.136 1.00 32.94 341 ARG A O 1
ATOM 2502 N N . SER A 1 342 ? 50.479 25.128 15.090 1.00 34.55 342 SER A N 1
ATOM 2503 C CA . SER A 1 342 ? 49.187 25.701 14.703 1.00 35.16 342 SER A CA 1
ATOM 2504 C C . SER A 1 342 ? 49.320 26.641 13.525 1.00 35.13 342 SER A C 1
ATOM 2505 O O . SER A 1 342 ? 48.462 26.660 12.662 1.00 35.65 342 SER A O 1
ATOM 2508 N N . ARG A 1 343 ? 50.395 27.410 13.488 1.00 35.75 343 ARG A N 1
ATOM 2509 C CA . ARG A 1 343 ? 50.603 28.340 12.393 1.00 36.75 343 ARG A CA 1
ATOM 2510 C C . ARG A 1 343 ? 50.844 27.600 1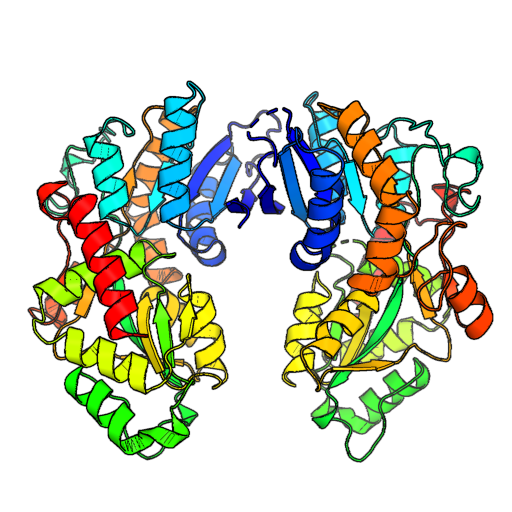1.069 1.00 36.96 343 ARG A C 1
ATOM 2511 O O . ARG A 1 343 ? 50.291 27.976 10.039 1.00 36.57 343 ARG A O 1
ATOM 2519 N N . LEU A 1 344 ? 51.655 26.541 11.097 1.00 36.66 344 LEU A N 1
ATOM 2520 C CA . LEU A 1 344 ? 51.949 25.770 9.891 1.00 36.46 344 LEU A CA 1
ATOM 2521 C C . LEU A 1 344 ? 50.699 25.104 9.313 1.00 36.03 344 LEU A C 1
ATOM 2522 O O . LEU A 1 344 ? 50.561 24.987 8.100 1.00 35.47 344 LEU A O 1
ATOM 2527 N N . ILE A 1 345 ? 49.801 24.668 10.184 1.00 35.70 345 ILE A N 1
ATOM 2528 C CA . ILE A 1 345 ? 48.557 24.048 9.768 1.00 37.09 345 ILE A CA 1
ATOM 2529 C C . ILE A 1 345 ? 47.612 25.055 9.081 1.00 37.96 345 ILE A C 1
ATOM 2530 O O . ILE A 1 345 ? 46.964 24.731 8.080 1.00 37.23 345 ILE A O 1
ATOM 2535 N N . GLU A 1 346 ? 47.540 26.280 9.588 1.00 39.13 346 GLU A N 1
ATOM 2536 C CA . GLU A 1 346 ? 46.680 27.261 8.943 1.00 40.08 346 GLU A CA 1
ATOM 2537 C C . GLU A 1 346 ? 47.284 27.766 7.616 1.00 39.91 346 GLU A C 1
ATOM 2538 O O . GLU A 1 346 ? 46.554 28.033 6.669 1.00 40.84 346 GLU A O 1
ATOM 2544 N N . ARG A 1 347 ? 48.601 27.875 7.540 1.00 39.62 347 ARG A N 1
ATOM 2545 C CA . ARG A 1 347 ? 49.284 28.144 6.267 1.00 39.49 347 ARG A CA 1
ATOM 2546 C C . ARG A 1 347 ? 49.027 27.045 5.191 1.00 38.98 347 ARG A C 1
ATOM 2547 O O . ARG A 1 347 ? 48.815 27.327 4.012 1.00 38.06 347 ARG A O 1
ATOM 2555 N N . TRP A 1 348 ? 49.053 25.789 5.616 1.00 37.63 348 TRP A N 1
ATOM 2556 C CA . TRP A 1 348 ? 48.799 24.664 4.730 1.00 38.37 348 TRP A CA 1
ATOM 2557 C C . TRP A 1 348 ? 47.366 24.700 4.184 1.00 38.62 348 TRP A C 1
ATOM 2558 O O . TRP A 1 348 ? 47.155 24.504 2.997 1.00 37.91 348 TRP A O 1
ATOM 2569 N N . ASN A 1 349 ? 46.392 24.987 5.042 1.00 40.42 349 ASN A N 1
ATOM 2570 C CA . ASN A 1 349 ? 45.000 25.169 4.605 1.00 42.16 349 ASN A CA 1
ATOM 2571 C C . ASN A 1 349 ? 44.861 26.355 3.664 1.00 43.20 349 ASN A C 1
ATOM 2572 O O . ASN A 1 349 ? 44.072 26.322 2.741 1.00 43.58 349 ASN A O 1
ATOM 2577 N N . GLU A 1 350 ? 45.640 27.397 3.924 1.00 44.70 350 GLU A N 1
ATOM 2578 C CA . GLU A 1 350 ? 45.656 28.622 3.123 1.00 45.51 350 GLU A CA 1
ATOM 2579 C C . GLU A 1 350 ? 46.196 28.356 1.712 1.00 45.94 350 GLU A C 1
ATOM 2580 O O . GLU A 1 350 ? 45.632 28.845 0.738 1.00 45.93 350 GLU A O 1
ATOM 2586 N N . ALA A 1 351 ? 47.248 27.545 1.603 1.00 46.25 351 ALA A N 1
ATOM 2587 C CA . ALA A 1 351 ? 47.819 27.152 0.303 1.00 46.72 351 ALA A CA 1
ATOM 2588 C C . ALA A 1 351 ? 46.914 26.231 -0.518 1.00 47.03 351 ALA A C 1
ATOM 2589 O O . ALA A 1 351 ? 46.837 26.369 -1.731 1.00 46.64 351 ALA A O 1
ATOM 2591 N N . LEU A 1 352 ? 46.252 25.283 0.139 1.00 47.79 352 LEU A N 1
ATOM 2592 C CA . LEU A 1 352 ? 45.362 24.338 -0.543 1.00 48.95 352 LEU A CA 1
ATOM 2593 C C . LEU A 1 352 ? 44.131 25.025 -1.128 1.00 50.13 352 LEU A C 1
ATOM 2594 O O . LEU A 1 352 ? 43.525 24.499 -2.056 1.00 50.01 352 LEU A O 1
ATOM 2599 N N . ARG A 1 353 ? 43.771 26.184 -0.571 1.00 51.80 353 ARG A N 1
ATOM 2600 C CA . ARG A 1 353 ? 42.596 26.960 -0.995 1.00 53.04 353 ARG A CA 1
ATOM 2601 C C . ARG A 1 353 ? 42.924 28.126 -1.931 1.00 53.68 353 ARG A C 1
ATOM 2602 O O . ARG A 1 353 ? 42.086 28.520 -2.736 1.00 54.10 353 ARG A O 1
ATOM 2610 N N . SER A 1 354 ? 44.142 28.656 -1.859 1.00 54.51 354 SER A N 1
ATOM 2611 C CA . SER A 1 354 ? 44.564 29.759 -2.746 1.00 54.76 354 SER A CA 1
ATOM 2612 C C . SER A 1 354 ? 44.532 29.359 -4.230 1.00 55.42 354 SER A C 1
ATOM 2613 O O . SER A 1 354 ? 44.651 28.173 -4.579 1.00 56.35 354 SER A O 1
ATOM 2616 N N . SER B 1 15 ? 41.061 -13.866 14.546 1.00 45.00 15 SER B N 1
ATOM 2617 C CA . SER B 1 15 ? 41.370 -14.766 15.724 1.00 43.79 15 SER B CA 1
ATOM 2618 C C . SER B 1 15 ? 41.379 -14.020 17.077 1.00 43.16 15 SER B C 1
ATOM 2619 O O . SER B 1 15 ? 40.820 -14.529 18.062 1.00 44.02 15 SER B O 1
ATOM 2622 N N . PRO B 1 16 ? 42.032 -12.837 17.157 1.00 40.84 16 PRO B N 1
ATOM 2623 C CA . PRO B 1 16 ? 41.722 -12.018 18.336 1.00 39.40 16 PRO B CA 1
ATOM 2624 C C . PRO B 1 16 ? 40.249 -11.584 18.332 1.00 37.77 16 PRO B C 1
ATOM 2625 O O . PRO B 1 16 ? 39.630 -11.513 17.271 1.00 37.50 16 PRO B O 1
ATOM 2629 N N . ALA B 1 17 ? 39.715 -11.284 19.513 1.00 36.08 17 ALA B N 1
ATOM 2630 C CA . ALA B 1 17 ? 38.421 -10.593 19.659 1.00 35.05 17 ALA B CA 1
ATOM 2631 C C . ALA B 1 17 ? 38.544 -9.116 19.244 1.00 33.88 17 ALA B C 1
ATOM 2632 O O . ALA B 1 17 ? 39.411 -8.385 19.757 1.00 33.51 17 ALA B O 1
ATOM 2634 N N . LEU B 1 18 ? 37.664 -8.683 18.342 1.00 32.39 18 LEU B N 1
ATOM 2635 C CA . LEU B 1 18 ? 37.731 -7.340 17.736 1.00 30.43 18 LEU B CA 1
ATOM 2636 C C . LEU B 1 18 ? 36.568 -6.403 18.096 1.00 29.14 18 LEU B C 1
ATOM 2637 O O . LEU B 1 18 ? 35.433 -6.835 18.321 1.00 26.73 18 LEU B O 1
ATOM 2642 N N . ALA B 1 19 ? 36.869 -5.109 18.122 1.00 27.48 19 ALA B N 1
ATOM 2643 C CA . ALA B 1 19 ? 35.860 -4.079 18.366 1.00 27.62 19 ALA B CA 1
ATOM 2644 C C . ALA B 1 19 ? 36.385 -2.785 17.784 1.00 27.47 19 ALA B C 1
ATOM 2645 O O . ALA B 1 19 ? 37.581 -2.501 17.880 1.00 29.11 19 ALA B O 1
ATOM 2647 N N . GLN B 1 20 ? 35.510 -2.026 17.150 1.00 27.26 20 GLN B N 1
ATOM 2648 C CA . GLN B 1 20 ? 35.795 -0.670 16.711 1.00 27.43 20 GLN B CA 1
ATOM 2649 C C . GLN B 1 20 ? 35.160 0.233 17.770 1.00 26.28 20 GLN B C 1
ATOM 2650 O O . GLN B 1 20 ? 33.948 0.211 17.976 1.00 25.59 20 GLN B O 1
ATOM 2656 N N . VAL B 1 21 ? 35.992 0.965 18.500 1.00 24.96 21 VAL B N 1
ATOM 2657 C CA . VAL B 1 21 ? 35.559 1.792 19.602 1.00 24.78 21 VAL B CA 1
ATOM 2658 C C . VAL B 1 21 ? 35.598 3.279 19.236 1.00 24.56 21 VAL B C 1
ATOM 2659 O O . VAL B 1 21 ? 36.599 3.773 18.689 1.00 24.40 21 VAL B O 1
ATOM 2663 N N . ALA B 1 22 ? 34.472 3.959 19.492 1.00 23.99 22 ALA B N 1
ATOM 2664 C CA . ALA B 1 22 ? 34.337 5.409 19.331 1.00 23.67 22 ALA B CA 1
ATOM 2665 C C . ALA B 1 22 ? 33.860 6.001 20.648 1.00 23.70 22 ALA B C 1
ATOM 2666 O O . ALA B 1 22 ? 32.781 5.620 21.166 1.00 23.21 22 ALA B O 1
ATOM 2668 N N . VAL B 1 23 ? 34.669 6.904 21.210 1.00 23.70 23 VAL B N 1
ATOM 2669 C CA . VAL B 1 23 ? 34.345 7.596 22.446 1.00 24.26 23 VAL B CA 1
ATOM 2670 C C . VAL B 1 23 ? 33.953 9.052 22.130 1.00 24.81 23 VAL B C 1
ATOM 2671 O O . VAL B 1 23 ? 34.735 9.824 21.587 1.00 23.80 23 VAL B O 1
ATOM 2675 N N . PHE B 1 24 ? 32.719 9.384 22.478 1.00 25.23 24 PHE B N 1
ATOM 2676 C CA . PHE B 1 24 ? 32.140 10.688 22.291 1.00 26.32 24 PHE B CA 1
ATOM 2677 C C . PHE B 1 24 ? 32.188 11.361 23.658 1.00 27.42 24 PHE B C 1
ATOM 2678 O O . PHE B 1 24 ? 31.405 11.010 24.535 1.00 26.39 24 PHE B O 1
ATOM 2686 N N . PRO B 1 25 ? 33.073 12.356 23.856 1.00 28.97 25 PRO B N 1
ATOM 2687 C CA . PRO B 1 25 ? 33.061 13.004 25.168 1.00 29.69 25 PRO B CA 1
ATOM 2688 C C . PRO B 1 25 ? 31.721 13.686 25.438 1.00 29.97 25 PRO B C 1
ATOM 2689 O O . PRO B 1 25 ? 30.996 14.009 24.483 1.00 29.47 25 PRO B O 1
ATOM 2693 N N . ALA B 1 26 ? 31.400 13.902 26.710 1.00 30.72 26 ALA B N 1
ATOM 2694 C CA . ALA B 1 26 ? 30.248 14.720 27.077 1.00 31.78 26 ALA B CA 1
ATOM 2695 C C . ALA B 1 26 ? 30.362 16.081 26.401 1.00 32.75 26 ALA B C 1
ATOM 2696 O O . ALA B 1 26 ? 31.423 16.709 26.429 1.00 32.53 26 ALA B O 1
ATOM 2698 N N . LEU B 1 27 ? 29.269 16.537 25.803 1.00 34.13 27 LEU B N 1
ATOM 2699 C CA . LEU B 1 27 ? 29.241 17.838 25.130 1.00 35.31 27 LEU B CA 1
ATOM 2700 C C . LEU B 1 27 ? 29.676 18.985 26.042 1.00 36.59 27 LEU B C 1
ATOM 2701 O O . LEU B 1 27 ? 30.370 19.903 25.603 1.00 36.24 27 LEU B O 1
ATOM 2706 N N . SER B 1 28 ? 29.269 18.908 27.302 1.00 37.85 28 SER B N 1
ATOM 2707 C CA . SER B 1 28 ? 29.534 19.951 28.278 1.00 39.58 28 SER B CA 1
ATOM 2708 C C . SER B 1 28 ? 30.999 20.022 28.684 1.00 40.99 28 SER B C 1
ATOM 2709 O O . SER B 1 28 ? 31.420 21.009 29.264 1.00 41.13 28 SER B O 1
ATOM 2712 N N . GLY B 1 29 ? 31.757 18.958 28.419 1.00 42.71 29 GLY B N 1
ATOM 2713 C CA . GLY B 1 29 ? 33.160 18.912 28.772 1.00 44.04 29 GLY B CA 1
ATOM 2714 C C . GLY B 1 29 ? 33.449 18.666 30.243 1.00 45.48 29 GLY B C 1
ATOM 2715 O O . GLY B 1 29 ? 34.565 18.918 30.691 1.00 46.31 29 GLY B O 1
ATOM 2716 N N . LYS B 1 30 ? 32.483 18.179 31.017 1.00 46.81 30 LYS B N 1
ATOM 2717 C CA . LYS B 1 30 ? 32.808 17.745 32.385 1.00 47.62 30 LYS B CA 1
ATOM 2718 C C . LYS B 1 30 ? 33.739 16.525 32.280 1.00 48.42 30 LYS B C 1
ATOM 2719 O O . LYS B 1 30 ? 33.345 15.486 31.731 1.00 48.65 30 LYS B O 1
ATOM 2725 N N . THR B 1 31 ? 34.985 16.672 32.756 1.00 48.66 31 THR B N 1
ATOM 2726 C CA . THR B 1 31 ? 35.975 15.566 32.733 1.00 48.48 31 THR B CA 1
ATOM 2727 C C . THR B 1 31 ? 35.617 14.431 33.718 1.00 48.24 31 THR B C 1
ATOM 2728 O O . THR B 1 31 ? 36.045 13.292 33.543 1.00 48.96 31 THR B O 1
ATOM 2732 N N . ASP B 1 32 ? 34.851 14.770 34.753 1.00 47.39 32 ASP B N 1
ATOM 2733 C CA . ASP B 1 32 ? 34.176 13.798 35.641 1.00 46.48 32 ASP B CA 1
ATOM 2734 C C . ASP B 1 32 ? 32.880 13.153 35.063 1.00 45.20 32 ASP B C 1
ATOM 2735 O O . ASP B 1 32 ? 32.138 12.487 35.800 1.00 45.08 32 ASP B O 1
ATOM 2740 N N . ALA B 1 33 ? 32.597 13.363 33.772 1.00 43.34 33 ALA B N 1
ATOM 2741 C CA . ALA B 1 33 ? 31.292 12.978 33.189 1.00 41.38 33 ALA B CA 1
ATOM 2742 C C . ALA B 1 33 ? 31.078 11.475 33.277 1.00 39.42 33 ALA B C 1
ATOM 2743 O O . ALA B 1 33 ? 32.021 10.694 33.081 1.00 38.54 33 ALA B O 1
ATOM 2745 N N . GLN B 1 34 ? 29.846 11.072 33.585 1.00 37.03 34 GLN B N 1
ATOM 2746 C CA . GLN B 1 34 ? 29.475 9.667 33.507 1.00 35.67 34 GLN B CA 1
ATOM 2747 C C . GLN B 1 34 ? 29.557 9.230 32.048 1.00 32.93 34 GLN B C 1
ATOM 2748 O O . GLN B 1 34 ? 29.279 10.004 31.141 1.00 32.07 34 GLN B O 1
ATOM 2754 N N . THR B 1 35 ? 29.929 7.973 31.848 1.00 30.52 35 THR B N 1
ATOM 2755 C CA . THR B 1 35 ? 30.119 7.406 30.522 1.00 28.80 35 THR B CA 1
ATOM 2756 C C . THR B 1 35 ? 29.185 6.222 30.331 1.00 26.52 35 THR B C 1
ATOM 2757 O O . THR B 1 35 ? 29.236 5.260 31.084 1.00 26.22 35 THR B O 1
ATOM 2761 N N . LEU B 1 36 ? 28.324 6.313 29.324 1.00 23.86 36 LEU B N 1
ATOM 2762 C CA . LEU B 1 36 ? 27.511 5.170 28.872 1.00 22.97 36 LEU B CA 1
ATOM 2763 C C . LEU B 1 36 ? 28.348 4.221 28.002 1.00 21.29 36 LEU B C 1
ATOM 2764 O O . LEU B 1 36 ? 28.995 4.631 27.026 1.00 21.14 36 LEU B O 1
ATOM 2769 N N . VAL B 1 37 ? 28.308 2.934 28.318 1.00 20.18 37 VAL B N 1
ATOM 2770 C CA . VAL B 1 37 ? 29.033 1.931 27.528 1.00 19.93 37 VAL B CA 1
ATOM 2771 C C . VAL B 1 37 ? 28.002 1.122 26.728 1.00 19.01 37 VAL B C 1
ATOM 2772 O O . VAL B 1 37 ? 27.069 0.541 27.309 1.00 17.87 37 VAL B O 1
ATOM 2776 N N . VAL B 1 38 ? 28.167 1.133 25.413 1.00 17.75 38 VAL B N 1
ATOM 2777 C CA . VAL B 1 38 ? 27.335 0.382 24.468 1.00 18.61 38 VAL B CA 1
ATOM 2778 C C . VAL B 1 38 ? 28.102 -0.689 23.706 1.00 18.16 38 VAL B C 1
ATOM 2779 O O . VAL B 1 38 ? 29.155 -0.417 23.163 1.00 19.06 38 VAL B O 1
ATOM 2783 N N . TYR B 1 39 ? 27.597 -1.915 23.705 1.00 17.96 39 TYR B N 1
ATOM 2784 C CA . TYR B 1 39 ? 28.057 -2.955 22.756 1.00 17.64 39 TYR B CA 1
ATOM 2785 C C . TYR B 1 39 ? 27.002 -3.106 21.674 1.00 18.05 39 TYR B C 1
ATOM 2786 O O . TYR B 1 39 ? 25.846 -3.474 21.963 1.00 18.48 39 TYR B O 1
ATOM 2795 N N . SER B 1 40 ? 27.393 -2.807 20.436 1.00 17.29 40 SER B N 1
ATOM 2796 C CA . SER B 1 40 ? 26.462 -2.749 19.304 1.00 17.66 40 SER B CA 1
ATOM 2797 C C . SER B 1 40 ? 27.017 -3.313 18.023 1.00 17.50 40 SER B C 1
ATOM 2798 O O . SER B 1 40 ? 28.223 -3.176 17.746 1.00 18.10 40 SER B O 1
ATOM 2801 N N . SER B 1 41 ? 26.131 -3.912 17.214 1.00 17.79 41 SER B N 1
ATOM 2802 C CA . SER B 1 41 ? 26.485 -4.393 15.899 1.00 17.92 41 SER B CA 1
ATOM 2803 C C . SER B 1 41 ? 26.146 -3.349 14.801 1.00 18.68 41 SER B C 1
ATOM 2804 O O . SER B 1 41 ? 26.509 -3.519 13.652 1.00 18.86 41 SER B O 1
ATOM 2807 N N . LEU B 1 42 ? 25.5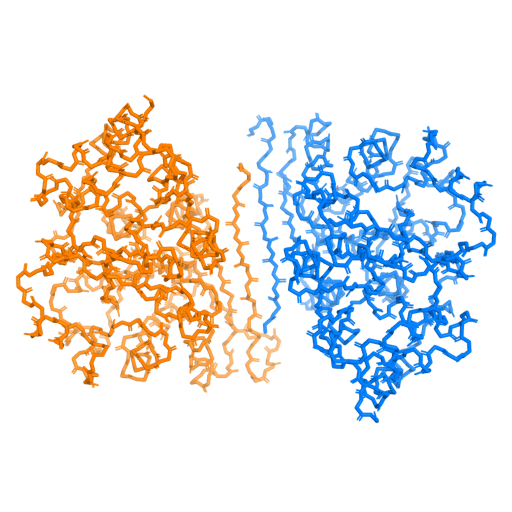08 -2.252 15.174 1.00 18.43 42 LEU B N 1
ATOM 2808 C CA . LEU B 1 42 ? 25.188 -1.207 14.226 1.00 19.10 42 LEU B CA 1
ATOM 2809 C C . LEU B 1 42 ? 26.491 -0.473 13.859 1.00 19.90 42 LEU B C 1
ATOM 2810 O O . LEU B 1 42 ? 27.145 0.128 14.712 1.00 20.32 42 LEU B O 1
ATOM 2815 N N . ASP B 1 43 ? 26.836 -0.513 12.586 1.00 20.71 43 ASP B N 1
ATOM 2816 C CA . ASP B 1 43 ? 28.103 0.068 12.089 1.00 22.03 43 ASP B CA 1
ATOM 2817 C C . ASP B 1 43 ? 28.203 1.497 12.575 1.00 22.73 43 ASP B C 1
ATOM 2818 O O . ASP B 1 43 ? 27.268 2.262 12.427 1.00 22.53 43 ASP B O 1
ATOM 2823 N N . GLU B 1 44 ? 29.325 1.854 13.181 1.00 24.40 44 GLU B N 1
ATOM 2824 C CA . GLU B 1 44 ? 29.420 3.135 13.880 1.00 25.02 44 GLU B CA 1
ATOM 2825 C C . GLU B 1 44 ? 29.063 4.403 13.084 1.00 25.27 44 GLU B C 1
ATOM 2826 O O . GLU B 1 44 ? 28.464 5.314 13.658 1.00 25.18 44 GLU B O 1
ATOM 2832 N N . PRO B 1 45 ? 29.447 4.500 11.796 1.00 26.42 45 PRO B N 1
ATOM 2833 C CA . PRO B 1 45 ? 29.019 5.684 11.033 1.00 27.21 45 PRO B CA 1
ATOM 2834 C C . PRO B 1 45 ? 27.514 5.894 10.961 1.00 28.25 45 PRO B C 1
ATOM 2835 O O . PRO B 1 45 ? 27.053 7.029 10.975 1.00 28.57 45 PRO B O 1
ATOM 2839 N N . LEU B 1 46 ? 26.743 4.812 10.914 1.00 29.22 46 LEU B N 1
ATOM 2840 C CA . LEU B 1 46 ? 25.276 4.905 10.986 1.00 29.30 46 LEU B CA 1
ATOM 2841 C C . LEU B 1 46 ? 24.746 5.176 12.390 1.00 29.86 46 LEU B C 1
ATOM 2842 O O . LEU B 1 46 ? 23.669 5.741 12.541 1.00 31.20 46 LEU B O 1
ATOM 2847 N N . ALA B 1 47 ? 25.461 4.719 13.417 1.00 28.37 47 ALA B N 1
ATOM 2848 C CA . ALA B 1 47 ? 25.076 4.975 14.805 1.00 28.20 47 ALA B CA 1
ATOM 2849 C C . ALA B 1 47 ? 25.299 6.440 15.183 1.00 27.59 47 ALA B C 1
ATOM 2850 O O . ALA B 1 47 ? 24.679 6.959 16.112 1.00 27.31 47 ALA B O 1
ATOM 2852 N N . THR B 1 48 ? 26.198 7.110 14.480 1.00 27.23 48 THR B N 1
ATOM 2853 C CA . THR B 1 48 ? 26.595 8.447 14.901 1.00 27.04 48 THR B CA 1
ATOM 2854 C C . THR B 1 48 ? 25.408 9.419 15.125 1.00 25.78 48 THR B C 1
ATOM 2855 O O . THR B 1 48 ? 25.345 10.031 16.164 1.00 25.47 48 THR B O 1
ATOM 2859 N N . PRO B 1 49 ? 24.466 9.552 14.174 1.00 26.21 49 PRO B N 1
ATOM 2860 C CA . PRO B 1 49 ? 23.295 10.429 14.398 1.00 26.52 49 PRO B CA 1
ATOM 2861 C C . PRO B 1 49 ? 22.429 10.081 15.609 1.00 26.94 49 PRO B C 1
ATOM 2862 O O . PRO B 1 49 ? 21.836 10.969 16.205 1.00 26.60 49 PRO B O 1
ATOM 2866 N N . MET B 1 50 ? 22.330 8.794 15.945 1.00 26.51 50 MET B N 1
ATOM 2867 C CA . MET B 1 50 ? 21.632 8.355 17.148 1.00 26.67 50 MET B CA 1
ATOM 2868 C C . MET B 1 50 ? 22.391 8.812 18.377 1.00 26.70 50 MET B C 1
ATOM 2869 O O . MET B 1 50 ? 21.797 9.298 19.340 1.00 27.03 50 MET B O 1
ATOM 2874 N N . ILE B 1 51 ? 23.712 8.711 18.317 1.00 26.75 51 ILE B N 1
ATOM 2875 C CA . ILE B 1 51 ? 24.541 9.105 19.452 1.00 27.48 51 ILE B CA 1
ATOM 2876 C C . ILE B 1 51 ? 24.523 10.621 19.642 1.00 27.75 51 ILE B C 1
ATOM 2877 O O . ILE B 1 51 ? 24.383 11.103 20.763 1.00 27.84 51 ILE B O 1
ATOM 2882 N N . GLU B 1 52 ? 24.632 11.363 18.544 1.00 28.26 52 GLU B N 1
ATOM 2883 C CA . GLU B 1 52 ? 24.556 12.835 18.570 1.00 28.89 52 GLU B CA 1
ATOM 2884 C C . GLU B 1 52 ? 23.241 13.337 19.121 1.00 28.06 52 GLU B C 1
ATOM 2885 O O . GLU B 1 52 ? 23.230 14.270 19.921 1.00 27.86 52 GLU B O 1
ATOM 2891 N N . GLY B 1 53 ? 22.140 12.723 18.707 1.00 27.25 53 GLY B N 1
ATOM 2892 C CA . GLY B 1 53 ? 20.834 13.056 19.271 1.00 27.37 53 GLY B CA 1
ATOM 2893 C C . GLY B 1 53 ? 20.701 12.794 20.772 1.00 26.81 53 GLY B C 1
ATOM 2894 O O . GLY B 1 53 ? 20.155 13.614 21.511 1.00 25.38 53 GLY B O 1
ATOM 2895 N N . PHE B 1 54 ? 21.202 11.637 21.216 1.00 26.28 54 PHE B N 1
ATOM 2896 C CA . PHE B 1 54 ? 21.196 11.286 22.624 1.00 26.29 54 PHE B CA 1
ATOM 2897 C C . PHE B 1 54 ? 21.960 12.334 23.424 1.00 26.06 54 PHE B C 1
ATOM 2898 O O . PHE B 1 54 ? 21.464 12.836 24.432 1.00 26.09 54 PHE B O 1
ATOM 2906 N N . GLN B 1 55 ? 23.162 12.659 22.958 1.00 26.52 55 GLN B N 1
ATOM 2907 C CA . GLN B 1 55 ? 24.029 13.607 23.618 1.00 27.59 55 GLN B CA 1
ATOM 2908 C C . GLN B 1 55 ? 23.450 15.014 23.636 1.00 28.51 55 GLN B C 1
ATOM 2909 O O . GLN B 1 55 ? 23.600 15.705 24.629 1.00 29.49 55 GLN B O 1
ATOM 2915 N N . LYS B 1 56 ? 22.799 15.430 22.554 1.00 29.43 56 LYS B N 1
ATOM 2916 C CA . LYS B 1 56 ? 22.092 16.714 22.515 1.00 31.18 56 LYS B CA 1
ATOM 2917 C C . LYS B 1 56 ? 21.141 16.824 23.689 1.00 30.96 56 LYS B C 1
ATOM 2918 O O . LYS B 1 56 ? 21.072 17.863 24.352 1.00 31.53 56 LYS B O 1
ATOM 2924 N N . ALA B 1 57 ? 20.410 15.739 23.920 1.00 30.90 57 ALA B N 1
ATOM 2925 C CA . ALA B 1 57 ? 19.460 15.611 25.025 1.00 31.01 57 ALA B CA 1
ATOM 2926 C C . ALA B 1 57 ? 20.116 15.430 26.421 1.00 31.17 57 ALA B C 1
ATOM 2927 O O . ALA B 1 57 ? 19.448 15.571 27.458 1.00 31.41 57 ALA B O 1
ATOM 2929 N N . ASN B 1 58 ? 21.408 15.113 26.436 1.00 30.73 58 ASN B N 1
ATOM 2930 C CA . ASN B 1 58 ? 22.139 14.694 27.630 1.00 30.05 58 ASN B CA 1
ATOM 2931 C C . ASN B 1 58 ? 23.594 15.177 27.549 1.00 29.81 58 ASN B C 1
ATOM 2932 O O . ASN B 1 58 ? 24.505 14.363 27.341 1.00 28.64 58 ASN B O 1
ATOM 2937 N N . PRO B 1 59 ? 23.817 16.507 27.650 1.00 29.41 59 PRO B N 1
ATOM 2938 C CA . PRO B 1 59 ? 25.169 17.066 27.469 1.00 29.46 59 PRO B CA 1
ATOM 2939 C C . PRO B 1 59 ? 26.222 16.719 28.536 1.00 29.21 59 PRO B C 1
ATOM 2940 O O . PRO B 1 59 ? 27.390 17.068 28.360 1.00 29.70 59 PRO B O 1
ATOM 2944 N N . ASP B 1 60 ? 25.856 16.030 29.617 1.00 28.71 60 ASP B N 1
ATOM 2945 C CA . ASP B 1 60 ? 26.881 15.619 30.593 1.00 28.49 60 ASP B CA 1
ATOM 2946 C C . ASP B 1 60 ? 27.237 14.147 30.519 1.00 27.78 60 ASP B C 1
ATOM 2947 O O . ASP B 1 60 ? 27.969 13.658 31.381 1.00 27.20 60 ASP B O 1
ATOM 2952 N N . ILE B 1 61 ? 26.729 13.451 29.497 1.00 26.36 61 ILE B N 1
ATOM 2953 C CA . ILE B 1 61 ? 26.932 12.012 29.356 1.00 26.01 61 ILE B CA 1
ATOM 2954 C C . ILE B 1 61 ? 27.846 11.697 28.172 1.00 25.40 61 ILE B C 1
ATOM 2955 O O . ILE B 1 61 ? 27.523 12.005 27.011 1.00 24.84 61 ILE B O 1
ATOM 2960 N N . ALA B 1 62 ? 28.969 11.053 28.468 1.00 24.57 62 ALA B N 1
ATOM 2961 C CA . ALA B 1 62 ? 29.896 10.609 27.424 1.00 23.86 62 ALA B CA 1
ATOM 2962 C C . ALA B 1 62 ? 29.417 9.240 26.931 1.00 23.45 62 ALA B C 1
ATOM 2963 O O . ALA B 1 62 ? 28.778 8.503 27.664 1.00 24.14 62 ALA B O 1
ATOM 2965 N N . VAL B 1 63 ? 29.661 8.933 25.673 1.00 23.05 63 VAL B N 1
ATOM 2966 C CA . VAL B 1 63 ? 29.216 7.661 25.128 1.00 22.72 63 VAL B CA 1
ATOM 2967 C C . VAL B 1 63 ? 30.427 6.897 24.608 1.00 22.78 63 VAL B C 1
ATOM 2968 O O . VAL B 1 63 ? 31.204 7.391 23.780 1.00 24.44 63 VAL B O 1
ATOM 2972 N N . HIS B 1 64 ? 30.596 5.711 25.151 1.00 22.22 64 HIS B N 1
ATOM 2973 C CA . HIS B 1 64 ? 31.640 4.767 24.760 1.00 21.60 64 HIS B CA 1
ATOM 2974 C C . HIS B 1 64 ? 30.961 3.681 23.929 1.00 19.99 64 HIS B C 1
ATOM 2975 O O . HIS B 1 64 ? 30.292 2.792 24.452 1.00 19.66 64 HIS B O 1
ATOM 2982 N N . TYR B 1 65 ? 31.096 3.792 22.626 1.00 19.82 65 TYR B N 1
ATOM 2983 C CA . TYR B 1 65 ? 30.385 2.944 21.677 1.00 19.60 65 TYR B CA 1
ATOM 2984 C C . TYR B 1 65 ? 31.320 1.915 21.071 1.00 19.51 65 TYR B C 1
ATOM 2985 O O . TYR B 1 65 ? 32.271 2.277 20.380 1.00 19.45 65 TYR B O 1
ATOM 2994 N N . GLU B 1 66 ? 31.047 0.628 21.331 1.00 18.70 66 GLU B N 1
ATOM 2995 C CA . GLU B 1 66 ? 31.846 -0.448 20.804 1.00 20.23 66 GLU B CA 1
ATOM 2996 C C . GLU B 1 66 ? 31.053 -1.201 19.761 1.00 20.14 66 GLU B C 1
ATOM 2997 O O . GLU B 1 66 ? 30.015 -1.770 20.066 1.00 19.81 66 GLU B O 1
ATOM 3003 N N . ASP B 1 67 ? 31.551 -1.135 18.534 1.00 20.23 67 ASP B N 1
ATOM 3004 C CA . ASP B 1 67 ? 30.985 -1.730 17.336 1.00 19.80 67 ASP B CA 1
ATOM 3005 C C . ASP B 1 67 ? 31.681 -3.073 17.146 1.00 20.00 67 ASP B C 1
ATOM 3006 O O . ASP B 1 67 ? 32.910 -3.144 16.955 1.00 20.16 67 ASP B O 1
ATOM 3011 N N . MET B 1 68 ? 30.908 -4.142 17.185 1.00 19.29 68 MET B N 1
ATOM 3012 C CA . MET B 1 68 ? 31.469 -5.474 17.158 1.00 18.95 68 MET B CA 1
ATOM 3013 C C . MET B 1 68 ? 30.500 -6.464 16.530 1.00 19.16 68 MET B C 1
ATOM 3014 O O . MET B 1 68 ? 29.322 -6.172 16.399 1.00 19.82 68 MET B O 1
ATOM 3019 N N . LEU B 1 69 ? 30.993 -7.657 16.184 1.00 18.25 69 LEU B N 1
ATOM 3020 C CA . LEU B 1 69 ? 30.145 -8.695 15.630 1.00 18.60 69 LEU B CA 1
ATOM 3021 C C . LEU B 1 69 ? 29.108 -9.129 16.657 1.00 18.04 69 LEU B C 1
ATOM 3022 O O . LEU B 1 69 ? 29.362 -9.131 17.856 1.00 18.25 69 LEU B O 1
ATOM 3027 N N . THR B 1 70 ? 27.935 -9.494 16.175 1.00 17.55 70 THR B N 1
ATOM 3028 C CA . THR B 1 70 ? 26.852 -9.945 17.035 1.00 18.28 70 THR B CA 1
ATOM 3029 C C . THR B 1 70 ? 27.276 -11.096 17.972 1.00 18.35 70 THR B C 1
ATOM 3030 O O . THR B 1 70 ? 26.956 -11.068 19.157 1.00 18.41 70 THR B O 1
ATOM 3034 N N . GLY B 1 71 ? 28.016 -12.080 17.459 1.00 19.19 71 GLY B N 1
ATOM 3035 C CA . GLY B 1 71 ? 28.511 -13.203 18.268 1.00 18.49 71 GLY B CA 1
ATOM 3036 C C . GLY B 1 71 ? 29.449 -12.766 19.367 1.00 18.40 71 GLY B C 1
ATOM 3037 O O . GLY B 1 71 ? 29.461 -13.350 20.445 1.00 19.32 71 GLY B O 1
ATOM 3038 N N . GLU B 1 72 ? 30.220 -11.711 19.101 1.00 19.07 72 GLU B N 1
ATOM 3039 C CA . GLU B 1 72 ? 31.107 -11.126 20.100 1.00 18.80 72 GLU B CA 1
ATOM 3040 C C . GLU B 1 72 ? 30.377 -10.367 21.209 1.00 18.21 72 GLU B C 1
ATOM 3041 O O . GLU B 1 72 ? 30.824 -10.387 22.370 1.00 19.63 72 GLU B O 1
ATOM 3047 N N . ILE B 1 73 ? 29.269 -9.705 20.878 1.00 17.83 73 ILE B N 1
ATOM 3048 C CA . ILE B 1 73 ? 28.418 -9.049 21.878 1.00 18.01 73 ILE B CA 1
ATOM 3049 C C . ILE B 1 73 ? 27.956 -10.080 22.890 1.00 18.42 73 ILE B C 1
ATOM 3050 O O . ILE B 1 73 ? 28.077 -9.873 24.114 1.00 17.53 73 ILE B O 1
ATOM 3055 N N . TYR B 1 74 ? 27.454 -11.195 22.368 1.00 19.28 74 TYR B N 1
ATOM 3056 C CA . TYR B 1 74 ? 26.957 -12.299 23.183 1.00 19.47 74 TYR B CA 1
ATOM 3057 C C . TYR B 1 74 ? 28.102 -12.873 24.035 1.00 20.29 74 TYR B C 1
ATOM 3058 O O . TYR B 1 74 ? 27.989 -12.952 25.269 1.00 20.58 74 TYR B O 1
ATOM 3067 N N . ASP B 1 75 ? 29.199 -13.267 23.401 1.00 20.57 75 ASP B N 1
ATOM 3068 C CA . ASP B 1 75 ? 30.309 -13.917 24.143 1.00 21.64 75 ASP B CA 1
ATOM 3069 C C . ASP B 1 75 ? 30.883 -13.038 25.243 1.00 22.06 75 ASP B C 1
ATOM 3070 O O . ASP B 1 75 ? 31.232 -13.505 26.320 1.00 23.02 75 ASP B O 1
ATOM 3075 N N . ARG B 1 76 ? 30.993 -11.760 24.954 1.00 21.77 76 ARG B N 1
ATOM 3076 C CA . ARG B 1 76 ? 31.550 -10.796 25.875 1.00 21.77 76 ARG B CA 1
ATOM 3077 C C . ARG B 1 76 ? 30.668 -10.520 27.091 1.00 21.56 76 ARG B C 1
ATOM 3078 O O . ARG B 1 76 ? 31.124 -10.557 28.220 1.00 21.71 76 ARG B O 1
ATOM 3086 N N . ILE B 1 77 ? 29.387 -10.284 26.878 1.00 21.27 77 ILE B N 1
ATOM 3087 C CA . ILE B 1 77 ? 28.456 -10.091 27.982 1.00 21.43 77 ILE B CA 1
ATOM 3088 C C . ILE B 1 77 ? 28.412 -11.345 28.887 1.00 21.67 77 ILE B C 1
ATOM 3089 O O . ILE B 1 77 ? 28.391 -11.217 30.112 1.00 21.50 77 ILE B O 1
ATOM 3094 N N . VAL B 1 78 ? 28.421 -12.533 28.296 1.00 21.71 78 VAL B N 1
ATOM 3095 C CA . VAL B 1 78 ? 28.396 -13.776 29.100 1.00 22.38 78 VAL B CA 1
ATOM 3096 C C . VAL B 1 78 ? 29.707 -13.939 29.890 1.00 23.58 78 VAL B C 1
ATOM 3097 O O . VAL B 1 78 ? 29.705 -14.156 31.121 1.00 23.86 78 VAL B O 1
ATOM 3101 N N . LYS B 1 79 ? 30.828 -13.820 29.195 1.00 24.92 79 LYS B N 1
ATOM 3102 C CA . LYS B 1 79 ? 32.150 -13.876 29.841 1.00 25.70 79 LYS B CA 1
ATOM 3103 C C . LYS B 1 79 ? 32.299 -12.834 30.964 1.00 25.47 79 LYS B C 1
ATOM 3104 O O . LYS B 1 79 ? 32.625 -13.208 32.112 1.00 24.86 79 LYS B O 1
ATOM 3110 N N . GLU B 1 80 ? 32.038 -11.557 30.663 1.00 24.25 80 GLU B N 1
ATOM 3111 C CA . GLU B 1 80 ? 32.121 -10.482 31.675 1.00 24.18 80 GLU B CA 1
ATOM 3112 C C . GLU B 1 80 ? 31.185 -10.664 32.886 1.00 24.17 80 GLU B C 1
ATOM 3113 O O . GLU B 1 80 ? 31.603 -10.518 34.038 1.00 24.68 80 GLU B O 1
ATOM 3119 N N . THR B 1 81 ? 29.930 -11.002 32.634 1.00 23.32 81 THR B N 1
ATOM 3120 C CA . THR B 1 81 ? 28.965 -11.229 33.705 1.00 23.96 81 THR B CA 1
ATOM 3121 C C . THR B 1 81 ? 29.394 -12.421 34.572 1.00 24.63 81 THR B C 1
ATOM 3122 O O . THR B 1 81 ? 29.445 -12.298 35.811 1.00 23.78 81 THR B O 1
ATOM 3126 N N . ASP B 1 82 ? 29.699 -13.537 33.909 1.00 25.35 82 ASP B N 1
ATOM 3127 C CA . ASP B 1 82 ? 30.129 -14.788 34.548 1.00 27.46 82 ASP B CA 1
ATOM 3128 C C . ASP B 1 82 ? 31.372 -14.595 35.429 1.00 28.07 82 ASP B C 1
ATOM 3129 O O . ASP B 1 82 ? 31.527 -15.279 36.436 1.00 29.10 82 ASP B O 1
ATOM 3134 N N . ALA B 1 83 ? 32.258 -13.680 35.041 1.00 29.05 83 ALA B N 1
ATOM 3135 C CA . ALA B 1 83 ? 33.496 -13.411 35.764 1.00 29.62 83 ALA B CA 1
ATOM 3136 C C . ALA B 1 83 ? 33.282 -12.513 36.983 1.00 30.29 83 ALA B C 1
ATOM 3137 O O . ALA B 1 83 ? 34.219 -12.218 37.693 1.00 30.31 83 ALA B O 1
ATOM 3139 N N . GLY B 1 84 ? 32.055 -12.064 37.206 1.00 30.61 84 GLY B N 1
ATOM 3140 C CA . GLY B 1 84 ? 31.742 -11.212 38.323 1.00 30.55 84 GLY B CA 1
ATOM 3141 C C . GLY B 1 84 ? 32.088 -9.766 38.063 1.00 30.78 84 GLY B C 1
ATOM 3142 O O . GLY B 1 84 ? 32.140 -8.959 38.998 1.00 31.11 84 GLY B O 1
ATOM 3143 N N . LYS B 1 85 ? 32.312 -9.424 36.801 1.00 30.04 85 LYS B N 1
ATOM 3144 C CA . LYS B 1 85 ? 32.685 -8.080 36.433 1.00 29.89 85 LYS B CA 1
ATOM 3145 C C . LYS B 1 85 ? 31.471 -7.316 35.917 1.00 29.07 85 LYS B C 1
ATOM 3146 O O . LYS B 1 85 ? 30.422 -7.900 35.655 1.00 28.07 85 LYS B O 1
ATOM 3152 N N . LYS B 1 86 ? 31.635 -6.011 35.750 1.00 28.17 86 LYS B N 1
ATOM 3153 C CA . LYS B 1 86 ? 30.626 -5.213 35.077 1.00 28.21 86 LYS B CA 1
ATOM 3154 C C . LYS B 1 86 ? 30.687 -5.396 33.557 1.00 26.80 86 LYS B C 1
ATOM 3155 O O . LYS B 1 86 ? 31.714 -5.780 32.964 1.00 25.53 86 LYS B O 1
ATOM 3161 N N . THR B 1 87 ? 29.577 -5.098 32.901 1.00 25.57 87 THR B N 1
ATOM 3162 C CA . THR B 1 87 ? 29.556 -5.181 31.456 1.00 23.58 87 THR B CA 1
ATOM 3163 C C . THR B 1 87 ? 28.919 -3.924 30.880 1.00 22.88 87 THR B C 1
ATOM 3164 O O . THR B 1 87 ? 28.759 -2.919 31.597 1.00 22.66 87 THR B O 1
ATOM 3168 N N . ALA B 1 88 ? 28.575 -3.985 29.591 1.00 21.24 88 ALA B N 1
ATOM 3169 C CA . ALA B 1 88 ? 27.915 -2.888 28.881 1.00 21.31 88 ALA B CA 1
ATOM 3170 C C . ALA B 1 88 ? 26.620 -2.443 29.577 1.00 20.07 88 ALA B C 1
ATOM 3171 O O . ALA B 1 88 ? 25.975 -3.216 30.258 1.00 20.30 88 ALA B O 1
ATOM 3173 N N . ASP B 1 89 ? 26.282 -1.178 29.425 1.00 19.97 89 ASP B N 1
ATOM 3174 C CA . ASP B 1 89 ? 25.035 -0.626 29.952 1.00 19.88 89 ASP B CA 1
ATOM 3175 C C . ASP B 1 89 ? 23.873 -0.886 28.977 1.00 18.96 89 ASP B C 1
ATOM 3176 O O . ASP B 1 89 ? 22.721 -0.868 29.377 1.00 17.77 89 ASP B O 1
ATOM 3181 N N . PHE B 1 90 ? 24.200 -1.087 27.700 1.00 18.11 90 PHE B N 1
ATOM 3182 C CA . PHE B 1 90 ? 23.208 -1.349 26.629 1.00 17.97 90 PHE B CA 1
ATOM 3183 C C . PHE B 1 90 ? 23.795 -2.260 25.558 1.00 17.07 90 PHE B C 1
ATOM 3184 O O . PHE B 1 90 ? 24.931 -2.060 25.101 1.00 16.90 90 PHE B O 1
ATOM 3192 N N . ALA B 1 91 ? 23.062 -3.302 25.204 1.00 17.40 91 ALA B N 1
ATOM 3193 C CA . ALA B 1 91 ? 23.452 -4.240 24.142 1.00 17.58 91 ALA B CA 1
ATOM 3194 C C . ALA B 1 91 ? 22.417 -4.135 23.007 1.00 18.20 91 ALA B C 1
ATOM 3195 O O . ALA B 1 91 ? 21.208 -4.259 23.238 1.00 16.58 91 ALA B O 1
ATOM 3197 N N . PHE B 1 92 ? 22.911 -3.889 21.798 1.00 17.93 92 PHE B N 1
ATOM 3198 C CA . PHE B 1 92 ? 22.074 -3.636 20.625 1.00 18.58 92 PHE B CA 1
ATOM 3199 C C . PHE B 1 92 ? 22.571 -4.513 19.492 1.00 18.43 92 PHE B C 1
ATOM 3200 O O . PHE B 1 92 ? 23.656 -4.320 18.973 1.00 19.90 92 PHE B O 1
ATOM 3208 N N . SER B 1 93 ? 21.791 -5.506 19.125 1.00 18.62 93 SER B N 1
ATOM 3209 C CA . SER B 1 93 ? 22.242 -6.539 18.197 1.00 18.58 93 SER B CA 1
ATOM 3210 C C . SER B 1 93 ? 21.166 -7.018 17.237 1.00 18.58 93 SER B C 1
ATOM 3211 O O . SER B 1 93 ? 20.008 -7.177 17.618 1.00 18.56 93 SER B O 1
ATOM 3214 N N . SER B 1 94 ? 21.589 -7.320 16.014 1.00 18.89 94 SER B N 1
ATOM 3215 C CA . SER B 1 94 ? 20.744 -7.919 14.994 1.00 18.84 94 SER B CA 1
ATOM 3216 C C . SER B 1 94 ? 20.600 -9.427 15.105 1.00 19.20 94 SER B C 1
ATOM 3217 O O . SER B 1 94 ? 19.763 -9.989 14.415 1.00 20.26 94 SER B O 1
ATOM 3220 N N . ALA B 1 95 ? 21.411 -10.074 15.948 1.00 19.66 95 ALA B N 1
ATOM 3221 C CA . ALA B 1 95 ? 21.294 -11.512 16.208 1.00 18.86 95 ALA B CA 1
ATOM 3222 C C . ALA B 1 95 ? 20.211 -11.707 17.240 1.00 18.81 95 ALA B C 1
ATOM 3223 O O . ALA B 1 95 ? 20.504 -11.882 18.458 1.00 19.03 95 ALA B O 1
ATOM 3225 N N . MET B 1 96 ? 18.961 -11.662 16.770 1.00 18.30 96 MET B N 1
ATOM 3226 C CA . MET B 1 96 ? 17.782 -11.590 17.660 1.00 18.57 96 MET B CA 1
ATOM 3227 C C . MET B 1 96 ? 17.790 -12.772 18.620 1.00 19.83 96 MET B C 1
ATOM 3228 O O . MET B 1 96 ? 17.458 -12.640 19.790 1.00 20.09 96 MET B O 1
ATOM 3233 N N . ASP B 1 97 ? 18.148 -13.921 18.071 1.00 20.42 97 ASP B N 1
ATOM 3234 C CA . ASP B 1 97 ? 18.221 -15.161 18.831 1.00 21.39 97 ASP B CA 1
ATOM 3235 C C . ASP B 1 97 ? 19.200 -15.114 19.994 1.00 21.72 97 ASP B C 1
ATOM 3236 O O . ASP B 1 97 ? 18.866 -15.568 21.102 1.00 21.10 97 ASP B O 1
ATOM 3241 N N . LEU B 1 98 ? 20.378 -14.530 19.769 1.00 21.92 98 LEU B N 1
ATOM 3242 C CA . LEU B 1 98 ? 21.374 -14.378 20.820 1.00 21.56 98 LEU B CA 1
ATOM 3243 C C . LEU B 1 98 ? 20.946 -13.378 21.906 1.00 21.91 98 LEU B C 1
ATOM 3244 O O . LEU B 1 98 ? 21.337 -13.521 23.050 1.00 21.67 98 LEU B O 1
ATOM 3249 N N . GLN B 1 99 ? 20.188 -12.347 21.524 1.00 21.40 99 GLN B N 1
ATOM 3250 C CA . GLN B 1 99 ? 19.679 -11.356 22.462 1.00 21.70 99 GLN B CA 1
ATOM 3251 C C . GLN B 1 99 ? 18.558 -11.963 23.309 1.00 22.14 99 GLN B C 1
ATOM 3252 O O . GLN B 1 99 ? 18.471 -11.746 24.522 1.00 21.58 99 GLN B O 1
ATOM 3258 N N . VAL B 1 100 ? 17.691 -12.728 22.681 1.00 23.03 100 VAL B N 1
ATOM 3259 C CA . VAL B 1 100 ? 16.658 -13.419 23.471 1.00 23.41 100 VAL B CA 1
ATOM 3260 C C . VAL B 1 100 ? 17.255 -14.505 24.376 1.00 24.10 100 VAL B C 1
ATOM 3261 O O . VAL B 1 100 ? 16.798 -14.653 25.519 1.00 24.08 100 VAL B O 1
ATOM 3265 N N . LYS B 1 101 ? 18.275 -15.223 23.896 1.00 24.72 101 LYS B N 1
ATOM 3266 C CA . LYS B 1 101 ? 19.024 -16.143 24.756 1.00 25.35 101 LYS B CA 1
ATOM 3267 C C . LYS B 1 101 ? 19.632 -15.467 25.998 1.00 24.83 101 LYS B C 1
ATOM 3268 O O . LYS B 1 101 ? 19.437 -15.949 27.094 1.00 23.95 101 LYS B O 1
ATOM 3274 N N . LEU B 1 102 ? 20.357 -14.355 25.845 1.00 24.80 102 LEU B N 1
ATOM 3275 C CA . LEU B 1 102 ? 20.822 -13.593 27.009 1.00 24.94 102 LEU B CA 1
ATOM 3276 C C . LEU B 1 102 ? 19.699 -13.295 27.996 1.00 25.26 102 LEU B C 1
ATOM 3277 O O . LEU B 1 102 ? 19.860 -13.452 29.206 1.00 25.04 102 LEU B O 1
ATOM 3282 N N . SER B 1 103 ? 18.590 -12.799 27.462 1.00 25.77 103 SER B N 1
ATOM 3283 C CA . SER B 1 103 ? 17.461 -12.391 28.261 1.00 26.55 103 SER B CA 1
ATOM 3284 C C . SER B 1 103 ? 16.875 -13.609 28.969 1.00 27.65 103 SER B C 1
ATOM 3285 O O . SER B 1 103 ? 16.483 -13.515 30.133 1.00 28.72 103 SER B O 1
ATOM 3288 N N . ASN B 1 104 ? 16.842 -14.750 28.285 1.00 28.18 104 ASN B N 1
ATOM 3289 C CA . ASN B 1 104 ? 16.259 -15.967 28.863 1.00 28.76 104 ASN B CA 1
ATOM 3290 C C . ASN B 1 104 ? 17.136 -16.603 29.953 1.00 28.99 104 ASN B C 1
ATOM 3291 O O . ASN B 1 104 ? 16.627 -17.232 30.877 1.00 30.06 104 ASN B O 1
ATOM 3296 N N . ASP B 1 105 ? 18.443 -16.408 29.864 1.00 28.49 105 ASP B N 1
ATOM 3297 C CA . ASP B 1 105 ? 19.400 -16.976 30.799 1.00 28.29 105 ASP B CA 1
ATOM 3298 C C . ASP B 1 105 ? 19.839 -16.066 31.937 1.00 27.72 105 ASP B C 1
ATOM 3299 O O . ASP B 1 105 ? 20.679 -16.446 32.753 1.00 27.78 105 ASP B O 1
ATOM 3304 N N . GLY B 1 106 ? 19.255 -14.879 32.019 1.00 26.74 106 GLY B N 1
ATOM 3305 C CA . GLY B 1 106 ? 19.453 -13.996 33.164 1.00 25.72 106 GLY B CA 1
ATOM 3306 C C . GLY B 1 106 ? 20.539 -12.955 33.005 1.00 24.88 106 GLY B C 1
ATOM 3307 O O . GLY B 1 106 ? 20.900 -12.283 33.977 1.00 24.47 106 GLY B O 1
ATOM 3308 N N . TYR B 1 107 ? 21.042 -12.808 31.777 1.00 24.23 107 TYR B N 1
ATOM 3309 C CA . TYR B 1 107 ? 22.087 -11.849 31.481 1.00 23.69 107 TYR B CA 1
ATOM 3310 C C . TYR B 1 107 ? 21.532 -10.464 31.205 1.00 22.75 107 TYR B C 1
ATOM 3311 O O . TYR B 1 107 ? 22.303 -9.514 31.120 1.00 21.74 107 TYR B O 1
ATOM 3320 N N . ALA B 1 108 ? 20.202 -10.350 31.071 1.00 22.50 108 ALA B N 1
ATOM 3321 C CA . ALA B 1 108 ? 19.525 -9.062 30.947 1.00 23.10 108 ALA B CA 1
ATOM 3322 C C . ALA B 1 108 ? 18.764 -8.701 32.225 1.00 23.44 108 ALA B C 1
ATOM 3323 O O . ALA B 1 108 ? 18.530 -9.546 33.090 1.00 25.22 108 ALA B O 1
ATOM 3325 N N . GLN B 1 109 ? 18.382 -7.434 32.345 1.00 23.34 109 GLN B N 1
ATOM 3326 C CA . GLN B 1 109 ? 17.461 -7.012 33.393 1.00 23.03 109 GLN B CA 1
ATOM 3327 C C . GLN B 1 109 ? 16.266 -6.277 32.790 1.00 23.48 109 GLN B C 1
ATOM 3328 O O . GLN B 1 109 ? 16.355 -5.695 31.722 1.00 22.53 109 GLN B O 1
ATOM 3334 N N . ARG B 1 110 ? 15.138 -6.327 33.491 1.00 23.65 110 ARG B N 1
ATOM 3335 C CA . ARG B 1 110 ? 13.917 -5.691 33.033 1.00 24.30 110 ARG B CA 1
ATOM 3336 C C . ARG B 1 110 ? 14.091 -4.179 32.982 1.00 24.21 110 ARG B C 1
ATOM 3337 O O . ARG B 1 110 ? 14.719 -3.580 33.885 1.00 24.35 110 ARG B O 1
ATOM 3345 N N . SER B 1 111 ? 13.547 -3.567 31.924 1.00 23.47 111 SER B N 1
ATOM 3346 C CA . SER B 1 111 ? 13.580 -2.115 31.733 1.00 23.84 111 SER B CA 1
ATOM 3347 C C . SER B 1 111 ? 12.142 -1.610 31.690 1.00 24.61 111 SER B C 1
ATOM 3348 O O . SER B 1 111 ? 11.523 -1.570 30.628 1.00 23.09 111 SER B O 1
ATOM 3351 N N . ASP B 1 112 ? 11.600 -1.260 32.862 1.00 26.24 112 ASP B N 1
ATOM 3352 C CA . ASP B 1 112 ? 10.220 -0.806 32.943 1.00 27.33 112 ASP B CA 1
ATOM 3353 C C . ASP B 1 112 ? 10.208 0.666 32.737 1.00 29.11 112 ASP B C 1
ATOM 3354 O O . ASP B 1 112 ? 10.365 1.411 33.691 1.00 30.43 112 ASP B O 1
ATOM 3359 N N . LEU B 1 113 ? 10.022 1.073 31.491 1.00 30.09 113 LEU B N 1
ATOM 3360 C CA . LEU B 1 113 ? 10.082 2.459 31.126 1.00 32.38 113 LEU B CA 1
ATOM 3361 C C . LEU B 1 113 ? 8.661 3.021 31.119 1.00 33.81 113 LEU B C 1
ATOM 3362 O O . LEU B 1 113 ? 7.699 2.307 30.783 1.00 33.94 113 LEU B O 1
ATOM 3367 N N . ALA B 1 114 ? 8.551 4.282 31.546 1.00 34.98 114 ALA B N 1
ATOM 3368 C CA . ALA B 1 114 ? 7.303 5.041 31.530 1.00 35.53 114 ALA B CA 1
ATOM 3369 C C . ALA B 1 114 ? 6.383 4.665 30.353 1.00 36.47 114 ALA B C 1
ATOM 3370 O O . ALA B 1 114 ? 5.152 4.611 30.544 1.00 37.15 114 ALA B O 1
ATOM 3372 N N . MET B 1 115 ? 6.969 4.392 29.167 1.00 36.88 115 MET B N 1
ATOM 3373 C CA . MET B 1 115 ? 6.197 4.009 27.960 1.00 36.34 115 MET B CA 1
ATOM 3374 C C . MET B 1 115 ? 6.506 2.628 27.277 1.00 34.60 115 MET B C 1
ATOM 3375 O O . MET B 1 115 ? 6.280 2.450 26.075 1.00 34.41 115 MET B O 1
ATOM 3380 N N . SER B 1 116 ? 6.990 1.650 28.047 1.00 32.31 116 SER B N 1
ATOM 3381 C CA . SER B 1 116 ? 7.103 0.261 27.592 1.00 29.36 116 SER B CA 1
ATOM 3382 C C . SER B 1 116 ? 5.744 -0.388 27.198 1.00 28.03 116 SER B C 1
ATOM 3383 O O . SER B 1 116 ? 5.681 -1.291 26.352 1.00 24.98 116 SER B O 1
ATOM 3386 N N . ALA B 1 117 ? 4.667 0.049 27.858 1.00 26.81 117 ALA B N 1
ATOM 3387 C CA . ALA B 1 117 ? 3.341 -0.543 27.644 1.00 26.98 117 ALA B CA 1
ATOM 3388 C C . ALA B 1 117 ? 2.812 -0.244 26.249 1.00 26.03 117 ALA B C 1
ATOM 3389 O O . ALA B 1 117 ? 2.061 -1.035 25.692 1.00 25.52 117 ALA B O 1
ATOM 3391 N N . ARG B 1 118 ? 3.202 0.896 25.688 1.00 25.72 118 ARG B N 1
ATOM 3392 C CA . ARG B 1 118 ? 2.724 1.297 24.370 1.00 26.77 118 ARG B CA 1
ATOM 3393 C C . ARG B 1 118 ? 3.481 0.596 23.237 1.00 24.88 118 ARG B C 1
ATOM 3394 O O . ARG B 1 118 ? 2.998 0.561 22.114 1.00 23.94 118 ARG B O 1
ATOM 3402 N N . TRP B 1 119 ? 4.649 0.018 23.518 1.00 23.47 119 TRP B N 1
ATOM 3403 C CA . TRP B 1 119 ? 5.476 -0.577 22.445 1.00 23.55 119 TRP B CA 1
ATOM 3404 C C . TRP B 1 119 ? 4.732 -1.737 21.788 1.00 23.83 119 TRP B C 1
ATOM 3405 O O . TRP B 1 119 ? 4.079 -2.513 22.492 1.00 24.36 119 TRP B O 1
ATOM 3416 N N . PRO B 1 120 ? 4.789 -1.857 20.438 1.00 24.42 120 PRO B N 1
ATOM 3417 C CA . PRO B 1 120 ? 4.049 -2.974 19.820 1.00 24.36 120 PRO B CA 1
ATOM 3418 C C . PRO B 1 120 ? 4.323 -4.316 20.494 1.00 24.40 120 PRO B C 1
ATOM 3419 O O . PRO B 1 120 ? 5.450 -4.590 20.852 1.00 24.03 120 PRO B O 1
ATOM 3423 N N . ALA B 1 121 ? 3.289 -5.145 20.671 1.00 24.72 121 ALA B N 1
ATOM 3424 C CA . ALA B 1 121 ? 3.393 -6.358 21.469 1.00 24.79 121 ALA B CA 1
ATOM 3425 C C . ALA B 1 121 ? 4.370 -7.406 20.924 1.00 24.74 121 ALA B C 1
ATOM 3426 O O . ALA B 1 121 ? 5.075 -8.037 21.698 1.00 24.72 121 ALA B O 1
ATOM 3428 N N . TRP B 1 122 ? 4.399 -7.587 19.606 1.00 24.35 122 TRP B N 1
ATOM 3429 C CA . TRP B 1 122 ? 5.336 -8.518 18.958 1.00 23.83 122 TRP B CA 1
ATOM 3430 C C . TRP B 1 122 ? 6.801 -8.127 19.273 1.00 23.16 122 TRP B C 1
ATOM 3431 O O . TRP B 1 122 ? 7.688 -8.977 19.245 1.00 23.97 122 TRP B O 1
ATOM 3442 N N . ALA B 1 123 ? 7.025 -6.849 19.590 1.00 21.85 123 ALA B N 1
ATOM 3443 C CA . ALA B 1 123 ? 8.360 -6.268 19.707 1.00 21.71 123 ALA B CA 1
ATOM 3444 C C . ALA B 1 123 ? 8.855 -6.143 21.135 1.00 20.94 123 ALA B C 1
ATOM 3445 O O . ALA B 1 123 ? 9.869 -5.511 21.374 1.00 20.40 123 ALA B O 1
ATOM 3447 N N . ASN B 1 124 ? 8.146 -6.750 22.081 1.00 21.74 124 ASN B N 1
ATOM 3448 C CA . ASN B 1 124 ? 8.473 -6.642 23.490 1.00 23.07 124 ASN B CA 1
ATOM 3449 C C . ASN B 1 124 ? 8.427 -8.009 24.147 1.00 24.18 124 ASN B C 1
ATOM 3450 O O . ASN B 1 124 ? 7.348 -8.581 24.246 1.00 23.68 124 ASN B O 1
ATOM 3455 N N . TRP B 1 125 ? 9.584 -8.515 24.589 1.00 25.15 125 TRP B N 1
ATOM 3456 C CA . TRP B 1 125 ? 9.624 -9.664 25.456 1.00 25.29 125 TRP B CA 1
ATOM 3457 C C . TRP B 1 125 ? 9.891 -9.199 26.890 1.00 25.39 125 TRP B C 1
ATOM 3458 O O . TRP B 1 125 ? 11.008 -8.726 27.220 1.00 22.74 125 TRP B O 1
ATOM 3469 N N . ARG B 1 126 ? 8.854 -9.310 27.725 1.00 25.10 126 ARG B N 1
ATOM 3470 C CA . ARG B 1 126 ? 8.974 -9.193 29.183 1.00 25.68 126 ARG B CA 1
ATOM 3471 C C . ARG B 1 126 ? 9.574 -7.872 29.662 1.00 24.13 126 ARG B C 1
ATOM 3472 O O . ARG B 1 126 ? 10.250 -7.839 30.696 1.00 23.80 126 ARG B O 1
ATOM 3480 N N . ASN B 1 127 ? 9.308 -6.797 28.913 1.00 22.76 127 ASN B N 1
ATOM 3481 C CA . ASN B 1 127 ? 9.871 -5.459 29.169 1.00 22.93 127 ASN B CA 1
ATOM 3482 C C . ASN B 1 127 ? 11.413 -5.524 29.273 1.00 21.70 127 ASN B C 1
ATOM 3483 O O . ASN B 1 127 ? 12.035 -4.693 29.906 1.00 21.28 127 ASN B O 1
ATOM 3488 N N . THR B 1 128 ? 12.008 -6.519 28.623 1.00 21.30 128 THR B N 1
ATOM 3489 C CA . THR B 1 128 ? 13.432 -6.812 28.778 1.00 21.54 128 THR B CA 1
ATOM 3490 C C . THR B 1 128 ? 14.180 -6.683 27.457 1.00 20.95 128 THR B C 1
ATOM 3491 O O . THR B 1 128 ? 15.150 -5.930 27.360 1.00 21.51 128 THR B O 1
ATOM 3495 N N . ALA B 1 129 ? 13.727 -7.420 26.456 1.00 20.05 129 ALA B N 1
ATOM 3496 C CA . ALA B 1 129 ? 14.290 -7.372 25.106 1.00 20.43 129 ALA B CA 1
ATOM 3497 C C . ALA B 1 129 ? 13.304 -6.668 24.190 1.00 20.13 129 ALA B C 1
ATOM 3498 O O . ALA B 1 129 ? 12.147 -7.103 24.085 1.00 20.41 129 ALA B O 1
ATOM 3500 N N . TYR B 1 130 ? 13.720 -5.560 23.575 1.00 19.82 130 TYR B N 1
ATOM 3501 C CA . TYR B 1 130 ? 12.865 -4.782 22.665 1.00 19.13 130 TYR B CA 1
ATOM 3502 C C . TYR B 1 130 ? 13.382 -4.772 21.220 1.00 19.09 130 TYR B C 1
ATOM 3503 O O . TYR B 1 130 ? 14.563 -4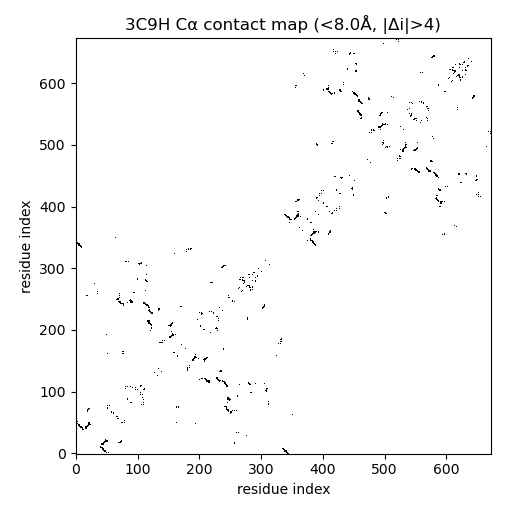.460 20.948 1.00 19.16 130 TYR B O 1
ATOM 3512 N N . ALA B 1 131 ? 12.504 -5.089 20.293 1.00 19.28 131 ALA B N 1
ATOM 3513 C CA . ALA B 1 131 ? 12.787 -4.950 18.869 1.00 19.45 131 ALA B CA 1
ATOM 3514 C C . ALA B 1 131 ? 12.597 -3.500 18.482 1.00 19.94 131 ALA B C 1
ATOM 3515 O O . ALA B 1 131 ? 11.521 -2.932 18.710 1.00 20.03 131 ALA B O 1
ATOM 3517 N N . LEU B 1 132 ? 13.627 -2.890 17.902 1.00 19.47 132 LEU B N 1
ATOM 3518 C CA . LEU B 1 132 ? 13.647 -1.433 17.690 1.00 20.38 132 LEU B CA 1
ATOM 3519 C C . LEU B 1 132 ? 13.660 -1.019 16.223 1.00 20.34 132 LEU B C 1
ATOM 3520 O O . LEU B 1 132 ? 13.456 0.166 15.919 1.00 20.72 132 LEU B O 1
ATOM 3525 N N . THR B 1 133 ? 13.906 -1.975 15.329 1.00 20.61 133 THR B N 1
ATOM 3526 C CA . THR B 1 133 ? 13.969 -1.733 13.887 1.00 21.22 133 THR B CA 1
ATOM 3527 C C . THR B 1 133 ? 13.262 -2.845 13.100 1.00 21.95 133 THR B C 1
ATOM 3528 O O . THR B 1 133 ? 12.894 -3.891 13.641 1.00 23.12 133 THR B O 1
ATOM 3532 N N . PHE B 1 134 ? 13.139 -2.619 11.800 1.00 22.11 134 PHE B N 1
ATOM 3533 C CA . PHE B 1 134 ? 12.469 -3.537 10.897 1.00 22.70 134 PHE B CA 1
ATOM 3534 C C . PHE B 1 134 ? 13.257 -3.546 9.565 1.00 22.69 134 PHE B C 1
ATOM 3535 O O . PHE B 1 134 ? 13.016 -2.747 8.687 1.00 23.95 134 PHE B O 1
ATOM 3543 N N . GLU B 1 135 ? 14.217 -4.461 9.440 1.00 22.65 135 GLU B N 1
ATOM 3544 C CA . GLU B 1 135 ? 15.175 -4.458 8.350 1.00 21.85 135 GLU B CA 1
ATOM 3545 C C . GLU B 1 135 ? 15.142 -5.759 7.519 1.00 21.75 135 GLU B C 1
ATOM 3546 O O . GLU B 1 135 ? 15.275 -6.873 8.079 1.00 21.09 135 GLU B O 1
ATOM 3552 N N . PRO B 1 136 ? 14.963 -5.621 6.181 1.00 21.25 136 PRO B N 1
ATOM 3553 C CA . PRO B 1 136 ? 14.926 -6.771 5.296 1.00 20.98 136 PRO B CA 1
ATOM 3554 C C . PRO B 1 136 ? 16.298 -7.288 4.899 1.00 20.85 136 PRO B C 1
ATOM 3555 O O . PRO B 1 136 ? 17.275 -6.517 4.854 1.00 20.28 136 PRO B O 1
ATOM 3559 N N . ALA B 1 137 ? 16.339 -8.601 4.647 1.00 20.33 137 ALA B N 1
ATOM 3560 C CA . ALA B 1 137 ? 17.463 -9.280 3.993 1.00 20.10 137 ALA B CA 1
ATOM 3561 C C . ALA B 1 137 ? 17.237 -9.283 2.492 1.00 20.18 137 ALA B C 1
ATOM 3562 O O . ALA B 1 137 ? 16.273 -9.898 2.000 1.00 21.85 137 ALA B O 1
ATOM 3564 N N . VAL B 1 138 ? 18.133 -8.627 1.768 1.00 19.34 138 VAL B N 1
ATOM 3565 C CA . VAL B 1 138 ? 17.911 -8.330 0.346 1.00 20.08 138 VAL B CA 1
ATOM 3566 C C . VAL B 1 138 ? 18.983 -8.939 -0.553 1.00 20.93 138 VAL B C 1
ATOM 3567 O O . VAL B 1 138 ? 20.078 -9.352 -0.094 1.00 20.18 138 VAL B O 1
ATOM 3571 N N . PHE B 1 139 ? 18.660 -8.965 -1.845 1.00 21.07 139 PHE B N 1
ATOM 3572 C CA . PHE B 1 139 ? 19.663 -9.192 -2.861 1.00 21.94 139 PHE B CA 1
ATOM 3573 C C . PHE B 1 139 ? 20.271 -7.841 -3.179 1.00 21.91 139 PHE B C 1
ATOM 3574 O O . PHE B 1 139 ? 19.571 -6.818 -3.215 1.00 20.82 139 PHE B O 1
ATOM 3582 N N . VAL B 1 140 ? 21.555 -7.850 -3.477 1.00 21.77 140 VAL B N 1
ATOM 3583 C CA . VAL B 1 140 ? 22.192 -6.664 -4.045 1.00 22.39 140 VAL B CA 1
ATOM 3584 C C . VAL B 1 140 ? 22.904 -7.086 -5.314 1.00 22.12 140 VAL B C 1
ATOM 3585 O O . VAL B 1 140 ? 23.264 -8.256 -5.475 1.00 21.06 140 VAL B O 1
ATOM 3589 N N . TYR B 1 141 ? 23.045 -6.139 -6.226 1.00 22.45 141 TYR B N 1
ATOM 3590 C CA . TYR B 1 141 ? 23.679 -6.411 -7.511 1.00 23.49 141 TYR B CA 1
ATOM 3591 C C . TYR B 1 141 ? 24.493 -5.232 -8.026 1.00 23.62 141 TYR B C 1
ATOM 3592 O O . TYR B 1 141 ? 24.244 -4.083 -7.682 1.00 22.57 141 TYR B O 1
ATOM 3601 N N . HIS B 1 142 ? 25.459 -5.540 -8.885 1.00 24.46 142 HIS B N 1
ATOM 3602 C CA . HIS B 1 142 ? 26.274 -4.525 -9.518 1.00 24.76 142 HIS B CA 1
ATOM 3603 C C . HIS B 1 142 ? 25.552 -4.073 -10.774 1.00 24.91 142 HIS B C 1
ATOM 3604 O O . HIS B 1 142 ? 25.529 -4.796 -11.748 1.00 23.51 142 HIS B O 1
ATOM 3611 N N . LYS B 1 143 ? 24.969 -2.882 -10.733 1.00 25.52 143 LYS B N 1
ATOM 3612 C CA . LYS B 1 143 ? 24.123 -2.403 -11.828 1.00 27.07 143 LYS B CA 1
ATOM 3613 C C . LYS B 1 143 ? 24.775 -2.556 -13.228 1.00 27.08 143 LYS B C 1
ATOM 3614 O O . LYS B 1 143 ? 24.137 -3.085 -14.152 1.00 27.97 143 LYS B O 1
ATOM 3620 N N . PRO B 1 144 ? 26.030 -2.113 -13.412 1.00 27.44 144 PRO B N 1
ATOM 3621 C CA . PRO B 1 144 ? 26.650 -2.292 -14.734 1.00 27.60 144 PRO B CA 1
ATOM 3622 C C . PRO B 1 144 ? 26.823 -3.717 -15.242 1.00 27.77 144 PRO B C 1
ATOM 3623 O O . PRO B 1 144 ? 27.057 -3.905 -16.443 1.00 27.83 144 PRO B O 1
ATOM 3627 N N . SER B 1 145 ? 26.719 -4.710 -14.366 1.00 26.91 145 SER B N 1
ATOM 3628 C CA . SER B 1 145 ? 26.834 -6.102 -14.765 1.00 26.94 145 SER B CA 1
ATOM 3629 C C . SER B 1 145 ? 25.490 -6.647 -15.288 1.00 27.39 145 SER B C 1
ATOM 3630 O O . SER B 1 145 ? 25.408 -7.791 -15.744 1.00 27.51 145 SER B O 1
ATOM 3633 N N . PHE B 1 146 ? 24.430 -5.850 -15.178 1.00 26.58 146 PHE B N 1
ATOM 3634 C CA . PHE B 1 146 ? 23.096 -6.299 -15.541 1.00 26.72 146 PHE B CA 1
ATOM 3635 C C . PHE B 1 146 ? 22.561 -5.334 -16.594 1.00 26.75 146 PHE B C 1
ATOM 3636 O O . PHE B 1 146 ? 21.545 -4.670 -16.408 1.00 26.54 146 PHE B O 1
ATOM 3644 N N . THR B 1 147 ? 23.294 -5.253 -17.691 1.00 26.82 147 THR B N 1
ATOM 3645 C CA . THR B 1 147 ? 22.973 -4.287 -18.742 1.00 27.98 147 THR B CA 1
ATOM 3646 C C . THR B 1 147 ? 21.889 -4.810 -19.661 1.00 27.59 147 THR B C 1
ATOM 3647 O O . THR B 1 147 ? 21.031 -4.049 -20.054 1.00 27.87 147 THR B O 1
ATOM 3651 N N . THR B 1 148 ? 21.908 -6.101 -19.991 1.00 27.91 148 THR B N 1
ATOM 3652 C CA . THR B 1 148 ? 20.947 -6.651 -20.945 1.00 28.01 148 THR B CA 1
ATOM 3653 C C . THR B 1 148 ? 19.927 -7.615 -20.337 1.00 27.89 148 THR B C 1
ATOM 3654 O O . THR B 1 148 ? 19.107 -8.194 -21.049 1.00 26.49 148 THR B O 1
ATOM 3658 N N . GLU B 1 149 ? 19.971 -7.781 -19.016 1.00 28.50 149 GLU B N 1
ATOM 3659 C CA . GLU B 1 149 ? 18.914 -8.476 -18.292 1.00 29.35 149 GLU B CA 1
ATOM 3660 C C . GLU B 1 149 ? 18.795 -7.956 -16.874 1.00 28.15 149 GLU B C 1
ATOM 3661 O O . GLU B 1 149 ? 19.758 -7.486 -16.294 1.00 26.71 149 GLU B O 1
ATOM 3667 N N . LYS B 1 150 ? 17.587 -8.032 -16.347 1.00 28.18 150 LYS B N 1
ATOM 3668 C CA . LYS B 1 150 ? 17.312 -7.591 -14.997 1.00 28.81 150 LYS B CA 1
ATOM 3669 C C . LYS B 1 150 ? 17.966 -8.558 -14.011 1.00 27.66 150 LYS B C 1
ATOM 3670 O O . LYS B 1 150 ? 18.120 -9.743 -14.311 1.00 26.78 150 LYS B O 1
ATOM 3676 N N . PRO B 1 151 ? 18.351 -8.071 -12.820 1.00 27.83 151 PRO B N 1
ATOM 3677 C CA . PRO B 1 151 ? 18.817 -9.054 -11.827 1.00 27.75 151 PRO B CA 1
ATOM 3678 C C . PRO B 1 151 ? 17.694 -9.996 -11.360 1.00 27.61 151 PRO B C 1
ATOM 3679 O O . PRO B 1 151 ? 16.510 -9.696 -11.538 1.00 26.62 151 PRO B O 1
ATOM 3683 N N . PRO B 1 152 ? 18.072 -11.136 -10.772 1.00 27.54 152 PRO B N 1
ATOM 3684 C CA . PRO B 1 152 ? 17.102 -12.093 -10.265 1.00 27.37 152 PRO B CA 1
ATOM 3685 C C . PRO B 1 152 ? 16.274 -11.467 -9.145 1.00 27.43 152 PRO B C 1
ATOM 3686 O O . PRO B 1 152 ? 16.777 -10.611 -8.414 1.00 27.17 152 PRO B O 1
ATOM 3690 N N . ALA B 1 153 ? 15.011 -11.851 -9.053 1.00 27.34 153 ALA B N 1
ATOM 3691 C CA . ALA B 1 153 ? 14.078 -11.256 -8.084 1.00 27.27 153 ALA B CA 1
ATOM 3692 C C . ALA B 1 153 ? 13.475 -12.295 -7.130 1.00 26.54 153 ALA B C 1
ATOM 3693 O O . ALA B 1 153 ? 12.660 -11.960 -6.277 1.00 26.06 153 ALA B O 1
ATOM 3695 N N . THR B 1 154 ? 13.876 -13.551 -7.307 1.00 26.04 154 THR B N 1
ATOM 3696 C CA . THR B 1 154 ? 13.464 -14.643 -6.479 1.00 25.53 154 THR B CA 1
ATOM 3697 C C . THR B 1 154 ? 14.645 -15.587 -6.388 1.00 25.65 154 THR B C 1
ATOM 3698 O O . THR B 1 154 ? 15.608 -15.480 -7.145 1.00 25.14 154 THR B O 1
ATOM 3702 N N . ARG B 1 155 ? 14.559 -16.529 -5.469 1.00 25.25 155 ARG B N 1
ATOM 3703 C CA . ARG B 1 155 ? 15.613 -17.496 -5.293 1.00 26.17 155 ARG B CA 1
ATOM 3704 C C . ARG B 1 155 ? 15.740 -18.450 -6.476 1.00 26.51 155 ARG B C 1
ATOM 3705 O O . ARG B 1 155 ? 16.845 -18.813 -6.865 1.00 25.90 155 ARG B O 1
ATOM 3713 N N . ALA B 1 156 ? 14.613 -18.800 -7.087 1.00 26.89 156 ALA B N 1
ATOM 3714 C CA . ALA B 1 156 ? 14.643 -19.631 -8.291 1.00 27.08 156 ALA B CA 1
ATOM 3715 C C . ALA B 1 156 ? 15.367 -18.915 -9.440 1.00 27.21 156 ALA B C 1
ATOM 3716 O O . ALA B 1 156 ? 16.195 -19.516 -10.121 1.00 26.76 156 ALA B O 1
ATOM 3718 N N . GLU B 1 157 ? 15.075 -17.625 -9.622 1.00 26.86 157 GLU B N 1
ATOM 3719 C CA . GLU B 1 157 ? 15.751 -16.807 -10.616 1.00 27.75 157 GLU B CA 1
ATOM 3720 C C . GLU B 1 157 ? 17.231 -16.634 -10.335 1.00 27.59 157 GLU B C 1
ATOM 3721 O O . GLU B 1 157 ? 18.042 -16.573 -11.271 1.00 26.13 157 GLU B O 1
ATOM 3727 N N . PHE B 1 158 ? 17.576 -16.518 -9.055 1.00 28.73 158 PHE B N 1
ATOM 3728 C CA . PHE B 1 158 ? 18.975 -16.394 -8.635 1.00 29.36 158 PHE B CA 1
ATOM 3729 C C . PHE B 1 158 ? 19.765 -17.629 -9.058 1.00 29.15 158 PHE B C 1
ATOM 3730 O O . PHE B 1 158 ? 20.817 -17.522 -9.663 1.00 28.86 158 PHE B O 1
ATOM 3738 N N . VAL B 1 159 ? 19.246 -18.803 -8.726 1.00 29.81 159 VAL B N 1
ATOM 3739 C CA . VAL B 1 159 ? 19.895 -20.069 -9.078 1.00 30.95 159 VAL B CA 1
ATOM 3740 C C . VAL B 1 159 ? 20.006 -20.238 -10.603 1.00 31.47 159 VAL B C 1
ATOM 3741 O O . VAL B 1 159 ? 21.056 -20.603 -11.110 1.00 30.94 159 VAL B O 1
ATOM 3745 N N . ASP B 1 160 ? 18.922 -19.947 -11.318 1.00 32.68 160 ASP B N 1
ATOM 3746 C CA . ASP B 1 160 ? 18.935 -19.999 -12.786 1.00 33.04 160 ASP B CA 1
ATOM 3747 C C . ASP B 1 160 ? 19.985 -19.059 -13.398 1.00 33.41 160 ASP B C 1
ATOM 3748 O O . ASP B 1 160 ? 20.658 -19.424 -14.357 1.00 33.66 160 ASP B O 1
ATOM 3753 N N . TYR B 1 161 ? 20.129 -17.861 -12.837 1.00 33.97 161 TYR B N 1
ATOM 3754 C CA . TYR B 1 161 ? 21.146 -16.929 -13.272 1.00 34.05 161 TYR B CA 1
ATOM 3755 C C . TYR B 1 161 ? 22.559 -17.492 -13.087 1.00 34.14 161 TYR B C 1
ATOM 3756 O O . TYR B 1 161 ? 23.396 -17.393 -13.978 1.00 33.31 161 TYR B O 1
ATOM 3765 N N . LEU B 1 162 ? 22.830 -18.036 -11.906 1.00 34.30 162 LEU B N 1
ATOM 3766 C CA . LEU B 1 162 ? 24.129 -18.636 -11.616 1.00 34.61 162 LEU B CA 1
ATOM 3767 C C . LEU B 1 162 ? 24.477 -19.757 -12.588 1.00 35.00 162 LEU B C 1
ATOM 3768 O O . LEU B 1 162 ? 25.635 -19.897 -12.972 1.00 34.63 162 LEU B O 1
ATOM 3773 N N . GLU B 1 163 ? 23.474 -20.559 -12.948 1.00 35.94 163 GLU B N 1
ATOM 3774 C CA . GLU B 1 163 ? 23.665 -21.696 -13.865 1.00 37.17 163 GLU B CA 1
ATOM 3775 C C . GLU B 1 163 ? 23.870 -21.228 -15.315 1.00 37.41 163 GLU B C 1
ATOM 3776 O O . GLU B 1 163 ? 24.806 -21.668 -15.973 1.00 38.01 163 GLU B O 1
ATOM 3782 N N . ARG B 1 164 ? 23.033 -20.309 -15.786 1.00 37.54 164 ARG B N 1
ATOM 3783 C CA . ARG B 1 164 ? 23.188 -19.724 -17.118 1.00 37.78 164 ARG B CA 1
ATOM 3784 C C . ARG B 1 164 ? 24.500 -18.970 -17.317 1.00 37.82 164 ARG B C 1
ATOM 3785 O O . ARG B 1 164 ? 25.041 -18.956 -18.431 1.00 37.39 164 ARG B O 1
ATOM 3793 N N . HIS B 1 165 ? 25.022 -18.354 -16.259 1.00 37.70 165 HIS B N 1
ATOM 3794 C CA . HIS B 1 165 ? 26.254 -17.544 -16.341 1.00 38.00 165 HIS B CA 1
ATOM 3795 C C . HIS B 1 165 ? 27.434 -18.124 -15.535 1.00 38.06 165 HIS B C 1
ATOM 3796 O O . HIS B 1 165 ? 28.292 -17.387 -15.020 1.00 37.68 165 HIS B O 1
ATOM 3803 N N . ALA B 1 166 ? 27.477 -19.447 -15.457 1.00 38.64 166 ALA B N 1
ATOM 3804 C CA . ALA B 1 166 ? 28.336 -20.165 -14.520 1.00 39.52 166 ALA B CA 1
ATOM 3805 C C . ALA B 1 166 ? 29.790 -19.747 -14.567 1.00 40.30 166 ALA B C 1
ATOM 3806 O O . ALA B 1 166 ? 30.401 -19.493 -13.529 1.00 40.05 166 ALA B O 1
ATOM 3808 N N . LYS B 1 167 ? 30.335 -19.655 -15.774 1.00 41.05 167 LYS B N 1
ATOM 3809 C CA . LYS B 1 167 ? 31.750 -19.360 -15.961 1.00 41.84 167 LYS B CA 1
ATOM 3810 C C . LYS B 1 167 ? 32.107 -17.944 -15.520 1.00 41.77 167 LYS B C 1
ATOM 3811 O O . LYS B 1 167 ? 33.135 -17.709 -14.861 1.00 42.08 167 LYS B O 1
ATOM 3817 N N . GLU B 1 168 ? 31.240 -17.007 -15.871 1.00 41.57 168 GLU B N 1
ATOM 3818 C CA . GLU B 1 168 ? 31.479 -15.598 -15.593 1.00 41.70 168 GLU B CA 1
ATOM 3819 C C . GLU B 1 168 ? 31.161 -15.153 -14.159 1.00 40.17 168 GLU B C 1
ATOM 3820 O O . GLU B 1 168 ? 31.768 -14.213 -13.677 1.00 39.85 168 GLU B O 1
ATOM 3826 N N . VAL B 1 169 ? 30.202 -15.797 -13.493 1.00 38.78 169 VAL B N 1
ATOM 3827 C CA . VAL B 1 169 ? 29.866 -15.444 -12.103 1.00 37.82 169 VAL B CA 1
ATOM 3828 C C . VAL B 1 169 ? 30.700 -16.215 -11.098 1.00 36.88 169 VAL B C 1
ATOM 3829 O O . VAL B 1 169 ? 30.637 -15.912 -9.911 1.00 36.87 169 VAL B O 1
ATOM 3833 N N . HIS B 1 170 ? 31.455 -17.219 -11.553 1.00 35.46 170 HIS B N 1
ATOM 3834 C CA . HIS B 1 170 ? 32.219 -18.049 -10.637 1.00 34.90 170 HIS B CA 1
ATOM 3835 C C . HIS B 1 170 ? 33.115 -17.188 -9.767 1.00 33.85 170 HIS B C 1
ATOM 3836 O O . HIS B 1 170 ? 33.869 -16.374 -10.276 1.00 33.48 170 HIS B O 1
ATOM 3843 N N . GLY B 1 171 ? 32.976 -17.330 -8.447 1.00 33.12 171 GLY B N 1
ATOM 3844 C CA . GLY B 1 171 ? 33.760 -16.547 -7.500 1.00 31.92 171 GLY B CA 1
ATOM 3845 C C . GLY B 1 171 ? 33.389 -15.077 -7.377 1.00 30.70 171 GLY B C 1
ATOM 3846 O O . GLY B 1 171 ? 34.107 -14.309 -6.760 1.00 29.88 171 GLY B O 1
ATOM 3847 N N . ARG B 1 172 ? 32.268 -14.671 -7.949 1.00 30.30 172 ARG B N 1
ATOM 3848 C CA . ARG B 1 172 ? 31.900 -13.251 -7.952 1.00 30.08 172 ARG B CA 1
ATOM 3849 C C . ARG B 1 172 ? 30.511 -13.019 -7.348 1.00 28.70 172 ARG B C 1
ATOM 3850 O O . ARG B 1 172 ? 29.822 -12.073 -7.681 1.00 28.54 172 ARG B O 1
ATOM 3858 N N . ILE B 1 173 ? 30.114 -13.926 -6.465 1.00 27.97 173 ILE B N 1
ATOM 3859 C CA . ILE B 1 173 ? 28.907 -13.746 -5.657 1.00 26.60 173 ILE B CA 1
ATOM 3860 C C . ILE B 1 173 ? 29.310 -13.951 -4.188 1.00 25.11 173 ILE B C 1
ATOM 3861 O O . ILE B 1 173 ? 30.282 -14.677 -3.878 1.00 22.81 173 ILE B O 1
ATOM 3866 N N . ALA B 1 174 ? 28.560 -13.317 -3.288 1.00 23.21 174 ALA B N 1
ATOM 3867 C CA . ALA B 1 174 ? 28.899 -13.322 -1.863 1.00 23.13 174 ALA B CA 1
ATOM 3868 C C . ALA B 1 174 ? 27.663 -13.422 -0.987 1.00 22.63 174 ALA B C 1
ATOM 3869 O O . ALA B 1 174 ? 26.554 -13.024 -1.370 1.00 22.40 174 ALA B O 1
ATOM 3871 N N . THR B 1 175 ? 27.874 -13.924 0.222 1.00 22.83 175 THR B N 1
ATOM 3872 C CA . THR B 1 175 ? 26.847 -13.914 1.250 1.00 21.89 175 THR B CA 1
ATOM 3873 C C . THR B 1 175 ? 27.500 -13.970 2.613 1.00 21.67 175 THR B C 1
ATOM 3874 O O . THR B 1 175 ? 28.716 -14.120 2.731 1.00 20.85 175 THR B O 1
ATOM 3878 N N . TYR B 1 176 ? 26.695 -13.827 3.656 1.00 21.25 176 TYR B N 1
ATOM 3879 C CA . TYR B 1 176 ? 27.218 -13.949 5.001 1.00 21.02 176 TYR B CA 1
ATOM 3880 C C . TYR B 1 176 ? 27.795 -15.337 5.306 1.00 21.57 176 TYR B C 1
ATOM 3881 O O . TYR B 1 176 ? 27.201 -16.367 4.982 1.00 19.76 176 TYR B O 1
ATOM 3890 N N . ASP B 1 177 ? 28.931 -15.323 6.001 1.00 21.81 177 ASP B N 1
ATOM 3891 C CA . ASP B 1 177 ? 29.465 -16.506 6.650 1.00 22.62 177 ASP B CA 1
ATOM 3892 C C . ASP B 1 177 ? 28.667 -16.702 7.927 1.00 22.51 177 ASP B C 1
ATOM 3893 O O . ASP B 1 177 ? 28.813 -15.934 8.877 1.00 21.81 177 ASP B O 1
ATOM 3898 N N . ILE B 1 178 ? 27.778 -17.684 7.924 1.00 22.69 178 ILE B N 1
ATOM 3899 C CA . ILE B 1 178 ? 26.845 -17.849 9.042 1.00 23.90 178 ILE B CA 1
ATOM 3900 C C . ILE B 1 178 ? 27.557 -18.375 10.297 1.00 24.68 178 ILE B C 1
ATOM 3901 O O . ILE B 1 178 ? 26.988 -18.325 11.387 1.00 25.38 178 ILE B O 1
ATOM 3906 N N . GLU B 1 179 ? 28.785 -18.877 10.147 1.00 25.37 179 GLU B N 1
ATOM 3907 C CA . GLU B 1 179 ? 29.612 -19.265 11.299 1.00 27.07 179 GLU B CA 1
ATOM 3908 C C . GLU B 1 179 ? 30.147 -18.067 12.055 1.00 26.50 179 GLU B C 1
ATOM 3909 O O . GLU B 1 179 ? 30.321 -18.146 13.270 1.00 26.71 179 GLU B O 1
ATOM 3915 N N . ARG B 1 180 ? 30.410 -16.977 11.333 1.00 25.49 180 ARG B N 1
ATOM 3916 C CA . ARG B 1 180 ? 31.044 -15.796 11.880 1.00 25.89 180 ARG B CA 1
ATOM 3917 C C . ARG B 1 180 ? 30.096 -14.628 12.100 1.00 23.79 180 ARG B C 1
ATOM 3918 O O . ARG B 1 180 ? 30.453 -13.671 12.803 1.00 21.72 180 ARG B O 1
ATOM 3926 N N . SER B 1 181 ? 28.904 -14.712 11.508 1.00 22.57 181 SER B N 1
ATOM 3927 C CA . SER B 1 181 ? 27.888 -13.675 11.621 1.00 21.83 181 SER B CA 1
ATOM 3928 C C . SER B 1 181 ? 26.597 -14.229 12.213 1.00 20.77 181 SER B C 1
ATOM 3929 O O . SER B 1 181 ? 25.926 -15.096 11.603 1.00 19.58 181 SER B O 1
ATOM 3932 N N . GLY B 1 182 ? 26.255 -13.734 13.400 1.00 20.11 182 GLY B N 1
ATOM 3933 C CA . GLY B 1 182 ? 25.018 -14.119 14.041 1.00 20.02 182 GLY B CA 1
ATOM 3934 C C . GLY B 1 182 ? 23.789 -13.700 13.241 1.00 19.33 182 GLY B C 1
ATOM 3935 O O . GLY B 1 182 ? 22.821 -14.445 13.196 1.00 18.55 182 GLY B O 1
ATOM 3936 N N . VAL B 1 183 ? 23.798 -12.518 12.621 1.00 19.62 183 VAL B N 1
ATOM 3937 C CA . VAL B 1 183 ? 22.661 -12.146 11.756 1.00 19.34 183 VAL B CA 1
ATOM 3938 C C . VAL B 1 183 ? 22.576 -13.016 10.510 1.00 19.24 183 VAL B C 1
ATOM 3939 O O . VAL B 1 183 ? 21.469 -13.394 10.096 1.00 20.01 183 VAL B O 1
ATOM 3943 N N . GLY B 1 184 ? 23.718 -13.388 9.937 1.00 18.78 184 GLY B N 1
ATOM 3944 C CA . GLY B 1 184 ? 23.749 -14.355 8.823 1.00 18.88 184 GLY B CA 1
ATOM 3945 C C . GLY B 1 184 ? 23.141 -15.689 9.204 1.00 18.99 184 GLY B C 1
ATOM 3946 O O . GLY B 1 184 ? 22.325 -16.246 8.462 1.00 16.95 184 GLY B O 1
ATOM 3947 N N . PHE B 1 185 ? 23.529 -16.208 10.369 1.00 19.79 185 PHE B N 1
ATOM 3948 C CA . PHE B 1 185 ? 22.876 -17.409 10.886 1.00 20.55 185 PHE B CA 1
ATOM 3949 C C . PHE B 1 185 ? 21.364 -17.234 11.008 1.00 20.13 185 PHE B C 1
ATOM 3950 O O . PHE B 1 185 ? 20.600 -18.088 10.584 1.00 20.41 185 PHE B O 1
ATOM 3958 N N . LEU B 1 186 ? 20.934 -16.130 11.609 1.00 21.57 186 LEU B N 1
ATOM 3959 C CA . LEU B 1 186 ? 19.525 -15.861 11.822 1.00 21.50 186 LEU B CA 1
ATOM 3960 C C . LEU B 1 186 ? 18.806 -15.923 10.501 1.00 21.91 186 LEU B C 1
ATOM 3961 O O . LEU B 1 186 ? 17.802 -16.622 10.388 1.00 20.46 186 LEU B O 1
ATOM 3966 N N . PHE B 1 187 ? 19.346 -15.228 9.494 1.00 21.13 187 PHE B N 1
ATOM 3967 C CA . PHE B 1 187 ? 18.710 -15.195 8.177 1.00 22.31 187 PHE B CA 1
ATOM 3968 C C . PHE B 1 187 ? 18.613 -16.609 7.590 1.00 22.91 187 PHE B C 1
ATOM 3969 O O . PHE B 1 187 ? 17.575 -16.980 7.079 1.00 23.38 187 PHE B O 1
ATOM 3977 N N . MET B 1 188 ? 19.678 -17.402 7.684 1.00 24.04 188 MET B N 1
ATOM 3978 C CA . MET B 1 188 ? 19.665 -18.756 7.132 1.00 24.03 188 MET B CA 1
ATOM 3979 C C . MET B 1 188 ? 18.640 -19.607 7.858 1.00 24.04 188 MET B C 1
ATOM 3980 O O . MET B 1 188 ? 17.931 -20.397 7.228 1.00 23.65 188 MET B O 1
ATOM 3985 N N . SER B 1 189 ? 18.552 -19.454 9.176 1.00 24.79 189 SER B N 1
ATOM 3986 C CA . SER B 1 189 ? 17.605 -20.239 9.975 1.00 24.99 189 SER B CA 1
ATOM 3987 C C . SER B 1 189 ? 16.155 -19.916 9.549 1.00 25.66 189 SER B C 1
ATOM 3988 O O . SER B 1 189 ? 15.326 -20.808 9.400 1.00 25.86 189 SER B O 1
ATOM 3991 N N . ARG B 1 190 ? 15.888 -18.638 9.294 1.00 25.74 190 ARG B N 1
ATOM 3992 C CA . ARG B 1 190 ? 14.594 -18.198 8.794 1.00 26.40 190 ARG B CA 1
ATOM 3993 C C . ARG B 1 190 ? 14.343 -18.682 7.377 1.00 26.67 190 ARG B C 1
ATOM 3994 O O . ARG B 1 190 ? 13.227 -19.076 7.074 1.00 25.77 190 ARG B O 1
ATOM 4002 N N . ASP B 1 191 ? 15.366 -18.653 6.521 1.00 27.26 191 ASP B N 1
ATOM 4003 C CA . ASP B 1 191 ? 15.239 -19.189 5.141 1.00 29.28 191 ASP B CA 1
ATOM 4004 C C . ASP B 1 191 ? 14.727 -20.623 5.178 1.00 30.73 191 ASP B C 1
ATOM 4005 O O . ASP B 1 191 ? 13.807 -20.976 4.466 1.00 29.62 191 ASP B O 1
ATOM 4010 N N . GLN B 1 192 ? 15.354 -21.437 6.017 1.00 33.12 192 GLN B N 1
ATOM 4011 C CA . GLN B 1 192 ? 15.044 -22.856 6.110 1.00 35.33 192 GLN B CA 1
ATOM 4012 C C . GLN B 1 192 ? 13.600 -23.107 6.533 1.00 36.71 192 GLN B C 1
ATOM 4013 O O . GLN B 1 192 ? 13.001 -24.073 6.090 1.00 36.40 192 GLN B O 1
ATOM 4019 N N . GLU B 1 193 ? 13.066 -22.234 7.391 1.00 38.52 193 GLU B N 1
ATOM 4020 C CA . GLU B 1 193 ? 11.667 -22.301 7.822 1.00 40.56 193 GLU B CA 1
ATOM 4021 C C . GLU B 1 193 ? 10.658 -21.947 6.727 1.00 41.43 193 GLU B C 1
ATOM 4022 O O . GLU B 1 193 ? 9.548 -22.447 6.748 1.00 40.99 193 GLU B O 1
ATOM 4028 N N . GLN B 1 194 ? 11.034 -21.055 5.810 1.00 42.74 194 GLN B N 1
ATOM 4029 C CA . GLN B 1 194 ? 10.156 -20.600 4.726 1.00 43.64 194 GLN B CA 1
ATOM 4030 C C . GLN B 1 194 ? 10.188 -21.552 3.569 1.00 45.49 194 GLN B C 1
ATOM 4031 O O . GLN B 1 194 ? 9.185 -21.770 2.887 1.00 46.16 194 GLN B O 1
ATOM 4037 N N . PHE B 1 195 ? 11.382 -22.088 3.351 1.00 47.29 195 PHE B N 1
ATOM 4038 C CA . PHE B 1 195 ? 11.847 -22.527 2.047 1.00 48.32 195 PHE B CA 1
ATOM 4039 C C . PHE B 1 195 ? 12.564 -23.867 2.231 1.00 48.39 195 PHE B C 1
ATOM 4040 O O . PHE B 1 195 ? 13.725 -23.915 2.622 1.00 47.85 195 PHE B O 1
ATOM 4048 N N . GLY B 1 196 ? 11.844 -24.959 1.978 1.00 48.53 196 GLY B N 1
ATOM 4049 C CA . GLY B 1 196 ? 12.423 -26.307 2.076 1.00 47.97 196 GLY B CA 1
ATOM 4050 C C . GLY B 1 196 ? 13.511 -26.570 1.042 1.00 47.65 196 GLY B C 1
ATOM 4051 O O . GLY B 1 196 ? 14.436 -27.368 1.271 1.00 48.44 196 GLY B O 1
ATOM 4052 N N . ASP B 1 197 ? 13.422 -25.897 -0.100 1.00 46.59 197 ASP B N 1
ATOM 4053 C CA . ASP B 1 197 ? 14.474 -26.010 -1.105 1.00 45.43 197 ASP B CA 1
ATOM 4054 C C . ASP B 1 197 ? 15.553 -24.930 -0.958 1.00 43.66 197 ASP B C 1
ATOM 4055 O O . ASP B 1 197 ? 16.230 -24.604 -1.920 1.00 43.39 197 ASP B O 1
ATOM 4060 N N . ILE B 1 198 ? 15.731 -24.376 0.239 1.00 41.66 198 ILE B N 1
ATOM 4061 C CA . ILE B 1 198 ? 16.830 -23.440 0.453 1.00 39.97 198 ILE B CA 1
ATOM 4062 C C . ILE B 1 198 ? 18.149 -24.121 0.158 1.00 38.48 198 ILE B C 1
ATOM 4063 O O . ILE B 1 198 ? 19.085 -23.486 -0.258 1.00 36.93 198 ILE B O 1
ATOM 4068 N N . TRP B 1 199 ? 18.206 -25.433 0.342 1.00 38.23 199 TRP B N 1
ATOM 4069 C CA . TRP B 1 199 ? 19.442 -26.183 0.132 1.00 38.02 199 TRP B CA 1
ATOM 4070 C C . TRP B 1 199 ? 19.860 -26.244 -1.339 1.00 37.34 199 TRP B C 1
ATOM 4071 O O . TRP B 1 199 ? 21.056 -26.289 -1.640 1.00 37.11 199 TRP B O 1
ATOM 4082 N N . SER B 1 200 ? 18.879 -26.198 -2.237 1.00 36.88 200 SER B N 1
ATOM 4083 C CA . SER B 1 200 ? 19.146 -25.975 -3.664 1.00 36.62 200 SER B CA 1
ATOM 4084 C C . SER B 1 200 ? 19.872 -24.661 -3.895 1.00 35.31 200 SER B C 1
ATOM 4085 O O . SER B 1 200 ? 20.797 -24.614 -4.685 1.00 35.48 200 SER B O 1
ATOM 4088 N N . VAL B 1 201 ? 19.458 -23.608 -3.191 1.00 33.89 201 VAL B N 1
ATOM 4089 C CA . VAL B 1 201 ? 20.089 -22.305 -3.319 1.00 33.22 201 VAL B CA 1
ATOM 4090 C C . VAL B 1 201 ? 21.518 -22.326 -2.779 1.00 32.48 201 VAL B C 1
ATOM 4091 O O . VAL B 1 201 ? 22.434 -21.865 -3.440 1.00 32.39 201 VAL B O 1
ATOM 4095 N N . ILE B 1 202 ? 21.713 -22.881 -1.592 1.00 31.95 202 ILE B N 1
ATOM 4096 C CA . ILE B 1 202 ? 23.041 -22.921 -0.976 1.00 31.87 202 ILE B CA 1
ATOM 4097 C C . ILE B 1 202 ? 23.996 -23.738 -1.844 1.00 31.10 202 ILE B C 1
ATOM 4098 O O . ILE B 1 202 ? 25.133 -23.328 -2.047 1.00 29.73 202 ILE B O 1
ATOM 4103 N N . LYS B 1 203 ? 23.515 -24.876 -2.362 1.00 31.62 203 LYS B N 1
ATOM 4104 C CA . LYS B 1 203 ? 24.327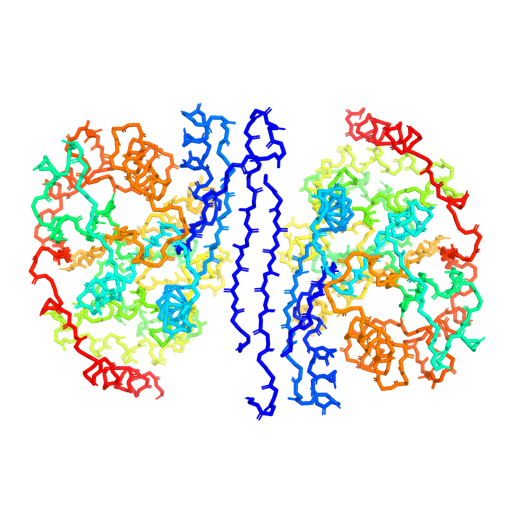 -25.755 -3.234 1.00 32.00 203 LYS B CA 1
ATOM 4105 C C . LYS B 1 203 ? 24.756 -25.052 -4.519 1.00 31.01 203 LYS B C 1
ATOM 4106 O O . LYS B 1 203 ? 25.914 -25.126 -4.920 1.00 31.21 203 LYS B O 1
ATOM 4112 N N . ALA B 1 204 ? 23.819 -24.362 -5.155 1.00 30.64 204 ALA B N 1
ATOM 4113 C CA . ALA B 1 204 ? 24.116 -23.568 -6.356 1.00 30.09 204 ALA B CA 1
ATOM 4114 C C . ALA B 1 204 ? 25.120 -22.465 -6.067 1.00 29.43 204 ALA B C 1
ATOM 4115 O O . ALA B 1 204 ? 25.983 -22.176 -6.897 1.00 28.82 204 ALA B O 1
ATOM 4117 N N . MET B 1 205 ? 25.014 -21.838 -4.892 1.00 28.92 205 MET B N 1
ATOM 4118 C CA . MET B 1 205 ? 25.957 -20.786 -4.523 1.00 28.77 205 MET B CA 1
ATOM 4119 C C . MET B 1 205 ? 27.350 -21.394 -4.334 1.00 28.80 205 MET B C 1
ATOM 4120 O O . MET B 1 205 ? 28.344 -20.820 -4.755 1.00 27.60 205 MET B O 1
ATOM 4125 N N . GLY B 1 206 ? 27.411 -22.564 -3.701 1.00 30.13 206 GLY B N 1
ATOM 4126 C CA . GLY B 1 206 ? 28.677 -23.307 -3.562 1.00 30.24 206 GLY B CA 1
ATOM 4127 C C . GLY B 1 206 ? 29.250 -23.719 -4.916 1.00 30.60 206 GLY B C 1
ATOM 4128 O O . GLY B 1 206 ? 30.459 -23.628 -5.146 1.00 30.88 206 GLY B O 1
ATOM 4129 N N . ALA B 1 207 ? 28.374 -24.136 -5.831 1.00 30.96 207 ALA B N 1
ATOM 4130 C CA . ALA B 1 207 ? 28.795 -24.504 -7.194 1.00 30.67 207 ALA B CA 1
ATOM 4131 C C . ALA B 1 207 ? 29.329 -23.284 -7.937 1.00 30.42 207 ALA B C 1
ATOM 4132 O O . ALA B 1 207 ? 30.233 -23.396 -8.766 1.00 31.13 207 ALA B O 1
ATOM 4134 N N . ALA B 1 208 ? 28.831 -22.107 -7.584 1.00 30.15 208 ALA B N 1
ATOM 4135 C CA . ALA B 1 208 ? 29.283 -20.850 -8.190 1.00 29.03 208 ALA B CA 1
ATOM 4136 C C . ALA B 1 208 ? 30.455 -20.176 -7.456 1.00 28.26 208 ALA B C 1
ATOM 4137 O O . ALA B 1 208 ? 30.833 -19.044 -7.767 1.00 27.37 208 ALA B O 1
ATOM 4139 N N . GLY B 1 209 ? 31.056 -20.885 -6.505 1.00 27.80 209 GLY B N 1
ATOM 4140 C CA . GLY B 1 209 ? 32.227 -20.380 -5.800 1.00 27.49 209 GLY B CA 1
ATOM 4141 C C . GLY B 1 209 ? 31.932 -19.198 -4.883 1.00 26.87 209 GLY B C 1
ATOM 4142 O O . GLY B 1 209 ? 32.734 -18.290 -4.780 1.00 26.98 209 GLY B O 1
ATOM 4143 N N . VAL B 1 210 ? 30.798 -19.226 -4.195 1.00 26.58 210 VAL B N 1
ATOM 4144 C CA . VAL B 1 210 ? 30.403 -18.100 -3.310 1.00 26.55 210 VAL B CA 1
ATOM 4145 C C . VAL B 1 210 ? 31.474 -17.757 -2.257 1.00 26.13 210 VAL B C 1
ATOM 4146 O O . VAL B 1 210 ? 32.092 -18.636 -1.644 1.00 25.33 210 VAL B O 1
ATOM 4150 N N . LYS B 1 211 ? 31.765 -16.469 -2.141 1.00 26.35 211 LYS B N 1
ATOM 4151 C CA . LYS B 1 211 ? 32.634 -15.958 -1.092 1.00 26.26 211 LYS B CA 1
ATOM 4152 C C . LYS B 1 211 ? 31.785 -15.549 0.122 1.00 25.67 211 LYS B C 1
ATOM 4153 O O . LYS B 1 211 ? 30.743 -14.905 -0.030 1.00 24.63 211 LYS B O 1
ATOM 4159 N N . VAL B 1 212 ? 32.229 -15.911 1.324 1.00 24.97 212 VAL B N 1
ATOM 4160 C CA . VAL B 1 212 ? 31.463 -15.590 2.542 1.00 24.29 212 VAL B CA 1
ATOM 4161 C C . VAL B 1 212 ? 32.202 -14.630 3.478 1.00 24.22 212 VAL B C 1
ATOM 4162 O O . VAL B 1 212 ? 33.423 -14.690 3.627 1.00 24.12 212 VAL B O 1
ATOM 4166 N N . TYR B 1 213 ? 31.447 -13.713 4.075 1.00 23.53 213 TYR B N 1
ATOM 4167 C CA . TYR B 1 213 ? 31.983 -12.612 4.829 1.00 23.40 213 TYR B CA 1
ATOM 4168 C C . TYR B 1 213 ? 31.188 -12.463 6.111 1.00 22.87 213 TYR B C 1
ATOM 4169 O O . TYR B 1 213 ? 30.052 -12.898 6.199 1.00 22.51 213 TYR B O 1
ATOM 4178 N N . SER B 1 214 ? 31.790 -11.828 7.096 1.00 22.30 214 SER B N 1
ATOM 4179 C CA . SER B 1 214 ? 31.162 -11.667 8.396 1.00 22.35 214 SER B CA 1
ATOM 4180 C C . SER B 1 214 ? 30.290 -10.430 8.435 1.00 21.94 214 SER B C 1
ATOM 4181 O O . SER B 1 214 ? 29.510 -10.300 9.353 1.00 22.61 214 SER B O 1
ATOM 4184 N N . THR B 1 215 ? 30.433 -9.521 7.454 1.00 21.78 215 THR B N 1
ATOM 4185 C CA . THR B 1 215 ? 29.724 -8.235 7.438 1.00 21.48 215 THR B CA 1
ATOM 4186 C C . THR B 1 215 ? 29.110 -7.888 6.076 1.00 21.30 215 THR B C 1
ATOM 4187 O O . THR B 1 215 ? 29.654 -8.221 5.028 1.00 21.73 215 THR B O 1
ATOM 4191 N N . SER B 1 216 ? 27.990 -7.178 6.141 1.00 21.05 216 SER B N 1
ATOM 4192 C CA . SER B 1 216 ? 27.302 -6.656 4.985 1.00 21.07 216 SER B CA 1
ATOM 4193 C C . SER B 1 216 ? 28.189 -5.642 4.308 1.00 20.95 216 SER B C 1
ATOM 4194 O O . SER B 1 216 ? 28.306 -5.663 3.091 1.00 20.69 216 SER B O 1
ATOM 4197 N N . SER B 1 217 ? 28.862 -4.788 5.072 1.00 21.44 217 SER B N 1
ATOM 4198 C CA . SER B 1 217 ? 29.709 -3.744 4.441 1.00 22.59 217 SER B CA 1
ATOM 4199 C C . SER B 1 217 ? 30.819 -4.316 3.556 1.00 22.61 217 SER B C 1
ATOM 4200 O O . SER B 1 217 ? 31.117 -3.739 2.516 1.00 23.57 217 SER B O 1
ATOM 4203 N N . ALA B 1 218 ? 31.425 -5.438 3.954 1.00 22.96 218 ALA B N 1
ATOM 4204 C CA . ALA B 1 218 ? 32.501 -6.048 3.174 1.00 22.92 218 ALA B CA 1
ATOM 4205 C C . ALA B 1 218 ? 31.985 -6.491 1.805 1.00 22.76 218 ALA B C 1
ATOM 4206 O O . ALA B 1 218 ? 32.667 -6.283 0.780 1.00 22.50 218 ALA B O 1
ATOM 4208 N N . ILE B 1 219 ? 30.774 -7.060 1.795 1.00 21.73 219 ILE B N 1
ATOM 4209 C CA . ILE B 1 219 ? 30.120 -7.521 0.563 1.00 22.40 219 ILE B CA 1
ATOM 4210 C C . ILE B 1 219 ? 29.726 -6.301 -0.280 1.00 23.03 219 ILE B C 1
ATOM 4211 O O . ILE B 1 219 ? 30.040 -6.257 -1.464 1.00 24.01 219 ILE B O 1
ATOM 4216 N N . LEU B 1 220 ? 29.128 -5.291 0.353 1.00 23.06 220 LEU B N 1
ATOM 4217 C CA . LEU B 1 220 ? 28.689 -4.079 -0.325 1.00 23.42 220 LEU B CA 1
ATOM 4218 C C . LEU B 1 220 ? 29.843 -3.364 -1.033 1.00 24.44 220 LEU B C 1
ATOM 4219 O O . LEU B 1 220 ? 29.690 -2.972 -2.169 1.00 23.53 220 LEU B O 1
ATOM 4224 N N . GLU B 1 221 ? 31.005 -3.268 -0.380 1.00 25.43 221 GLU B N 1
ATOM 4225 C CA . GLU B 1 221 ? 32.235 -2.707 -1.004 1.00 27.07 221 GLU B CA 1
ATOM 4226 C C . GLU B 1 221 ? 32.584 -3.376 -2.325 1.00 26.75 221 GLU B C 1
ATOM 4227 O O . GLU B 1 221 ? 32.875 -2.709 -3.308 1.00 26.92 221 GLU B O 1
ATOM 4233 N N . ARG B 1 222 ? 32.533 -4.705 -2.328 1.00 26.76 222 ARG B N 1
ATOM 4234 C CA . ARG B 1 222 ? 32.929 -5.529 -3.462 1.00 27.45 222 ARG B CA 1
ATOM 4235 C C . ARG B 1 222 ? 31.890 -5.626 -4.588 1.00 27.60 222 ARG B C 1
ATOM 4236 O O . ARG B 1 222 ? 32.264 -5.717 -5.776 1.00 26.89 222 ARG B O 1
ATOM 4244 N N . VAL B 1 223 ? 30.605 -5.631 -4.236 1.00 27.29 223 VAL B N 1
ATOM 4245 C CA . VAL B 1 223 ? 29.543 -5.473 -5.247 1.00 28.57 223 VAL B CA 1
ATOM 4246 C C . VAL B 1 223 ? 29.629 -4.055 -5.849 1.00 29.56 223 VAL B C 1
ATOM 4247 O O . VAL B 1 223 ? 29.519 -3.872 -7.060 1.00 28.70 223 VAL B O 1
ATOM 4251 N N . SER B 1 224 ? 29.894 -3.064 -5.002 1.00 30.90 224 SER B N 1
ATOM 4252 C CA . SER B 1 224 ? 29.856 -1.666 -5.421 1.00 32.07 224 SER B CA 1
ATOM 4253 C C . SER B 1 224 ? 30.764 -1.357 -6.612 1.00 32.84 224 SER B C 1
ATOM 4254 O O . SER B 1 224 ? 30.417 -0.532 -7.448 1.00 34.10 224 SER B O 1
ATOM 4257 N N . ASP B 1 225 ? 31.928 -1.989 -6.656 1.00 32.96 225 ASP B N 1
ATOM 4258 C CA . ASP B 1 225 ? 32.926 -1.721 -7.701 1.00 33.13 225 ASP B CA 1
ATOM 4259 C C . ASP B 1 225 ? 33.068 -2.892 -8.660 1.00 32.68 225 ASP B C 1
ATOM 4260 O O . ASP B 1 225 ? 34.000 -2.962 -9.473 1.00 33.08 225 ASP B O 1
ATOM 4265 N N . GLY B 1 226 ? 32.133 -3.824 -8.561 1.00 31.67 226 GLY B N 1
ATOM 4266 C CA . GLY B 1 226 ? 31.970 -4.835 -9.539 1.00 30.92 226 GLY B CA 1
ATOM 4267 C C . GLY B 1 226 ? 32.868 -6.017 -9.370 1.00 30.94 226 GLY B C 1
ATOM 4268 O O . GLY B 1 226 ? 32.906 -6.856 -10.253 1.00 31.68 226 GLY B O 1
ATOM 4269 N N . ARG B 1 227 ? 33.588 -6.105 -8.256 1.00 30.12 227 ARG B N 1
ATOM 4270 C CA . ARG B 1 227 ? 34.300 -7.336 -7.939 1.00 29.70 227 ARG B CA 1
ATOM 4271 C C . ARG B 1 227 ? 33.324 -8.502 -7.800 1.00 29.07 227 ARG B C 1
ATOM 4272 O O . ARG B 1 227 ? 33.605 -9.616 -8.250 1.00 29.33 227 ARG B O 1
ATOM 4280 N N . PHE B 1 228 ? 32.177 -8.223 -7.179 1.00 28.17 228 PHE B N 1
ATOM 4281 C CA . PHE B 1 228 ? 31.045 -9.139 -7.144 1.00 27.34 228 PHE B CA 1
ATOM 4282 C C . PHE B 1 228 ? 29.881 -8.581 -7.945 1.00 26.22 228 PHE B C 1
ATOM 4283 O O . PHE B 1 228 ? 29.655 -7.372 -7.957 1.00 26.04 228 PHE B O 1
ATOM 4291 N N . VAL B 1 229 ? 29.137 -9.472 -8.590 1.00 25.08 229 VAL B N 1
ATOM 4292 C CA . VAL B 1 229 ? 27.939 -9.083 -9.329 1.00 24.66 229 VAL B CA 1
ATOM 4293 C C . VAL B 1 229 ? 26.658 -9.207 -8.510 1.00 24.28 229 VAL B C 1
ATOM 4294 O O . VAL B 1 229 ? 25.677 -8.519 -8.794 1.00 23.69 229 VAL B O 1
ATOM 4298 N N . LEU B 1 230 ? 26.661 -10.096 -7.516 1.00 23.93 230 LEU B N 1
ATOM 4299 C CA . LEU B 1 230 ? 25.488 -10.344 -6.674 1.00 23.51 230 LEU B CA 1
ATOM 4300 C C . LEU B 1 230 ? 25.882 -10.660 -5.235 1.00 23.73 230 LEU B C 1
ATOM 4301 O O . LEU B 1 230 ? 26.886 -11.343 -5.004 1.00 22.48 230 LEU B O 1
ATOM 4306 N N . GLY B 1 231 ? 25.057 -10.176 -4.300 1.00 22.72 231 GLY B N 1
ATOM 4307 C CA . GLY B 1 231 ? 25.091 -10.582 -2.886 1.00 22.99 231 GLY B CA 1
ATOM 4308 C C . GLY B 1 231 ? 23.702 -11.075 -2.427 1.00 22.89 231 GLY B C 1
ATOM 4309 O O . GLY B 1 231 ? 22.653 -10.603 -2.920 1.00 22.89 231 GLY B O 1
ATOM 4310 N N . TYR B 1 232 ? 23.707 -12.049 -1.522 1.00 22.42 232 TYR B N 1
ATOM 4311 C CA . TYR B 1 232 ? 22.496 -12.694 -1.025 1.00 22.37 232 TYR B CA 1
ATOM 4312 C C . TYR B 1 232 ? 22.371 -12.478 0.480 1.00 21.09 232 TYR B C 1
ATOM 4313 O O . TYR B 1 232 ? 23.357 -12.620 1.211 1.00 18.53 232 TYR B O 1
ATOM 4322 N N . ASN B 1 233 ? 21.173 -12.077 0.924 1.00 21.00 233 ASN B N 1
ATOM 4323 C CA . ASN B 1 233 ? 20.885 -11.859 2.375 1.00 21.44 233 ASN B CA 1
ATOM 4324 C C . ASN B 1 233 ? 21.688 -10.739 3.013 1.00 20.76 233 ASN B C 1
ATOM 4325 O O . ASN B 1 233 ? 22.176 -10.849 4.142 1.00 21.68 233 ASN B O 1
ATOM 4330 N N . ILE B 1 234 ? 21.785 -9.641 2.290 1.00 20.87 234 ILE B N 1
ATOM 4331 C CA . ILE B 1 234 ? 22.470 -8.437 2.736 1.00 21.35 234 ILE B CA 1
ATOM 4332 C C . ILE B 1 234 ? 21.479 -7.563 3.502 1.00 21.64 234 ILE B C 1
ATOM 4333 O O . ILE B 1 234 ? 20.291 -7.552 3.188 1.00 21.51 234 ILE B O 1
ATOM 4338 N N . LEU B 1 235 ? 21.950 -6.839 4.519 1.00 21.86 235 LEU B N 1
ATOM 4339 C CA . LEU B 1 235 ? 21.086 -5.891 5.216 1.00 21.89 235 LEU B CA 1
ATOM 4340 C C . LEU B 1 235 ? 20.628 -4.767 4.278 1.00 21.57 235 LEU B C 1
ATOM 4341 O O . LEU B 1 235 ? 21.435 -4.015 3.769 1.00 20.55 235 LEU B O 1
ATOM 4346 N N . GLY B 1 236 ? 19.318 -4.694 4.059 1.00 22.04 236 GLY B N 1
ATOM 4347 C CA . GLY B 1 236 ? 18.703 -3.734 3.136 1.00 22.18 236 GLY B CA 1
ATOM 4348 C C . GLY B 1 236 ? 18.884 -2.289 3.556 1.00 22.33 236 GLY B C 1
ATOM 4349 O O . GLY B 1 236 ? 18.965 -1.406 2.714 1.00 22.07 236 GLY B O 1
ATOM 4350 N N . SER B 1 237 ? 18.967 -2.052 4.870 1.00 22.79 237 SER B N 1
ATOM 4351 C CA . SER B 1 237 ? 19.267 -0.711 5.407 1.00 22.29 237 SER B CA 1
ATOM 4352 C C . SER B 1 237 ? 20.688 -0.275 5.019 1.00 22.15 237 SER B C 1
ATOM 4353 O O . SER B 1 237 ? 20.902 0.829 4.478 1.00 21.97 237 SER B O 1
ATOM 4356 N N . TYR B 1 238 ? 21.666 -1.140 5.290 1.00 20.79 238 TYR B N 1
ATOM 4357 C CA . TYR B 1 238 ? 23.038 -0.857 4.876 1.00 21.14 238 TYR B CA 1
ATOM 4358 C C . TYR B 1 238 ? 23.162 -0.726 3.353 1.00 20.56 238 TYR B C 1
ATOM 4359 O O . TYR B 1 238 ? 23.864 0.153 2.890 1.00 20.17 238 TYR B O 1
ATOM 4368 N N . ALA B 1 239 ? 22.473 -1.577 2.598 1.00 20.75 239 ALA B N 1
ATOM 4369 C CA . ALA B 1 239 ? 22.453 -1.494 1.136 1.00 21.76 239 ALA B CA 1
ATOM 4370 C C . ALA B 1 239 ? 21.941 -0.143 0.633 1.00 21.93 239 ALA B C 1
ATOM 4371 O O . ALA B 1 239 ? 22.540 0.460 -0.286 1.00 22.20 239 ALA B O 1
ATOM 4373 N N . ALA B 1 240 ? 20.854 0.330 1.235 1.00 22.99 240 ALA B N 1
ATOM 4374 C CA . ALA B 1 240 ? 20.244 1.624 0.875 1.00 24.18 240 ALA B CA 1
ATOM 4375 C C . ALA B 1 240 ? 21.171 2.790 1.179 1.00 24.96 240 ALA B C 1
ATOM 4376 O O . ALA B 1 240 ? 21.328 3.707 0.356 1.00 25.43 240 ALA B O 1
ATOM 4378 N N . ASP B 1 241 ? 21.819 2.753 2.337 1.00 26.84 241 ASP B N 1
ATOM 4379 C CA . ASP B 1 241 ? 22.789 3.782 2.722 1.00 27.62 241 ASP B CA 1
ATOM 4380 C C . ASP B 1 241 ? 23.979 3.794 1.771 1.00 28.77 241 ASP B C 1
ATOM 4381 O O . ASP B 1 241 ? 24.397 4.867 1.289 1.00 30.13 241 ASP B O 1
ATOM 4386 N N . TRP B 1 242 ? 24.491 2.607 1.458 1.00 29.92 242 TRP B N 1
ATOM 4387 C CA . TRP B 1 242 ? 25.558 2.453 0.485 1.00 31.37 242 TRP B CA 1
ATOM 4388 C C . TRP B 1 242 ? 25.157 2.997 -0.896 1.00 32.31 242 TRP B C 1
ATOM 4389 O O . TRP B 1 242 ? 25.895 3.777 -1.494 1.00 32.11 242 TRP B O 1
ATOM 4400 N N . ALA B 1 243 ? 24.003 2.565 -1.396 1.00 32.58 243 ALA B N 1
ATOM 4401 C CA . ALA B 1 243 ? 23.503 2.992 -2.706 1.00 33.95 243 ALA B CA 1
ATOM 4402 C C . ALA B 1 243 ? 23.215 4.495 -2.779 1.00 35.06 243 ALA B C 1
ATOM 4403 O O . ALA B 1 243 ? 23.234 5.076 -3.885 1.00 35.81 243 ALA B O 1
ATOM 4405 N N . SER B 1 244 ? 22.922 5.115 -1.635 1.00 35.85 244 SER B N 1
ATOM 4406 C CA . SER B 1 244 ? 22.706 6.563 -1.570 1.00 36.88 244 SER B CA 1
ATOM 4407 C C . SER B 1 244 ? 23.953 7.338 -1.987 1.00 37.70 244 SER B C 1
ATOM 4408 O O . SER B 1 244 ? 23.847 8.489 -2.364 1.00 38.81 244 SER B O 1
ATOM 4411 N N . ARG B 1 245 ? 25.123 6.711 -1.901 1.00 38.66 245 ARG B N 1
ATOM 4412 C CA . ARG B 1 245 ? 26.387 7.356 -2.268 1.00 39.36 245 ARG B CA 1
ATOM 4413 C C . ARG B 1 245 ? 27.193 6.626 -3.343 1.00 38.93 245 ARG B C 1
ATOM 4414 O O . ARG B 1 245 ? 28.200 7.159 -3.830 1.00 38.34 245 ARG B O 1
ATOM 4422 N N . HIS B 1 246 ? 26.778 5.415 -3.703 1.00 38.17 246 HIS B N 1
ATOM 4423 C CA . HIS B 1 246 ? 27.439 4.650 -4.761 1.00 38.53 246 HIS B CA 1
ATOM 4424 C C . HIS B 1 246 ? 26.389 4.119 -5.727 1.00 38.20 246 HIS B C 1
ATOM 4425 O O . HIS B 1 246 ? 25.748 3.116 -5.458 1.00 37.82 246 HIS B O 1
ATOM 4432 N N . PRO B 1 247 ? 26.244 4.777 -6.888 1.00 38.93 247 PRO B N 1
ATOM 4433 C CA . PRO B 1 247 ? 25.087 4.535 -7.747 1.00 38.10 247 PRO B CA 1
ATOM 4434 C C . PRO B 1 247 ? 25.065 3.150 -8.391 1.00 37.52 247 PRO B C 1
ATOM 4435 O O . PRO B 1 247 ? 24.007 2.707 -8.826 1.00 38.31 247 PRO B O 1
ATOM 4439 N N . ASP B 1 248 ? 26.200 2.467 -8.437 1.00 35.85 248 ASP B N 1
ATOM 4440 C CA . ASP B 1 248 ? 26.249 1.141 -9.038 1.00 34.87 248 ASP B CA 1
ATOM 4441 C C . ASP B 1 248 ? 25.751 -0.005 -8.159 1.00 33.19 248 ASP B C 1
ATOM 4442 O O . ASP B 1 248 ? 25.680 -1.121 -8.633 1.00 32.79 248 ASP B O 1
ATOM 4447 N N . VAL B 1 249 ? 25.412 0.262 -6.896 1.00 32.32 249 VAL B N 1
ATOM 4448 C CA . VAL B 1 249 ? 24.796 -0.745 -6.023 1.00 31.00 249 VAL B CA 1
ATOM 4449 C C . VAL B 1 249 ? 23.287 -0.734 -6.194 1.00 29.90 249 VAL B C 1
ATOM 4450 O O . VAL B 1 249 ? 22.629 0.262 -5.870 1.00 29.50 249 VAL B O 1
ATOM 4454 N N . GLY B 1 250 ? 22.746 -1.840 -6.703 1.00 28.49 250 GLY B N 1
ATOM 4455 C CA . GLY B 1 250 ? 21.309 -2.037 -6.814 1.00 27.61 250 GLY B CA 1
ATOM 4456 C C . GLY B 1 250 ? 20.812 -3.011 -5.750 1.00 26.58 250 GLY B C 1
ATOM 4457 O O . GLY B 1 250 ? 21.579 -3.812 -5.220 1.00 25.14 250 GLY B O 1
ATOM 4458 N N . ILE B 1 251 ? 19.520 -2.936 -5.458 1.00 25.92 251 ILE B N 1
ATOM 4459 C CA . ILE B 1 251 ? 18.891 -3.688 -4.377 1.00 26.45 251 ILE B CA 1
ATOM 4460 C C . ILE B 1 251 ? 17.624 -4.307 -4.930 1.00 26.89 251 ILE B C 1
ATOM 4461 O O . ILE B 1 251 ? 16.888 -3.656 -5.697 1.00 25.62 251 ILE B O 1
ATOM 4466 N N . VAL B 1 252 ? 17.348 -5.538 -4.527 1.00 27.08 252 VAL B N 1
ATOM 4467 C CA . VAL B 1 252 ? 16.061 -6.147 -4.802 1.00 27.82 252 VAL B CA 1
ATOM 4468 C C . VAL B 1 252 ? 15.557 -6.847 -3.544 1.00 28.33 252 VAL B C 1
ATOM 4469 O O . VAL B 1 252 ? 16.303 -7.591 -2.876 1.00 27.88 252 VAL B O 1
ATOM 4473 N N . LEU B 1 253 ? 14.301 -6.548 -3.183 1.00 28.68 253 LEU B N 1
ATOM 4474 C CA . LEU B 1 253 ? 13.613 -7.267 -2.117 1.00 28.70 253 LEU B CA 1
ATOM 4475 C C . LEU B 1 253 ? 13.041 -8.502 -2.801 1.00 28.24 253 LEU B C 1
ATOM 4476 O O . LEU B 1 253 ? 12.232 -8.363 -3.720 1.00 28.52 253 LEU B O 1
ATOM 4481 N N . PRO B 1 254 ? 13.529 -9.696 -2.429 1.00 27.07 254 PRO B N 1
ATOM 4482 C CA . PRO B 1 254 ? 13.094 -10.902 -3.102 1.00 27.24 254 PRO B CA 1
ATOM 4483 C C . PRO B 1 254 ? 11.571 -11.060 -3.091 1.00 27.87 254 PRO B C 1
ATOM 4484 O O . PRO B 1 254 ? 10.937 -10.902 -2.047 1.00 27.43 254 PRO B O 1
ATOM 4488 N N . LYS B 1 255 ? 11.004 -11.363 -4.262 1.00 28.29 255 LYS B N 1
ATOM 4489 C CA . LYS B 1 255 ? 9.563 -11.362 -4.440 1.00 28.55 255 LYS B CA 1
ATOM 4490 C C . LYS B 1 255 ? 8.910 -12.645 -3.915 1.00 28.14 255 LYS B C 1
ATOM 4491 O O . LYS B 1 255 ? 7.737 -12.628 -3.517 1.00 28.21 255 LYS B O 1
ATOM 4497 N N . ASP B 1 256 ? 9.665 -13.745 -3.881 1.00 27.28 256 ASP B N 1
ATOM 4498 C CA . ASP B 1 256 ? 9.163 -15.016 -3.330 1.00 26.62 256 ASP B CA 1
ATOM 4499 C C . ASP B 1 256 ? 8.946 -14.935 -1.808 1.00 26.19 256 ASP B C 1
ATOM 4500 O O . ASP B 1 256 ? 7.910 -15.339 -1.306 1.00 25.95 256 ASP B O 1
ATOM 4505 N N . TYR B 1 257 ? 9.925 -14.398 -1.085 1.00 24.59 257 TYR B N 1
ATOM 4506 C CA . TYR B 1 257 ? 9.729 -13.974 0.307 1.00 24.81 257 TYR B CA 1
ATOM 4507 C C . TYR B 1 257 ? 10.936 -13.124 0.709 1.00 24.05 257 TYR B C 1
ATOM 4508 O O . TYR B 1 257 ? 12.036 -13.297 0.167 1.00 23.02 257 TYR B O 1
ATOM 4517 N N . THR B 1 258 ? 10.703 -12.213 1.646 1.00 23.46 258 THR B N 1
ATOM 4518 C CA . THR B 1 258 ? 11.737 -11.343 2.196 1.00 23.40 258 THR B CA 1
ATOM 4519 C C . THR B 1 258 ? 11.755 -11.516 3.696 1.00 22.55 258 THR B C 1
ATOM 4520 O O . THR B 1 258 ? 10.788 -11.171 4.399 1.00 22.22 258 THR B O 1
ATOM 4524 N N . VAL B 1 259 ? 12.844 -12.086 4.197 1.00 21.83 259 VAL B N 1
ATOM 4525 C CA . VAL B 1 259 ? 13.015 -12.182 5.624 1.00 21.97 259 VAL B CA 1
ATOM 4526 C C . VAL B 1 259 ? 13.277 -10.805 6.211 1.00 21.73 259 VAL B C 1
ATOM 4527 O O . VAL B 1 259 ? 14.007 -10.015 5.627 1.00 20.09 259 VAL B O 1
ATOM 4531 N N . VAL B 1 260 ? 12.685 -10.551 7.391 1.00 22.19 260 VAL B N 1
ATOM 4532 C CA . VAL B 1 260 ? 12.838 -9.284 8.094 1.00 22.30 260 VAL B CA 1
ATOM 4533 C C . VAL B 1 260 ? 13.296 -9.532 9.538 1.00 23.00 260 VAL B C 1
ATOM 4534 O O . VAL B 1 260 ? 12.702 -10.344 10.261 1.00 23.67 260 VAL B O 1
ATOM 4538 N N . MET B 1 261 ? 14.350 -8.823 9.936 1.00 22.08 261 MET B N 1
ATOM 4539 C CA . MET B 1 261 ? 14.838 -8.881 11.295 1.00 21.76 261 MET B CA 1
ATOM 4540 C C . MET B 1 261 ? 14.596 -7.566 11.959 1.00 20.79 261 MET B C 1
ATOM 4541 O O . MET B 1 261 ? 14.190 -6.580 11.340 1.00 19.43 261 MET B O 1
ATOM 4546 N N . SER B 1 262 ? 14.783 -7.595 13.268 1.00 20.51 262 SER B N 1
ATOM 4547 C CA . SER B 1 262 ? 14.658 -6.408 14.087 1.00 19.90 262 SER B CA 1
ATOM 4548 C C . SER B 1 262 ? 15.817 -6.390 15.066 1.00 20.06 262 SER B C 1
ATOM 4549 O O . SER B 1 262 ? 16.025 -7.390 15.777 1.00 22.01 262 SER B O 1
ATOM 4552 N N . ARG B 1 263 ? 16.592 -5.306 15.091 1.00 18.82 263 ARG B N 1
ATOM 4553 C CA . ARG B 1 263 ? 17.604 -5.116 16.138 1.00 18.84 263 ARG B CA 1
ATOM 4554 C C . ARG B 1 263 ? 16.950 -5.046 17.518 1.00 18.96 263 ARG B C 1
ATOM 4555 O O . ARG B 1 263 ? 15.984 -4.302 17.722 1.00 20.54 263 ARG B O 1
ATOM 4563 N N . ILE B 1 264 ? 17.504 -5.813 18.448 1.00 18.64 264 ILE B N 1
ATOM 4564 C CA . ILE B 1 264 ? 16.949 -5.996 19.769 1.00 18.04 264 ILE B CA 1
ATOM 4565 C C . ILE B 1 264 ? 17.900 -5.277 20.706 1.00 17.76 264 ILE B C 1
ATOM 4566 O O . ILE B 1 264 ? 19.139 -5.495 20.657 1.00 17.55 264 ILE B O 1
ATOM 4571 N N . GLY B 1 265 ? 17.325 -4.389 21.503 1.00 16.66 265 GLY B N 1
ATOM 4572 C CA . GLY B 1 265 ? 18.011 -3.718 22.598 1.00 17.72 265 GLY B CA 1
ATOM 4573 C C . GLY B 1 265 ? 17.642 -4.288 23.965 1.00 17.97 265 GLY B C 1
ATOM 4574 O O . GLY B 1 265 ? 16.486 -4.637 24.221 1.00 18.29 265 GLY B O 1
ATOM 4575 N N . LEU B 1 266 ? 18.645 -4.359 24.844 1.00 18.03 266 LEU B N 1
ATOM 4576 C CA . LEU B 1 266 ? 18.450 -4.729 26.239 1.00 18.23 266 LEU B CA 1
ATOM 4577 C C . LEU B 1 266 ? 19.548 -4.112 27.124 1.00 18.01 266 LEU B C 1
ATOM 4578 O O . LEU B 1 266 ? 20.601 -3.721 26.622 1.00 17.86 266 LEU B O 1
ATOM 4583 N N . VAL B 1 267 ? 19.259 -4.028 28.426 1.00 17.24 267 VAL B N 1
ATOM 4584 C CA . VAL B 1 267 ? 20.183 -3.556 29.464 1.00 18.49 267 VAL B CA 1
ATOM 4585 C C . VAL B 1 267 ? 20.696 -4.793 30.167 1.00 18.36 267 VAL B C 1
ATOM 4586 O O . VAL B 1 267 ? 19.899 -5.571 30.689 1.00 19.45 267 VAL B O 1
ATOM 4590 N N . PRO B 1 268 ? 21.994 -5.065 30.051 1.00 18.78 268 PRO B N 1
ATOM 4591 C CA . PRO B 1 268 ? 22.560 -6.221 30.729 1.00 19.72 268 PRO B CA 1
ATOM 4592 C C . PRO B 1 268 ? 22.384 -6.160 32.262 1.00 20.51 268 PRO B C 1
ATOM 4593 O O . PRO B 1 268 ? 22.426 -5.080 32.891 1.00 20.28 268 PRO B O 1
ATOM 4597 N N . GLU B 1 269 ? 22.172 -7.332 32.836 1.00 22.50 269 GLU B N 1
ATOM 4598 C CA . GLU B 1 269 ? 22.087 -7.503 34.289 1.00 22.82 269 GLU B CA 1
ATOM 4599 C C . GLU B 1 269 ? 23.294 -6.870 34.995 1.00 22.71 269 GLU B C 1
ATOM 4600 O O . GLU B 1 269 ? 23.130 -6.229 36.025 1.00 22.95 269 GLU B O 1
ATOM 4606 N N . ALA B 1 270 ? 24.485 -6.988 34.408 1.00 22.86 270 ALA B N 1
ATOM 4607 C CA . ALA B 1 270 ? 25.750 -6.528 35.045 1.00 22.29 270 ALA B CA 1
ATOM 4608 C C . ALA B 1 270 ? 26.224 -5.147 34.602 1.00 22.12 270 ALA B C 1
ATOM 4609 O O . ALA B 1 270 ? 27.404 -4.794 34.777 1.00 20.92 270 ALA B O 1
ATOM 4611 N N . ALA B 1 271 ? 25.318 -4.383 34.000 1.00 21.83 271 ALA B N 1
ATOM 4612 C CA . ALA B 1 271 ? 25.587 -3.011 33.579 1.00 22.13 271 ALA B CA 1
ATOM 4613 C C . ALA B 1 271 ? 26.172 -2.254 34.766 1.00 22.49 271 ALA B C 1
ATOM 4614 O O . ALA B 1 271 ? 25.677 -2.404 35.877 1.00 21.99 271 ALA B O 1
ATOM 4616 N N . ALA B 1 272 ? 27.194 -1.432 34.534 1.00 23.44 272 ALA B N 1
ATOM 4617 C CA . ALA B 1 272 ? 27.721 -0.554 35.596 1.00 23.94 272 ALA B CA 1
ATOM 4618 C C . ALA B 1 272 ? 26.784 0.616 35.830 1.00 24.49 272 ALA B C 1
ATOM 4619 O O . ALA B 1 272 ? 26.692 1.137 36.923 1.00 24.67 272 ALA B O 1
ATOM 4621 N N . ASN B 1 273 ? 26.119 1.048 34.761 1.00 24.70 273 ASN B N 1
ATOM 4622 C CA . ASN B 1 273 ? 25.315 2.265 34.735 1.00 24.43 273 ASN B CA 1
ATOM 4623 C C . ASN B 1 273 ? 23.965 1.902 34.125 1.00 24.28 273 ASN B C 1
ATOM 4624 O O . ASN B 1 273 ? 23.680 2.308 32.999 1.00 23.49 273 ASN B O 1
ATOM 4629 N N . PRO B 1 274 ? 23.168 1.066 34.813 1.00 23.60 274 PRO B N 1
ATOM 4630 C CA . PRO B 1 274 ? 21.922 0.604 34.198 1.00 23.51 274 PRO B CA 1
ATOM 4631 C C . PRO B 1 274 ? 20.940 1.733 33.924 1.00 23.07 274 PRO B C 1
ATOM 4632 O O . PRO B 1 274 ? 20.165 1.657 32.967 1.00 21.82 274 PRO B O 1
ATOM 4636 N N . GLU B 1 275 ? 20.986 2.783 34.739 1.00 22.44 275 GLU B N 1
ATOM 4637 C CA . GLU B 1 275 ? 20.125 3.942 34.535 1.00 23.11 275 GLU B CA 1
ATOM 4638 C C . GLU B 1 275 ? 20.425 4.654 33.213 1.00 21.61 275 GLU B C 1
ATOM 4639 O O . GLU B 1 275 ? 19.516 5.075 32.498 1.00 21.57 275 GLU B O 1
ATOM 4645 N N . LEU B 1 276 ? 21.700 4.796 32.889 1.00 21.72 276 LEU B N 1
ATOM 4646 C CA . LEU B 1 276 ? 22.098 5.389 31.613 1.00 21.71 276 LEU B CA 1
ATOM 4647 C C . LEU B 1 276 ? 21.715 4.503 30.446 1.00 21.49 276 LEU B C 1
ATOM 4648 O O . LEU B 1 276 ? 21.333 4.996 29.395 1.00 21.21 276 LEU B O 1
ATOM 4653 N N . GLY B 1 277 ? 21.852 3.191 30.624 1.00 20.53 277 GLY B N 1
ATOM 4654 C CA . GLY B 1 277 ? 21.432 2.224 29.617 1.00 21.11 277 GLY B CA 1
ATOM 4655 C C . GLY B 1 277 ? 19.939 2.289 29.348 1.00 20.62 277 GLY B C 1
ATOM 4656 O O . GLY B 1 277 ? 19.515 2.331 28.196 1.00 19.49 277 GLY B O 1
ATOM 4657 N N . ARG B 1 278 ? 19.131 2.316 30.403 1.00 21.08 278 ARG B N 1
ATOM 4658 C CA . ARG B 1 278 ? 17.708 2.582 30.241 1.00 22.21 278 ARG B CA 1
ATOM 4659 C C . ARG B 1 278 ? 17.425 3.894 29.549 1.00 21.47 278 ARG B C 1
ATOM 4660 O O . ARG B 1 278 ? 16.552 3.967 28.680 1.00 21.75 278 ARG B O 1
ATOM 4668 N N . ARG B 1 279 ? 18.150 4.934 29.931 1.00 21.58 279 ARG B N 1
ATOM 4669 C CA . ARG B 1 279 ? 17.961 6.233 29.327 1.00 22.01 279 ARG B CA 1
ATOM 4670 C C . ARG B 1 279 ? 18.220 6.213 27.803 1.00 21.52 279 ARG B C 1
ATOM 4671 O O . ARG B 1 279 ? 17.498 6.845 27.033 1.00 21.12 279 ARG B O 1
ATOM 4679 N N . TYR B 1 280 ? 19.253 5.480 27.395 1.00 21.78 280 TYR B N 1
ATOM 4680 C CA . TYR B 1 280 ? 19.618 5.309 25.996 1.00 22.05 280 TYR B CA 1
ATOM 4681 C C . TYR B 1 280 ? 18.587 4.423 25.248 1.00 22.22 280 TYR B C 1
ATOM 4682 O O . TYR B 1 280 ? 18.172 4.763 24.141 1.00 22.44 280 TYR B O 1
ATOM 4691 N N . LEU B 1 281 ? 18.178 3.316 25.866 1.00 21.45 281 LEU B N 1
ATOM 4692 C CA . LEU B 1 281 ? 17.058 2.514 25.351 1.00 22.44 281 LEU B CA 1
ATOM 4693 C C . LEU B 1 281 ? 15.776 3.324 25.123 1.00 23.03 281 LEU B C 1
ATOM 4694 O O . LEU B 1 281 ? 15.103 3.182 24.084 1.00 23.22 281 LEU B O 1
ATOM 4699 N N . GLU B 1 282 ? 15.456 4.170 26.092 1.00 23.45 282 GLU B N 1
ATOM 4700 C CA . GLU B 1 282 ? 14.301 5.048 25.998 1.00 24.34 282 GLU B CA 1
ATOM 4701 C C . GLU B 1 282 ? 14.457 6.055 24.840 1.00 24.22 282 GLU B C 1
ATOM 4702 O O . GLU B 1 282 ? 13.515 6.308 24.081 1.00 22.84 282 GLU B O 1
ATOM 4708 N N . PHE B 1 283 ? 15.654 6.614 24.677 1.00 24.36 283 PHE B N 1
ATOM 4709 C CA . PHE B 1 283 ? 15.895 7.466 23.521 1.00 24.81 283 PHE B CA 1
ATOM 4710 C C . PHE B 1 283 ? 15.701 6.702 22.205 1.00 24.89 283 PHE B C 1
ATOM 4711 O O . PHE B 1 283 ? 15.031 7.176 21.300 1.00 25.94 283 PHE B O 1
ATOM 4719 N N . PHE B 1 284 ? 16.273 5.514 22.109 1.00 25.18 284 PHE B N 1
ATOM 4720 C CA . PHE B 1 284 ? 16.105 4.666 20.928 1.00 25.17 284 PHE B CA 1
ATOM 4721 C C . PHE B 1 284 ? 14.641 4.325 20.604 1.00 25.02 284 PHE B C 1
ATOM 4722 O O . PHE B 1 284 ? 14.321 4.044 19.450 1.00 24.89 284 PHE B O 1
ATOM 4730 N N . MET B 1 285 ? 13.778 4.304 21.619 1.00 24.01 285 MET B N 1
ATOM 4731 C CA . MET B 1 285 ? 12.380 3.961 21.460 1.00 23.68 285 MET B CA 1
ATOM 4732 C C . MET B 1 285 ? 11.518 5.215 21.233 1.00 24.33 285 MET B C 1
ATOM 4733 O O . MET B 1 285 ? 10.361 5.102 20.863 1.00 25.80 285 MET B O 1
ATOM 4738 N N . SER B 1 286 ? 12.082 6.393 21.499 1.00 25.29 286 SER B N 1
ATOM 4739 C CA . SER B 1 286 ? 11.401 7.682 21.387 1.00 25.47 286 SER B CA 1
ATOM 4740 C C . SER B 1 286 ? 11.070 8.089 19.948 1.00 26.27 286 SER B C 1
ATOM 4741 O O . SER B 1 286 ? 11.672 7.620 18.996 1.00 25.37 286 SER B O 1
ATOM 4744 N N . LYS B 1 287 ? 10.103 8.987 19.807 1.00 28.01 287 LYS B N 1
ATOM 4745 C CA . LYS B 1 287 ? 9.759 9.526 18.499 1.00 28.50 287 LYS B CA 1
ATOM 4746 C C . LYS B 1 287 ? 10.982 10.120 17.822 1.00 28.88 287 LYS B C 1
ATOM 4747 O O . LYS B 1 287 ? 11.214 9.811 16.662 1.00 28.56 287 LYS B O 1
ATOM 4753 N N . GLU B 1 288 ? 11.739 10.964 18.536 1.00 29.57 288 GLU B N 1
ATOM 4754 C CA . GLU B 1 288 ? 12.974 11.565 17.992 1.00 29.86 288 GLU B CA 1
ATOM 4755 C C . GLU B 1 288 ? 13.955 10.496 17.552 1.00 29.14 288 GLU B C 1
ATOM 4756 O O . GLU B 1 288 ? 14.441 10.537 16.429 1.00 28.67 288 GLU B O 1
ATOM 4762 N N . GLY B 1 289 ? 14.254 9.539 18.431 1.00 28.20 289 GLY B N 1
ATOM 4763 C CA . GLY B 1 289 ? 15.233 8.490 18.098 1.00 27.37 289 GLY B CA 1
ATOM 4764 C C . GLY B 1 289 ? 14.799 7.681 16.885 1.00 26.55 289 GLY B C 1
ATOM 4765 O O . GLY B 1 289 ? 15.557 7.502 15.934 1.00 26.31 289 GLY B O 1
ATOM 4766 N N . GLN B 1 290 ? 13.576 7.181 16.923 1.00 25.47 290 GLN B N 1
ATOM 4767 C CA . GLN B 1 290 ? 13.031 6.384 15.824 1.00 25.80 290 GLN B CA 1
ATOM 4768 C C . GLN B 1 290 ? 12.915 7.162 14.508 1.00 25.58 290 GLN B C 1
ATOM 4769 O O . GLN B 1 290 ? 13.049 6.594 13.430 1.00 26.14 290 GLN B O 1
ATOM 4775 N N . THR B 1 291 ? 12.660 8.463 14.605 1.00 26.31 291 THR B N 1
ATOM 4776 C CA . THR B 1 291 ? 12.644 9.329 13.426 1.00 26.45 291 THR B CA 1
ATOM 4777 C C . THR B 1 291 ? 14.025 9.445 12.786 1.00 26.92 291 THR B C 1
ATOM 4778 O O . THR B 1 291 ? 14.165 9.338 11.558 1.00 27.13 291 THR B O 1
ATOM 4782 N N . ILE B 1 292 ? 15.051 9.626 13.612 1.00 27.06 292 ILE B N 1
ATOM 4783 C CA . ILE B 1 292 ? 16.416 9.660 13.113 1.00 27.28 292 ILE B CA 1
ATOM 4784 C C . ILE B 1 292 ? 16.753 8.389 12.345 1.00 28.30 292 ILE B C 1
ATOM 4785 O O . ILE B 1 292 ? 17.288 8.469 11.239 1.00 26.40 292 ILE B O 1
ATOM 4790 N N . MET B 1 293 ? 16.439 7.223 12.922 1.00 29.60 293 MET B N 1
ATOM 4791 C CA . MET B 1 293 ? 16.586 5.925 12.226 1.00 31.31 293 MET B CA 1
ATOM 4792 C C . MET B 1 293 ? 15.954 5.876 10.835 1.00 32.25 293 MET B C 1
ATOM 4793 O O . MET B 1 293 ? 16.618 5.525 9.863 1.00 33.11 293 MET B O 1
ATOM 4798 N N . ALA B 1 294 ? 14.655 6.184 10.779 1.00 33.57 294 ALA B N 1
ATOM 4799 C CA . ALA B 1 294 ? 13.842 6.097 9.560 1.00 34.34 294 ALA B CA 1
ATOM 4800 C C . ALA B 1 294 ? 14.298 7.112 8.509 1.00 35.80 294 ALA B C 1
ATOM 4801 O O . ALA B 1 294 ? 14.392 6.785 7.327 1.00 36.67 294 ALA B O 1
ATOM 4803 N N . ARG B 1 295 ? 14.573 8.334 8.952 1.00 36.48 295 ARG B N 1
ATOM 4804 C CA . ARG B 1 295 ? 14.878 9.436 8.047 1.00 37.22 295 ARG B CA 1
ATOM 4805 C C . ARG B 1 295 ? 16.338 9.523 7.637 1.00 37.09 295 ARG B C 1
ATOM 4806 O O . ARG B 1 295 ? 16.635 9.871 6.491 1.00 38.08 295 ARG B O 1
ATOM 4814 N N . GLN B 1 296 ? 17.247 9.248 8.559 1.00 36.02 296 GLN B N 1
ATOM 4815 C CA . GLN B 1 296 ? 18.672 9.421 8.289 1.00 36.07 296 GLN B CA 1
ATOM 4816 C C . GLN B 1 296 ? 19.436 8.114 8.099 1.00 35.50 296 GLN B C 1
ATOM 4817 O O . GLN B 1 296 ? 20.436 8.097 7.384 1.00 36.51 296 GLN B O 1
ATOM 4823 N N . LEU B 1 297 ? 19.012 7.030 8.736 1.00 34.29 297 LEU B N 1
ATOM 4824 C CA . LEU B 1 297 ? 19.825 5.804 8.712 1.00 33.75 297 LEU B CA 1
ATOM 4825 C C . LEU B 1 297 ? 19.323 4.785 7.699 1.00 32.78 297 LEU B C 1
ATOM 4826 O O . LEU B 1 297 ? 19.927 3.707 7.553 1.00 32.26 297 LEU B O 1
ATOM 4831 N N . GLN B 1 298 ? 18.210 5.096 7.024 1.00 32.40 298 GLN B N 1
ATOM 4832 C CA . GLN B 1 298 ? 17.519 4.131 6.154 1.00 32.00 298 GLN B CA 1
ATOM 4833 C C . GLN B 1 298 ? 17.123 2.855 6.895 1.00 30.66 298 GLN B C 1
ATOM 4834 O O . GLN B 1 298 ? 17.056 1.781 6.293 1.00 29.57 298 GLN B O 1
ATOM 4840 N N . ILE B 1 299 ? 16.892 2.966 8.207 1.00 29.83 299 ILE B N 1
ATOM 4841 C CA . ILE B 1 299 ? 16.506 1.826 9.031 1.00 28.78 299 ILE B CA 1
ATOM 4842 C C . ILE B 1 299 ? 15.026 2.018 9.413 1.00 28.14 299 ILE B C 1
ATOM 4843 O O . ILE B 1 299 ? 14.703 2.935 10.193 1.00 28.11 299 ILE B O 1
ATOM 4848 N N . PRO B 1 300 ? 14.122 1.209 8.835 1.00 27.08 300 PRO B N 1
ATOM 4849 C CA . PRO B 1 300 ? 12.700 1.368 9.169 1.00 27.55 300 PRO B CA 1
ATOM 4850 C C . PRO B 1 300 ? 12.352 1.294 10.682 1.00 27.14 300 PRO B C 1
ATOM 4851 O O . PRO B 1 300 ? 12.864 0.429 11.413 1.00 25.83 300 PRO B O 1
ATOM 4855 N N . ALA B 1 301 ? 11.508 2.237 11.112 1.00 27.25 301 ALA B N 1
ATOM 4856 C CA . ALA B 1 301 ? 11.082 2.398 12.498 1.00 27.41 301 ALA B CA 1
ATOM 4857 C C . ALA B 1 301 ? 9.980 1.412 12.893 1.00 27.60 301 ALA B C 1
ATOM 4858 O O . ALA B 1 301 ? 9.153 0.999 12.072 1.00 26.73 301 ALA B O 1
ATOM 4860 N N . VAL B 1 302 ? 10.005 1.020 14.157 1.00 27.33 302 VAL B N 1
ATOM 4861 C CA . VAL B 1 302 ? 8.957 0.200 14.779 1.00 28.56 302 VAL B CA 1
ATOM 4862 C C . VAL B 1 302 ? 7.968 1.069 15.581 1.00 29.03 302 VAL B C 1
ATOM 4863 O O . VAL B 1 302 ? 6.832 0.661 15.812 1.00 29.67 302 VAL B O 1
ATOM 4867 N N . SER B 1 303 ? 8.369 2.272 15.980 1.00 29.25 303 SER B N 1
ATOM 4868 C CA . SER B 1 303 ? 7.512 3.093 16.812 1.00 30.91 303 SER B CA 1
ATOM 4869 C C . SER B 1 303 ? 6.245 3.463 16.063 1.00 31.72 303 SER B C 1
ATOM 4870 O O . SER B 1 303 ? 6.323 3.958 14.947 1.00 30.38 303 SER B O 1
ATOM 4873 N N . PRO B 1 304 ? 5.076 3.243 16.698 1.00 33.87 304 PRO B N 1
ATOM 4874 C CA . PRO B 1 304 ? 3.828 3.703 16.089 1.00 34.81 304 PRO B CA 1
ATOM 4875 C C . PRO B 1 304 ? 3.769 5.238 15.964 1.00 35.68 304 PRO B C 1
ATOM 4876 O O . PRO B 1 304 ? 2.992 5.744 15.160 1.00 36.59 304 PRO B O 1
ATOM 4880 N N . GLU B 1 305 ? 4.592 5.957 16.736 1.00 35.85 305 GLU B N 1
ATOM 4881 C CA . GLU B 1 305 ? 4.656 7.428 16.672 1.00 35.84 305 GLU B CA 1
ATOM 4882 C C . GLU B 1 305 ? 5.266 7.976 15.381 1.00 35.63 305 GLU B C 1
ATOM 4883 O O . GLU B 1 305 ? 5.160 9.162 15.105 1.00 35.33 305 GLU B O 1
ATOM 4889 N N . VAL B 1 306 ? 5.919 7.125 14.599 1.00 35.67 306 VAL B N 1
ATOM 4890 C CA . VAL B 1 306 ? 6.629 7.547 13.403 1.00 35.91 306 VAL B CA 1
ATOM 4891 C C . VAL B 1 306 ? 5.837 7.053 12.194 1.00 36.66 306 VAL B C 1
ATOM 4892 O O . VAL B 1 306 ? 5.450 5.891 12.142 1.00 36.74 306 VAL B O 1
ATOM 4896 N N . ALA B 1 307 ? 5.596 7.960 11.247 1.00 37.62 307 ALA B N 1
ATOM 4897 C CA . ALA B 1 307 ? 4.861 7.669 10.009 1.00 38.47 307 ALA B CA 1
ATOM 4898 C C . ALA B 1 307 ? 5.746 8.045 8.843 1.00 39.23 307 ALA B C 1
ATOM 4899 O O . ALA B 1 307 ? 6.661 8.855 8.986 1.00 40.56 307 ALA B O 1
ATOM 4901 N N . GLY B 1 308 ? 5.478 7.443 7.689 1.00 39.78 308 GLY B N 1
ATOM 4902 C CA . GLY B 1 308 ? 6.288 7.646 6.488 1.00 39.35 308 GLY B CA 1
ATOM 4903 C C . GLY B 1 308 ? 6.550 6.291 5.866 1.00 39.63 308 GLY B C 1
ATOM 4904 O O . GLY B 1 308 ? 6.019 5.274 6.338 1.00 40.26 308 GLY B O 1
ATOM 4905 N N . GLU B 1 309 ? 7.378 6.270 4.824 1.00 39.62 309 GLU B N 1
ATOM 4906 C CA . GLU B 1 309 ? 7.662 5.041 4.075 1.00 39.24 309 GLU B CA 1
ATOM 4907 C C . GLU B 1 309 ? 8.564 4.083 4.857 1.00 38.34 309 GLU B C 1
ATOM 4908 O O . GLU B 1 309 ? 8.332 2.872 4.827 1.00 38.50 309 GLU B O 1
ATOM 4914 N N . ASN B 1 310 ? 9.597 4.612 5.525 1.00 36.77 310 ASN B N 1
ATOM 4915 C CA . ASN B 1 310 ? 10.542 3.770 6.286 1.00 35.63 310 ASN B CA 1
ATOM 4916 C C . ASN B 1 310 ? 10.018 3.398 7.674 1.00 33.60 310 ASN B C 1
ATOM 4917 O O . ASN B 1 310 ? 10.596 3.774 8.697 1.00 31.99 310 ASN B O 1
ATOM 4922 N N . THR B 1 311 ? 8.913 2.658 7.685 1.00 31.90 311 THR B N 1
ATOM 4923 C CA . THR B 1 311 ? 8.327 2.175 8.919 1.00 31.40 311 THR B CA 1
ATOM 4924 C C . THR B 1 311 ? 7.825 0.743 8.711 1.00 30.53 311 THR B C 1
ATOM 4925 O O . THR B 1 311 ? 7.487 0.357 7.599 1.00 29.46 311 THR B O 1
ATOM 4929 N N . ALA B 1 312 ? 7.794 -0.033 9.795 1.00 30.17 312 ALA B N 1
ATOM 4930 C CA . ALA B 1 312 ? 7.236 -1.386 9.781 1.00 30.76 312 ALA B CA 1
ATOM 4931 C C . ALA B 1 312 ? 5.806 -1.348 9.249 1.00 30.68 312 ALA B C 1
ATOM 4932 O O . ALA B 1 312 ? 5.432 -2.160 8.416 1.00 30.12 312 ALA B O 1
ATOM 4934 N N . ASN B 1 313 ? 5.023 -0.391 9.749 1.00 31.18 313 ASN B N 1
ATOM 4935 C CA . ASN B 1 313 ? 3.615 -0.258 9.358 1.00 32.18 313 ASN B CA 1
ATOM 4936 C C . ASN B 1 313 ? 3.448 -0.121 7.844 1.00 32.36 313 ASN B C 1
ATOM 4937 O O . ASN B 1 313 ? 2.621 -0.790 7.253 1.00 32.14 313 ASN B O 1
ATOM 4942 N N . THR B 1 314 ? 4.246 0.747 7.226 1.00 33.12 314 THR B N 1
ATOM 4943 C CA . THR B 1 314 ? 4.111 1.018 5.805 1.00 33.46 314 THR B CA 1
ATOM 4944 C C . THR B 1 314 ? 4.627 -0.172 4.997 1.00 33.78 314 THR B C 1
ATOM 4945 O O . THR B 1 314 ? 3.949 -0.663 4.068 1.00 32.47 314 THR B O 1
ATOM 4949 N N . MET B 1 315 ? 5.814 -0.656 5.362 1.00 33.19 315 MET B N 1
ATOM 4950 C CA . MET B 1 315 ? 6.376 -1.821 4.699 1.00 34.10 315 MET B CA 1
ATOM 4951 C C . MET B 1 315 ? 5.389 -2.993 4.677 1.00 33.44 315 MET B C 1
ATOM 4952 O O . MET B 1 315 ? 5.239 -3.662 3.662 1.00 33.17 315 MET B O 1
ATOM 4957 N N . GLN B 1 316 ? 4.724 -3.235 5.798 1.00 33.51 316 GLN B N 1
ATOM 4958 C CA . GLN B 1 316 ? 3.765 -4.338 5.899 1.00 34.31 316 GLN B CA 1
ATOM 4959 C C . GLN B 1 316 ? 2.509 -4.075 5.070 1.00 33.54 316 GLN B C 1
ATOM 4960 O O . GLN B 1 316 ? 1.980 -4.987 4.452 1.00 33.06 316 GLN B O 1
ATOM 4966 N N . ALA B 1 317 ? 2.070 -2.817 5.056 1.00 33.85 317 ALA B N 1
ATOM 4967 C CA . ALA B 1 317 ? 0.904 -2.384 4.275 1.00 34.46 317 ALA B CA 1
ATOM 4968 C C . ALA B 1 317 ? 1.179 -2.619 2.799 1.00 34.82 317 ALA B C 1
ATOM 4969 O O . ALA B 1 317 ? 0.347 -3.185 2.082 1.00 35.70 317 ALA B O 1
ATOM 4971 N N . ILE B 1 318 ? 2.359 -2.190 2.355 1.00 34.83 318 ILE B N 1
ATOM 4972 C CA . ILE B 1 318 ? 2.748 -2.260 0.940 1.00 35.35 318 ILE B CA 1
ATOM 4973 C C . ILE B 1 318 ? 3.114 -3.688 0.487 1.00 35.50 318 ILE B C 1
ATOM 4974 O O . ILE B 1 318 ? 2.699 -4.130 -0.594 1.00 35.69 318 ILE B O 1
ATOM 4979 N N . HIS B 1 319 ? 3.880 -4.413 1.300 1.00 35.27 319 HIS B N 1
ATOM 4980 C CA . HIS B 1 319 ? 4.430 -5.707 0.872 1.00 35.18 319 HIS B CA 1
ATOM 4981 C C . HIS B 1 319 ? 3.644 -6.914 1.347 1.00 35.06 319 HIS B C 1
ATOM 4982 O O . HIS B 1 319 ? 3.751 -7.985 0.748 1.00 34.87 319 HIS B O 1
ATOM 4989 N N . GLY B 1 320 ? 2.861 -6.761 2.415 1.00 34.63 320 GLY B N 1
ATOM 4990 C CA . GLY B 1 320 ? 1.997 -7.849 2.855 1.00 34.41 320 GLY B CA 1
ATOM 4991 C C . GLY B 1 320 ? 2.719 -9.158 3.150 1.00 34.30 320 GLY B C 1
ATOM 4992 O O . GLY B 1 320 ? 3.725 -9.168 3.882 1.00 34.36 320 GLY B O 1
ATOM 4993 N N . ALA B 1 321 ? 2.201 -10.253 2.583 1.00 33.69 321 ALA B N 1
ATOM 4994 C CA . ALA B 1 321 ? 2.654 -11.614 2.906 1.00 33.78 321 ALA B CA 1
ATOM 4995 C C . ALA B 1 321 ? 4.021 -11.972 2.346 1.00 33.48 321 ALA B C 1
ATOM 4996 O O . ALA B 1 321 ? 4.580 -13.023 2.708 1.00 34.10 321 ALA B O 1
ATOM 4998 N N . GLN B 1 322 ? 4.562 -11.119 1.479 1.00 32.75 322 GLN B N 1
ATOM 4999 C CA . GLN B 1 322 ? 5.933 -11.283 0.990 1.00 32.20 322 GLN B CA 1
ATOM 5000 C C . GLN B 1 322 ? 6.950 -11.185 2.143 1.00 31.31 322 GLN B C 1
ATOM 5001 O O . GLN B 1 322 ? 7.977 -11.846 2.109 1.00 30.65 322 GLN B O 1
ATOM 5007 N N . LEU B 1 323 ? 6.662 -10.345 3.135 1.00 30.50 323 LEU B N 1
ATOM 5008 C CA . LEU B 1 323 ? 7.547 -10.171 4.294 1.00 30.89 323 LEU B CA 1
ATOM 5009 C C . LEU B 1 323 ? 7.399 -11.287 5.309 1.00 31.30 323 LEU B C 1
ATOM 5010 O O . LEU B 1 323 ? 6.275 -11.76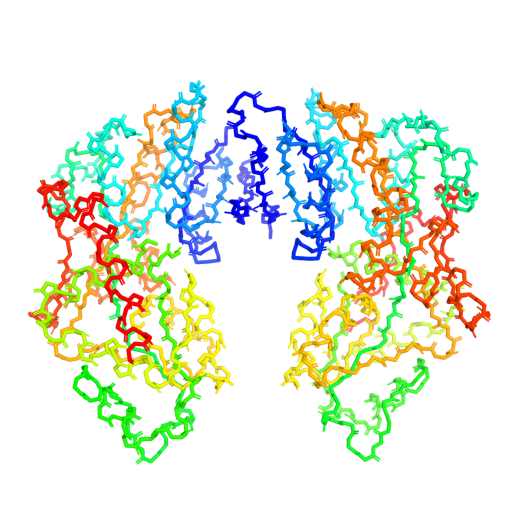0 5.585 1.00 30.03 323 LEU B O 1
ATOM 5015 N N . ARG B 1 324 ? 8.523 -11.668 5.920 1.00 31.65 324 ARG B N 1
ATOM 5016 C CA . ARG B 1 324 ? 8.554 -12.758 6.884 1.00 32.99 324 ARG B CA 1
ATOM 5017 C C . ARG B 1 324 ? 9.334 -12.311 8.137 1.00 33.43 324 ARG B C 1
ATOM 5018 O O . ARG B 1 324 ? 10.494 -12.691 8.324 1.00 32.16 324 ARG B O 1
ATOM 5026 N N . PRO B 1 325 ? 8.685 -11.481 8.985 1.00 34.13 325 PRO B N 1
ATOM 5027 C CA . PRO B 1 325 ? 9.301 -10.957 10.191 1.00 34.90 325 PRO B CA 1
ATOM 5028 C C . PRO B 1 325 ? 9.427 -12.010 11.289 1.00 35.36 325 PRO B C 1
ATOM 5029 O O . PRO B 1 325 ? 8.753 -13.034 11.248 1.00 34.92 325 PRO B O 1
ATOM 5033 N N . VAL B 1 326 ? 10.306 -11.732 12.248 1.00 35.81 326 VAL B N 1
ATOM 5034 C CA . VAL B 1 326 ? 10.567 -12.596 13.379 1.00 36.32 326 VAL B CA 1
ATOM 5035 C C . VAL B 1 326 ? 9.952 -11.892 14.625 1.00 37.27 326 VAL B C 1
ATOM 5036 O O . VAL B 1 326 ? 10.289 -10.741 14.928 1.00 36.58 326 VAL B O 1
ATOM 5040 N N . PRO B 1 327 ? 9.030 -12.567 15.334 1.00 38.52 327 PRO B N 1
ATOM 5041 C CA . PRO B 1 327 ? 8.501 -12.000 16.590 1.00 39.05 327 PRO B CA 1
ATOM 5042 C C . PRO B 1 327 ? 9.455 -12.266 17.771 1.00 39.50 327 PRO B C 1
ATOM 5043 O O . PRO B 1 327 ? 10.150 -13.292 17.791 1.00 39.09 327 PRO B O 1
ATOM 5047 N N . VAL B 1 328 ? 9.492 -11.318 18.711 1.00 40.06 328 VAL B N 1
ATOM 5048 C CA . VAL B 1 328 ? 10.286 -11.405 19.959 1.00 41.06 328 VAL B CA 1
ATOM 5049 C C . VAL B 1 328 ? 9.417 -11.935 21.122 1.00 41.71 328 VAL B C 1
ATOM 5050 O O . VAL B 1 328 ? 9.874 -12.706 21.961 1.00 42.05 328 VAL B O 1
ATOM 5054 N N . SER B 1 329 ? 8.150 -11.511 21.160 1.00 43.15 329 SER B N 1
ATOM 5055 C CA . SER B 1 329 ? 7.274 -11.756 22.321 1.00 44.18 329 SER B CA 1
ATOM 5056 C C . SER B 1 329 ? 7.114 -13.239 22.746 1.00 45.07 329 SER B C 1
ATOM 5057 O O . SER B 1 329 ? 6.959 -13.503 23.944 1.00 45.58 329 SER B O 1
ATOM 5060 N N . PRO B 1 330 ? 7.160 -14.208 21.790 1.00 45.90 330 PRO B N 1
ATOM 5061 C CA . PRO B 1 330 ? 7.122 -15.613 22.242 1.00 46.30 330 PRO B CA 1
ATOM 5062 C C . PRO B 1 330 ? 8.421 -16.065 22.917 1.00 46.65 330 PRO B C 1
ATOM 5063 O O . PRO B 1 330 ? 8.428 -17.079 23.619 1.00 46.62 330 PRO B O 1
ATOM 5067 N N . GLY B 1 331 ? 9.510 -15.329 22.689 1.00 47.11 331 GLY B N 1
ATOM 5068 C CA . GLY B 1 331 ? 10.760 -15.580 23.383 1.00 47.18 331 GLY B CA 1
ATOM 5069 C C . GLY B 1 331 ? 11.614 -16.618 22.688 1.00 47.45 331 GLY B C 1
ATOM 5070 O O . GLY B 1 331 ? 11.605 -16.733 21.458 1.00 47.19 331 GLY B O 1
ATOM 5071 N N . LEU B 1 332 ? 12.347 -17.388 23.489 1.00 47.56 332 LEU B N 1
ATOM 5072 C CA . LEU B 1 332 ? 13.448 -18.203 22.973 1.00 47.54 332 LEU B CA 1
ATOM 5073 C C . LEU B 1 332 ? 12.968 -19.380 22.101 1.00 47.68 332 LEU B C 1
ATOM 5074 O O . LEU B 1 332 ? 13.727 -19.895 21.269 1.00 47.34 332 LEU B O 1
ATOM 5079 N N . MET B 1 333 ? 11.701 -19.775 22.265 1.00 47.99 333 MET B N 1
ATOM 5080 C CA . MET B 1 333 ? 11.113 -20.884 21.484 1.00 48.16 333 MET B CA 1
ATOM 5081 C C . MET B 1 333 ? 10.941 -20.565 19.994 1.00 47.24 333 MET B C 1
ATOM 5082 O O . MET B 1 333 ? 10.701 -21.482 19.192 1.00 47.58 333 MET B O 1
ATOM 5087 N N . VAL B 1 334 ? 11.023 -19.279 19.634 1.00 46.06 334 VAL B N 1
ATOM 5088 C CA . VAL B 1 334 ? 11.008 -18.850 18.224 1.00 44.90 334 VAL B CA 1
ATOM 5089 C C . VAL B 1 334 ? 12.234 -19.398 17.459 1.00 44.01 334 VAL B C 1
ATOM 5090 O O . VAL B 1 334 ? 12.181 -19.625 16.230 1.00 43.83 334 VAL B O 1
ATOM 5094 N N . TYR B 1 335 ? 13.327 -19.613 18.206 1.00 42.51 335 TYR B N 1
ATOM 5095 C CA . TYR B 1 335 ? 14.667 -19.806 17.650 1.00 41.09 335 TYR B CA 1
ATOM 5096 C C . TYR B 1 335 ? 15.194 -21.239 17.804 1.00 40.42 335 TYR B C 1
ATOM 5097 O O . TYR B 1 335 ? 14.675 -22.035 18.606 1.00 40.14 335 TYR B O 1
ATOM 5106 N N . LEU B 1 336 ? 16.221 -21.555 17.018 1.00 39.28 336 LEU B N 1
ATOM 5107 C CA . LEU B 1 336 ? 16.902 -22.835 17.117 1.00 38.84 336 LEU B CA 1
ATOM 5108 C C . LEU B 1 336 ? 17.774 -22.854 18.368 1.00 37.96 336 LEU B C 1
ATOM 5109 O O . LEU B 1 336 ? 18.541 -21.919 18.607 1.00 36.89 336 LEU B O 1
ATOM 5114 N N . ASP B 1 337 ? 17.673 -23.943 19.134 1.00 37.25 337 ASP B N 1
ATOM 5115 C CA . ASP B 1 337 ? 18.538 -24.187 20.277 1.00 36.87 337 ASP B CA 1
ATOM 5116 C C . ASP B 1 337 ? 19.994 -24.436 19.862 1.00 36.60 337 ASP B C 1
ATOM 5117 O O . ASP B 1 337 ? 20.269 -24.703 18.695 1.00 35.14 337 ASP B O 1
ATOM 5122 N N . GLN B 1 338 ? 20.902 -24.371 20.851 1.00 36.26 338 GLN B N 1
ATOM 5123 C CA . GLN B 1 338 ? 22.358 -24.560 20.675 1.00 36.53 338 GLN B CA 1
ATOM 5124 C C . GLN B 1 338 ? 22.752 -25.730 19.761 1.00 34.85 338 GLN B C 1
ATOM 5125 O O . GLN B 1 338 ? 23.612 -25.582 18.880 1.00 34.01 338 GLN B O 1
ATOM 5131 N N . VAL B 1 339 ? 22.142 -26.890 19.982 1.00 33.28 339 VAL B N 1
ATOM 5132 C CA . VAL B 1 339 ? 22.543 -28.089 19.262 1.00 32.88 339 VAL B CA 1
ATOM 5133 C C . VAL B 1 339 ? 22.051 -28.074 17.815 1.00 31.95 339 VAL B C 1
ATOM 5134 O O . VAL B 1 339 ? 22.812 -28.381 16.903 1.00 30.97 339 VAL B O 1
ATOM 5138 N N . LYS B 1 340 ? 20.791 -27.707 17.606 1.00 31.88 340 LYS B N 1
ATOM 5139 C CA . LYS B 1 340 ? 20.263 -27.498 16.246 1.00 32.47 340 LYS B CA 1
ATOM 5140 C C . LYS B 1 340 ? 20.987 -26.351 15.501 1.00 31.72 340 LYS B C 1
ATOM 5141 O O . LYS B 1 340 ? 21.143 -26.408 14.300 1.00 30.03 340 LYS B O 1
ATOM 5147 N N . ARG B 1 341 ? 21.461 -25.339 16.222 1.00 32.17 341 ARG B N 1
ATOM 5148 C CA . ARG B 1 341 ? 22.273 -24.299 15.616 1.00 32.69 341 ARG B CA 1
ATOM 5149 C C . ARG B 1 341 ? 23.559 -24.883 15.054 1.00 32.76 341 ARG B C 1
ATOM 5150 O O . ARG B 1 341 ? 23.912 -24.658 13.892 1.00 32.02 341 ARG B O 1
ATOM 5158 N N . SER B 1 342 ? 24.253 -25.668 15.868 1.00 33.33 342 SER B N 1
ATOM 5159 C CA . SER B 1 342 ? 25.488 -26.318 15.435 1.00 34.11 342 SER B CA 1
ATOM 5160 C C . SER B 1 342 ? 25.263 -27.274 14.270 1.00 33.94 342 SER B C 1
ATOM 5161 O O . SER B 1 342 ? 26.096 -27.342 13.377 1.00 33.64 342 SER B O 1
ATOM 5164 N N . ARG B 1 343 ? 24.150 -28.005 14.285 1.00 34.30 343 ARG B N 1
ATOM 5165 C CA . ARG B 1 343 ? 23.849 -28.933 13.208 1.00 34.96 343 ARG B CA 1
ATOM 5166 C C . ARG B 1 343 ? 23.634 -28.201 11.901 1.00 35.04 343 ARG B C 1
ATOM 5167 O O . ARG B 1 343 ? 24.109 -28.646 10.882 1.00 35.36 343 ARG B O 1
ATOM 5175 N N . LEU B 1 344 ? 22.899 -27.090 11.934 1.00 34.83 344 LEU B N 1
ATOM 5176 C CA . LEU B 1 344 ? 22.593 -26.327 10.714 1.00 34.70 344 LEU B CA 1
ATOM 5177 C C . LEU B 1 344 ? 23.862 -25.744 10.111 1.00 34.43 344 LEU B C 1
ATOM 5178 O O . LEU B 1 344 ? 24.024 -25.725 8.887 1.00 33.10 344 LEU B O 1
ATOM 5183 N N . ILE B 1 345 ? 24.749 -25.257 10.974 1.00 34.67 345 ILE B N 1
ATOM 5184 C CA . ILE B 1 345 ? 26.019 -24.743 10.523 1.00 35.91 345 ILE B CA 1
ATOM 5185 C C . ILE B 1 345 ? 26.854 -25.821 9.835 1.00 36.62 345 ILE B C 1
ATOM 5186 O O . ILE B 1 345 ? 27.471 -25.551 8.810 1.00 35.77 345 ILE B O 1
ATOM 5191 N N . GLU B 1 346 ? 26.869 -27.042 10.368 1.00 37.99 346 GLU B N 1
ATOM 5192 C CA . GLU B 1 346 ? 27.643 -28.104 9.716 1.00 39.37 346 GLU B CA 1
ATOM 5193 C C . GLU B 1 346 ? 26.999 -28.491 8.369 1.00 39.16 346 GLU B C 1
ATOM 5194 O O . GLU B 1 346 ? 27.694 -28.690 7.379 1.00 38.94 346 GLU B O 1
ATOM 5200 N N . ARG B 1 347 ? 25.680 -28.565 8.332 1.00 39.24 347 ARG B N 1
ATOM 5201 C CA . ARG B 1 347 ? 24.967 -28.860 7.099 1.00 39.40 347 ARG B CA 1
ATOM 5202 C C . ARG B 1 347 ? 25.191 -27.785 5.999 1.00 39.44 347 ARG B C 1
ATOM 5203 O O . ARG B 1 347 ? 25.312 -28.107 4.826 1.00 39.89 347 ARG B O 1
ATOM 5211 N N . TRP B 1 348 ? 25.236 -26.518 6.397 1.00 38.20 348 TRP B N 1
ATOM 5212 C CA . TRP B 1 348 ? 25.513 -25.405 5.500 1.00 38.72 348 TRP B CA 1
ATOM 5213 C C . TRP B 1 348 ? 26.949 -25.446 4.960 1.00 38.93 348 TRP B C 1
ATOM 5214 O O . TRP B 1 348 ? 27.175 -25.218 3.786 1.00 37.74 348 TRP B O 1
ATOM 5225 N N . ASN B 1 349 ? 27.919 -25.769 5.808 1.00 40.43 349 ASN B N 1
ATOM 5226 C CA . ASN B 1 349 ? 29.304 -25.927 5.340 1.00 41.76 349 ASN B CA 1
ATOM 5227 C C . ASN B 1 349 ? 29.415 -27.102 4.377 1.00 42.68 349 ASN B C 1
ATOM 5228 O O . ASN B 1 349 ? 30.177 -27.054 3.423 1.00 42.58 349 ASN B O 1
ATOM 5233 N N . GLU B 1 350 ? 28.624 -28.138 4.640 1.00 44.24 350 GLU B N 1
ATOM 5234 C CA . GLU B 1 350 ? 28.537 -29.340 3.806 1.00 44.67 350 GLU B CA 1
ATOM 5235 C C . GLU B 1 350 ? 27.989 -29.034 2.409 1.00 45.12 350 GLU B C 1
ATOM 5236 O O . GLU B 1 350 ? 28.618 -29.366 1.409 1.00 44.96 350 GLU B O 1
ATOM 5242 N N . ALA B 1 351 ? 26.824 -28.391 2.348 1.00 45.65 351 ALA B N 1
ATOM 5243 C CA . ALA B 1 351 ? 26.223 -27.961 1.083 1.00 46.21 351 ALA B CA 1
ATOM 5244 C C . ALA B 1 351 ? 27.111 -27.023 0.246 1.00 46.83 351 ALA B C 1
ATOM 5245 O O . ALA B 1 351 ? 26.956 -26.958 -0.971 1.00 46.96 351 ALA B O 1
ATOM 5247 N N . LEU B 1 352 ? 28.027 -26.303 0.889 1.00 47.52 352 LEU B N 1
ATOM 5248 C CA . LEU B 1 352 ? 28.891 -25.346 0.197 1.00 48.47 352 LEU B CA 1
ATOM 5249 C C . LEU B 1 352 ? 30.169 -25.987 -0.320 1.00 49.66 352 LEU B C 1
ATOM 5250 O O . LEU B 1 352 ? 30.603 -25.679 -1.426 1.00 50.24 352 LEU B O 1
ATOM 5255 N N . ARG B 1 353 ? 30.774 -26.856 0.489 1.00 50.82 353 ARG B N 1
ATOM 5256 C CA . ARG B 1 353 ? 32.089 -27.451 0.194 1.00 51.56 353 ARG B CA 1
ATOM 5257 C C . ARG B 1 353 ? 32.187 -28.115 -1.192 1.00 51.99 353 ARG B C 1
ATOM 5258 O O . ARG B 1 353 ? 31.584 -29.158 -1.449 1.00 52.50 353 ARG B O 1
#

Secondary structure (DSSP, 8-state):
-EEEEEEEE--TT--EEEEEE-S-HHHHHHHHHHHHHH-TT-EEEEEE--HHHHHHHHHHHHHTT--B-SEEEES-HHHHHHHHHTT-EE----TTTTTS-GGGEETTTEEE-B-EEEEEEEEGGG-SSSPPP-SHHHHHHHHHHTHHHHTT-EEEE-TT--HHHHHHHHHHHH-TTHHHHHHHHHHTT-EEES-HHHHHHHHHTTS-SEEEEEEHHHHHHHHHH-TTEEEE--SS-EEEE--EEEEETTBS-HHHHHHHHHHHHSHHHHHHHHHHS---B--TT--SSSBHHHHHHHHGGGEEE--STT-GGGS--HHHHHHHHHHHHHHHH-/--EEEEEEEE--TT--TT-EEEEEEE-S-HHHHHHHHHHHHHH-TTEEEEEEE--HHHHHHHHHHHHHTT--B-SEEEES-HHHHHHHHHTTSEE----TTGGGS-GGGEETTTEEE-B-EEEEEEEEGGG-SSSPPP-SHHHHHHHHHHTHHHHTT-EEEE-TTT-HHHHHHHHHHHHH-TTHHHHHHHHHHTT-EEES-HHHHHHHHHTTS-SEEEEEEHHHHHHHHTT-TTEEEE--SS-EEEE--EEEEETTBSSHHHHHHHHHHHHSHHHHHHHHHHS---B--TT--SSSBHHHHHHHHGGGEEE--STTGGGGS--HHHHHHHHHHHHHHH-

InterPro domains:
  IPR006059 Bacterial-type extracellular solute-binding protein [PF13416] (54-312)

Nearest PDB structures (foldseek):
  3c9h-assembly2_B  TM=1.003E+00  e=2.530E-78  Agrobacterium fabrum str. C58
  3c9h-assembly1_A  TM=1.001E+00  e=5.074E-73  Agrobacterium fabrum str. C58
  7f6q-assembly1_A  TM=9.143E-01  e=1.538E-33  Thermus thermophilus HB8
  7f6s-assembly1_A  TM=8.900E-01  e=3.471E-33  Thermus thermophilus HB8
  7f6u-assembly1_A  TM=8.909E-01  e=1.376E-32  Thermus thermophilus HB8

Organism: Agrobacterium fabrum (strain C58 / ATCC 33970) (NCBI:txid176299)